Protein AF-A0A0A2VZL3-F1 (afdb_monomer_lite)

Organism: NCBI:txid1245745

pLDDT: mean 93.14, std 7.63, range [35.22, 98.94]

Radius of gyration: 26.66 Å; chains: 1; bounding box: 60×53×81 Å

InterPro domains:
  IPR000073 Alpha/beta hydrolase fold-1 [PF00561] (300-535)
  IPR001279 Metallo-beta-lactamase [PF00753] (64-234)
  IPR001279 Metallo-beta-lactamase [SM00849] (63-274)
  IPR029058 Alpha/Beta hydrolase fold [G3DSA:3.40.50.1820] (270-552)
  IPR029058 Alpha/Beta hydrolase fold [SSF53474] (272-551)
  IPR036866 Ribonuclease Z/Hydroxyacylglutathione hydrolase-like [G3DSA:3.60.15.10] (1-269)
  IPR036866 Ribonuclease Z/Hydroxyacylglutathione hydrolase-like [SSF56281] (63-236)
  IPR051013 N-acyl homoserine lactonase-like [PTHR42978] (3-255)

Structure (mmCIF, N/CA/C/O backbone):
data_AF-A0A0A2VZL3-F1
#
_entry.id   AF-A0A0A2VZL3-F1
#
loop_
_atom_site.group_PDB
_atom_site.id
_atom_site.type_symbol
_atom_site.label_atom_id
_atom_site.label_alt_id
_atom_site.label_comp_id
_atom_site.label_asym_id
_atom_site.label_entity_id
_atom_site.label_seq_id
_atom_site.pdbx_PDB_ins_code
_atom_site.Cartn_x
_atom_site.Cartn_y
_atom_site.Cartn_z
_atom_site.occupancy
_atom_site.B_iso_or_equiv
_atom_site.auth_seq_id
_atom_site.auth_comp_id
_atom_site.auth_asym_id
_atom_site.auth_atom_id
_atom_site.pdbx_PDB_model_num
ATOM 1 N N . MET A 1 1 ? -20.388 24.742 17.403 1.00 35.22 1 MET A N 1
ATOM 2 C CA . MET A 1 1 ? -21.537 23.856 17.701 1.00 35.22 1 MET A CA 1
ATOM 3 C C . MET A 1 1 ? -21.022 22.801 18.671 1.00 35.22 1 MET A C 1
ATOM 5 O O . MET A 1 1 ? -20.146 22.054 18.267 1.00 35.22 1 MET A O 1
ATOM 9 N N . ARG A 1 2 ? -21.448 22.797 19.947 1.00 44.34 2 ARG A N 1
ATOM 10 C CA . ARG A 1 2 ? -20.947 21.815 20.933 1.00 44.34 2 ARG A CA 1
ATOM 11 C C . ARG A 1 2 ? -21.345 20.409 20.483 1.00 44.34 2 ARG A C 1
ATOM 13 O O . ARG A 1 2 ? -22.531 20.168 20.261 1.00 44.34 2 ARG A O 1
ATOM 20 N N . LEU A 1 3 ? -20.380 19.502 20.346 1.00 48.91 3 LEU A N 1
ATOM 21 C CA . LEU A 1 3 ? -20.671 18.099 20.046 1.00 48.91 3 LEU A CA 1
ATOM 22 C C . LEU A 1 3 ? -21.491 17.491 21.201 1.00 48.91 3 LEU A C 1
ATOM 24 O O . LEU A 1 3 ? -21.115 17.674 22.362 1.00 48.91 3 LEU A O 1
ATOM 28 N N . PRO A 1 4 ? -22.600 16.783 20.924 1.00 53.75 4 PRO A N 1
ATOM 29 C CA . PRO A 1 4 ? -23.393 16.147 21.969 1.00 53.75 4 PRO A CA 1
ATOM 30 C C . PRO A 1 4 ? -22.573 15.073 22.704 1.00 53.75 4 PRO A C 1
ATOM 32 O O . PRO A 1 4 ? -21.685 14.442 22.122 1.00 53.75 4 PRO A O 1
ATOM 35 N N . ALA A 1 5 ? -22.886 14.862 23.989 1.00 53.41 5 ALA A N 1
ATOM 36 C CA . ALA A 1 5 ? -22.232 13.857 24.835 1.00 53.41 5 ALA A CA 1
ATOM 37 C C . ALA A 1 5 ? -22.375 12.435 24.264 1.00 53.41 5 ALA A C 1
ATOM 39 O O . ALA A 1 5 ? -21.448 11.635 24.356 1.00 53.41 5 ALA A O 1
ATOM 40 N N . VAL A 1 6 ? -23.503 12.168 23.600 1.00 62.47 6 VAL A N 1
ATOM 41 C CA . VAL A 1 6 ? -23.763 10.952 22.829 1.00 62.47 6 VAL A CA 1
ATOM 42 C C . VAL A 1 6 ? -23.941 11.346 21.369 1.00 62.47 6 VAL A C 1
ATOM 44 O O . VAL A 1 6 ? -24.829 12.128 21.028 1.00 62.47 6 VAL A O 1
ATOM 47 N N . LEU A 1 7 ? -23.083 10.808 20.505 1.00 77.38 7 LEU A N 1
ATOM 48 C CA . LEU A 1 7 ? -23.190 10.964 19.059 1.00 77.38 7 LEU A CA 1
ATOM 49 C C . LEU A 1 7 ? -23.707 9.646 18.490 1.00 77.38 7 LEU A C 1
ATOM 51 O O . LEU A 1 7 ? -23.041 8.622 18.634 1.00 77.38 7 LEU A O 1
ATOM 55 N N . LYS A 1 8 ? -24.899 9.671 17.890 1.00 84.44 8 LYS A N 1
ATOM 56 C CA . LYS A 1 8 ? -25.539 8.490 17.313 1.00 84.44 8 LYS A CA 1
ATOM 57 C C . LYS A 1 8 ? -25.752 8.682 15.818 1.00 84.44 8 LYS A C 1
ATOM 59 O O . LYS A 1 8 ? -26.347 9.671 15.399 1.00 84.44 8 LYS A O 1
ATOM 64 N N . PHE A 1 9 ? -25.301 7.709 15.043 1.00 86.38 9 PHE A N 1
ATOM 65 C CA . PHE A 1 9 ? -25.541 7.603 13.613 1.00 86.38 9 PHE A CA 1
ATOM 66 C C . PHE A 1 9 ? -26.426 6.391 13.341 1.00 86.38 9 PHE A C 1
ATOM 68 O O . PHE A 1 9 ? -26.303 5.360 14.004 1.00 86.38 9 PHE A O 1
ATOM 75 N N . GLN A 1 10 ? -27.307 6.517 12.354 1.00 87.06 10 GLN A N 1
ATOM 76 C CA . GLN A 1 10 ? -28.062 5.397 11.810 1.00 87.06 10 GLN A CA 1
ATOM 77 C C . GLN A 1 10 ? -27.666 5.238 10.345 1.00 87.06 10 GLN A C 1
ATOM 79 O O . GLN A 1 10 ? -27.889 6.142 9.540 1.00 87.06 10 GLN A O 1
ATOM 84 N N . LEU A 1 11 ? -27.071 4.098 10.016 1.00 82.56 11 LEU A N 1
ATOM 85 C CA . LEU A 1 11 ? -26.691 3.715 8.664 1.00 82.56 11 LEU A CA 1
ATOM 86 C C . LEU A 1 11 ? -27.486 2.460 8.319 1.00 82.56 11 LEU A C 1
ATOM 88 O O . LEU A 1 11 ? -27.116 1.356 8.700 1.00 82.56 11 LEU A O 1
ATOM 92 N N . HIS A 1 12 ? -28.619 2.649 7.643 1.00 81.31 12 HIS A N 1
ATOM 93 C CA . HIS A 1 12 ? -29.564 1.572 7.337 1.00 81.31 12 HIS A CA 1
ATOM 94 C C . HIS A 1 12 ? -30.005 0.811 8.600 1.00 81.31 12 HIS A C 1
ATOM 96 O O . HIS A 1 12 ? -30.601 1.415 9.493 1.00 81.31 12 HIS A O 1
ATOM 102 N N . ASP A 1 13 ? -29.743 -0.490 8.681 1.00 85.06 13 ASP A N 1
ATOM 103 C CA . ASP A 1 13 ? -30.057 -1.363 9.813 1.00 85.06 13 ASP A CA 1
ATOM 104 C C . ASP A 1 13 ? -28.967 -1.377 10.897 1.00 85.06 13 ASP A C 1
ATOM 106 O O . ASP A 1 13 ? -29.129 -2.044 11.918 1.00 85.06 13 ASP A O 1
ATOM 110 N N . VAL A 1 14 ? -27.896 -0.598 10.722 1.00 89.94 14 VAL A N 1
ATOM 111 C CA . VAL A 1 14 ? -26.795 -0.485 11.678 1.00 89.94 14 VAL A CA 1
ATOM 112 C C . VAL A 1 14 ? -26.874 0.832 12.441 1.00 89.94 14 VAL A C 1
ATOM 114 O O . VAL A 1 14 ? -26.930 1.917 11.855 1.00 89.94 14 VAL A O 1
ATOM 117 N N . SER A 1 15 ? -26.848 0.755 13.772 1.00 92.38 15 SER A N 1
ATOM 118 C CA . SER A 1 15 ? -26.720 1.941 14.627 1.00 92.38 15 SER A CA 1
ATOM 119 C C . SER A 1 15 ? -25.307 2.040 15.188 1.00 92.38 15 SER A C 1
ATOM 121 O O . SER A 1 15 ? -24.779 1.052 15.696 1.00 92.38 15 SER A O 1
ATOM 123 N N . VAL A 1 16 ? -24.719 3.232 15.137 1.00 93.81 16 VAL A N 1
ATOM 124 C CA . VAL A 1 16 ? -23.376 3.512 15.655 1.00 93.81 16 VAL A CA 1
ATOM 125 C C . VAL A 1 16 ? -23.491 4.574 16.738 1.00 93.81 16 VAL A C 1
ATOM 127 O O . VAL A 1 16 ? -24.009 5.659 16.482 1.00 93.81 16 VAL A O 1
ATOM 130 N N . THR A 1 17 ? -23.030 4.277 17.950 1.00 95.56 17 THR A N 1
ATOM 131 C CA . THR A 1 17 ? -23.083 5.198 19.094 1.00 95.56 17 THR A CA 1
ATOM 132 C C . THR A 1 17 ? -21.693 5.413 19.666 1.00 95.56 17 THR A C 1
ATOM 134 O O . THR A 1 17 ? -21.008 4.454 20.005 1.00 95.56 17 THR A O 1
ATOM 137 N N . ARG A 1 18 ? -21.281 6.672 19.816 1.00 95.44 18 ARG A N 1
ATOM 138 C CA . ARG A 1 18 ? -20.052 7.022 20.531 1.00 95.44 18 ARG A CA 1
ATOM 139 C C . ARG A 1 18 ? -20.289 7.024 22.037 1.00 95.44 18 ARG A C 1
ATOM 141 O O . ARG A 1 18 ? -21.136 7.788 22.501 1.00 95.44 18 ARG A O 1
ATOM 148 N N . VAL A 1 19 ? -19.493 6.265 22.785 1.00 96.31 19 VAL A N 1
ATOM 149 C CA . VAL A 1 19 ? -19.496 6.254 24.256 1.00 96.31 19 VAL A CA 1
ATOM 150 C C . VAL A 1 19 ? -18.147 6.756 24.760 1.00 96.31 19 VAL A C 1
ATOM 152 O O . VAL A 1 19 ? -17.117 6.123 24.553 1.00 96.31 19 VAL A O 1
ATOM 155 N N . VAL A 1 20 ? -18.145 7.929 25.392 1.00 96.06 20 VAL A N 1
ATOM 156 C CA . VAL A 1 20 ? -16.919 8.626 25.809 1.00 96.06 20 VAL A CA 1
ATOM 157 C C . VAL A 1 20 ? -16.496 8.183 27.210 1.00 96.06 20 VAL A C 1
ATOM 159 O O . VAL A 1 20 ? -17.275 8.300 28.156 1.00 96.06 20 VAL A O 1
ATOM 162 N N . GLU A 1 21 ? -15.248 7.745 27.373 1.00 96.38 21 GLU A N 1
ATOM 163 C CA . GLU A 1 21 ? -14.625 7.538 28.688 1.00 96.38 21 GLU A CA 1
ATOM 164 C C . GLU A 1 21 ? -14.098 8.863 29.248 1.00 96.38 21 GLU A C 1
ATOM 166 O O . GLU A 1 21 ? -14.374 9.225 30.394 1.00 96.38 21 GLU A O 1
ATOM 171 N N . GLN A 1 22 ? -13.387 9.634 28.431 1.00 94.56 22 GLN A N 1
ATOM 172 C CA . GLN A 1 22 ? -12.903 10.950 28.826 1.00 94.56 22 GLN A CA 1
ATOM 173 C C . GLN A 1 22 ? -12.709 11.865 27.622 1.00 94.56 22 GLN A C 1
ATOM 175 O O . GLN A 1 22 ? -12.276 11.443 26.551 1.00 94.56 22 GLN A O 1
ATOM 180 N N . ARG A 1 23 ? -12.993 13.154 27.815 1.00 93.50 23 ARG A N 1
ATOM 181 C CA . ARG A 1 23 ? -12.692 14.205 26.843 1.00 93.50 23 ARG A CA 1
ATOM 182 C C . ARG A 1 23 ? -12.170 15.438 27.561 1.00 93.50 23 ARG A C 1
ATOM 184 O O . ARG A 1 23 ? -12.779 15.895 28.523 1.00 93.50 23 ARG A O 1
ATOM 191 N N . GLY A 1 24 ? -11.076 15.998 27.061 1.00 92.94 24 GLY A N 1
ATOM 192 C CA . GLY A 1 24 ? -10.477 17.207 27.620 1.00 92.94 24 GLY A CA 1
ATOM 193 C C . GLY A 1 24 ? -9.053 17.448 27.121 1.00 92.94 24 GLY A C 1
ATOM 194 O O . GLY A 1 24 ? -8.568 16.662 26.297 1.00 92.94 24 GLY A O 1
ATOM 195 N N . PRO A 1 25 ? -8.381 18.502 27.626 1.00 94.00 25 PRO A N 1
ATOM 196 C CA . PRO A 1 25 ? -7.014 18.856 27.245 1.00 94.00 25 PRO A CA 1
ATOM 197 C C . PRO A 1 25 ? -6.067 17.663 27.371 1.00 94.00 25 PRO A C 1
ATOM 199 O O . PRO A 1 25 ? -5.907 17.105 28.452 1.00 94.00 25 PRO A O 1
ATOM 202 N N . GLY A 1 26 ? -5.507 17.232 26.248 1.00 93.69 26 GLY A N 1
ATOM 203 C CA . GLY A 1 26 ? -4.559 16.137 26.093 1.00 93.69 26 GLY A CA 1
ATOM 204 C C . GLY A 1 26 ? -3.133 16.654 26.000 1.00 93.69 26 GLY A C 1
ATOM 205 O O . GLY A 1 26 ? -2.635 17.327 26.904 1.00 93.69 26 GLY A O 1
ATOM 206 N N . PHE A 1 27 ? -2.451 16.314 24.916 1.00 94.69 27 PHE A N 1
ATOM 207 C CA . PHE A 1 27 ? -1.048 16.653 24.727 1.00 94.69 27 PHE A CA 1
ATOM 208 C C . PHE A 1 27 ? -0.851 18.086 24.222 1.00 94.69 27 PHE A C 1
ATOM 210 O O . PHE A 1 27 ? -1.713 18.657 23.547 1.00 94.69 27 PHE A O 1
ATOM 217 N N . ALA A 1 28 ? 0.297 18.668 24.572 1.00 95.38 28 ALA A N 1
ATOM 218 C CA . ALA A 1 28 ? 0.762 19.902 23.950 1.00 95.38 28 ALA A CA 1
ATOM 219 C C . ALA A 1 28 ? 1.133 19.624 22.477 1.00 95.38 28 ALA A C 1
ATOM 221 O O . ALA A 1 28 ? 1.555 18.500 22.180 1.00 95.38 28 ALA A O 1
ATOM 222 N N . PRO A 1 29 ? 0.972 20.589 21.553 1.00 94.81 29 PRO A N 1
ATOM 223 C CA . PRO A 1 29 ? 1.204 20.339 20.134 1.00 94.81 29 PRO A CA 1
ATOM 224 C C . PRO A 1 29 ? 2.607 19.854 19.775 1.00 94.81 29 PRO A C 1
ATOM 226 O O . PRO A 1 29 ? 2.738 18.867 19.063 1.00 94.81 29 PRO A O 1
ATOM 229 N N . ASP A 1 30 ? 3.626 20.498 20.332 1.00 93.12 30 ASP A N 1
ATOM 230 C CA . ASP A 1 30 ? 5.049 20.179 20.181 1.00 93.12 30 ASP A CA 1
ATOM 231 C C . ASP A 1 30 ? 5.435 18.846 20.833 1.00 93.12 30 ASP A C 1
ATOM 233 O O . ASP A 1 30 ? 6.377 18.179 20.411 1.00 93.12 30 ASP A O 1
ATOM 237 N N . PHE A 1 31 ? 4.683 18.417 21.849 1.00 93.56 31 PHE A N 1
ATOM 238 C CA . PHE A 1 31 ? 4.832 17.074 22.389 1.00 93.56 31 PHE A CA 1
ATOM 239 C C . PHE A 1 31 ? 4.235 16.033 21.441 1.00 93.56 31 PHE A C 1
ATOM 241 O O . PHE A 1 31 ? 4.879 15.014 21.198 1.00 93.56 31 PHE A O 1
ATOM 248 N N . LEU A 1 32 ? 3.010 16.253 20.950 1.00 94.00 32 LEU A N 1
ATOM 249 C CA . LEU A 1 32 ? 2.289 15.277 20.132 1.00 94.00 32 LEU A CA 1
ATOM 250 C C . LEU A 1 32 ? 2.908 15.122 18.743 1.00 94.00 32 LEU A C 1
ATOM 252 O O . LEU A 1 32 ? 3.064 13.991 18.298 1.00 94.00 32 LEU A O 1
ATOM 256 N N . TYR A 1 33 ? 3.251 16.226 18.082 1.00 93.69 33 TYR A N 1
ATOM 257 C CA . TYR A 1 33 ? 3.767 16.250 16.717 1.00 93.69 33 TYR A CA 1
ATOM 258 C C . TYR A 1 33 ? 5.220 16.742 16.716 1.00 93.69 33 TYR A C 1
ATOM 260 O O . TYR A 1 33 ? 5.447 17.929 16.941 1.00 93.69 33 TYR A O 1
ATOM 268 N N . PRO A 1 34 ? 6.208 15.869 16.437 1.00 88.44 34 PRO A N 1
ATOM 269 C CA . PRO A 1 34 ? 7.611 16.279 16.344 1.00 88.44 34 PRO A CA 1
ATOM 270 C C . PRO A 1 34 ? 7.856 17.388 15.307 1.00 88.44 34 PRO A C 1
ATOM 272 O O . PRO A 1 34 ? 8.663 18.280 15.545 1.00 88.44 34 PRO A O 1
ATOM 275 N N . ASP A 1 35 ? 7.105 17.370 14.200 1.00 86.62 35 ASP A N 1
ATOM 276 C CA . ASP A 1 35 ? 7.196 18.351 13.107 1.00 86.62 35 ASP A CA 1
ATOM 277 C C . ASP A 1 35 ? 6.154 19.478 13.235 1.00 86.62 35 ASP A C 1
ATOM 279 O O . ASP A 1 35 ? 5.632 19.975 12.233 1.00 86.62 35 ASP A O 1
ATOM 283 N N . TRP A 1 36 ? 5.777 19.829 14.468 1.00 92.56 36 TRP A N 1
ATOM 284 C CA . TRP A 1 36 ? 4.735 20.816 14.737 1.00 92.56 36 TRP A CA 1
ATOM 285 C C . TRP A 1 36 ? 5.035 22.182 14.101 1.00 92.56 36 TRP A C 1
ATOM 287 O O . TRP A 1 36 ? 6.071 22.791 14.365 1.00 92.56 36 TRP A O 1
ATOM 297 N N . ASP A 1 37 ? 4.064 22.706 13.347 1.00 91.31 37 ASP A N 1
ATOM 298 C CA . ASP A 1 37 ? 4.069 24.072 12.821 1.00 91.31 37 ASP A CA 1
ATOM 299 C C . ASP A 1 37 ? 2.892 24.872 13.412 1.00 91.31 37 ASP A C 1
ATOM 301 O O . ASP A 1 37 ? 1.730 24.596 13.086 1.00 91.31 37 ASP A O 1
ATOM 305 N N . PRO A 1 38 ? 3.148 25.884 14.264 1.00 92.12 38 PRO A N 1
ATOM 306 C CA . PRO A 1 38 ? 2.088 26.708 14.833 1.00 92.12 38 PRO A CA 1
ATOM 307 C C . PRO A 1 38 ? 1.323 27.534 13.789 1.00 92.12 38 PRO A C 1
ATOM 309 O O . PRO A 1 38 ? 0.187 27.917 14.073 1.00 92.12 38 PRO A O 1
ATOM 312 N N . ALA A 1 39 ? 1.885 27.794 12.601 1.00 92.75 39 ALA A N 1
ATOM 313 C CA . ALA A 1 39 ? 1.191 28.537 11.547 1.00 92.75 39 ALA A CA 1
ATOM 314 C C . ALA A 1 39 ? -0.081 27.813 11.086 1.00 92.75 39 ALA A C 1
ATOM 316 O O . ALA A 1 39 ? -1.096 28.456 10.824 1.00 92.75 39 ALA A O 1
ATOM 317 N N . LEU A 1 40 ? -0.063 26.477 11.084 1.00 90.00 40 LEU A N 1
ATOM 318 C CA . LEU A 1 40 ? -1.205 25.666 10.674 1.00 90.00 40 LEU A CA 1
ATOM 319 C C . LEU A 1 40 ? -2.385 25.768 11.655 1.00 90.00 40 LEU A C 1
ATOM 321 O O . LEU A 1 40 ? -3.547 25.717 11.249 1.00 90.00 40 LEU A O 1
ATOM 325 N N . LEU A 1 41 ? -2.105 25.936 12.953 1.00 92.31 41 LEU A N 1
ATOM 326 C CA . LEU A 1 41 ? -3.153 26.186 13.944 1.00 92.31 41 LEU A CA 1
ATOM 327 C C . LEU A 1 41 ? -3.845 27.524 13.695 1.00 92.31 41 LEU A C 1
ATOM 329 O O . LEU A 1 41 ? -5.055 27.612 13.878 1.00 92.31 41 LEU A O 1
ATOM 333 N N . GLU A 1 42 ? -3.083 28.549 13.312 1.00 93.19 42 GLU A N 1
ATOM 334 C CA . GLU A 1 42 ? -3.639 29.869 13.023 1.00 93.19 42 GLU A CA 1
ATOM 335 C C . GLU A 1 42 ? -4.437 29.853 11.714 1.00 93.19 42 GLU A C 1
ATOM 337 O O . GLU A 1 42 ? -5.572 30.325 11.686 1.00 93.19 42 GLU A O 1
ATOM 342 N N . GLU A 1 43 ? -3.902 29.217 10.666 1.00 95.25 43 GLU A N 1
ATOM 343 C CA . GLU A 1 43 ? -4.582 29.032 9.376 1.00 95.25 43 GLU A CA 1
ATOM 344 C C . GLU A 1 43 ? -5.938 28.321 9.531 1.00 95.25 43 GLU A C 1
ATOM 346 O O . GLU A 1 43 ? -6.919 28.682 8.879 1.00 95.25 43 GLU A O 1
ATOM 351 N N . HIS A 1 44 ? -6.022 27.337 10.431 1.00 94.25 44 HIS A N 1
ATOM 352 C CA . HIS A 1 44 ? -7.230 26.540 10.664 1.00 94.25 44 HIS A CA 1
ATOM 353 C C . HIS A 1 44 ? -7.849 26.773 12.048 1.00 94.25 44 HIS A C 1
ATOM 355 O O . HIS A 1 44 ? -8.488 25.884 12.622 1.00 94.25 44 HIS A O 1
ATOM 361 N N . ARG A 1 45 ? -7.700 27.982 12.600 1.00 94.69 45 ARG A N 1
ATOM 362 C CA . ARG A 1 45 ? -8.139 28.304 13.965 1.00 94.69 45 ARG A CA 1
ATOM 363 C C . ARG A 1 45 ? -9.632 28.081 14.190 1.00 94.69 45 ARG A C 1
ATOM 365 O O . ARG A 1 45 ? -10.014 27.581 15.246 1.00 94.69 45 ARG A O 1
ATOM 372 N N . GLU A 1 46 ? -10.462 28.405 13.199 1.00 94.06 46 GLU A N 1
ATOM 373 C CA . GLU A 1 46 ? -11.920 28.215 13.254 1.00 94.06 46 GLU A CA 1
ATOM 374 C C . GLU A 1 46 ? -12.329 26.738 13.330 1.00 94.06 46 GLU A C 1
ATOM 376 O O . GLU A 1 46 ? -13.322 26.404 13.975 1.00 94.06 46 GLU A O 1
ATOM 381 N N . LEU A 1 47 ? -11.553 25.847 12.704 1.00 92.62 47 LEU A N 1
ATOM 382 C CA . LEU A 1 47 ? -11.761 24.401 12.779 1.00 92.62 47 LEU A CA 1
ATOM 383 C C . LEU A 1 47 ? -11.345 23.854 14.149 1.00 92.62 47 LEU A C 1
ATOM 385 O O . LEU A 1 47 ? -11.979 22.943 14.679 1.00 92.62 47 LEU A O 1
ATOM 389 N N . MET A 1 48 ? -10.267 24.401 14.714 1.00 94.56 48 MET A N 1
ATOM 390 C CA . MET A 1 48 ? -9.630 23.844 15.903 1.00 94.56 48 MET A CA 1
ATOM 391 C C . MET A 1 48 ? -10.213 24.368 17.217 1.00 94.56 48 MET A C 1
ATOM 393 O O . MET A 1 48 ? -10.354 23.601 18.168 1.00 94.56 48 MET A O 1
ATOM 397 N N . VAL A 1 49 ? -10.558 25.652 17.316 1.00 94.44 49 VAL A N 1
ATOM 398 C CA . VAL A 1 49 ? -10.948 26.286 18.585 1.00 94.44 49 VAL A CA 1
ATOM 399 C C . VAL A 1 49 ? -12.472 26.447 18.676 1.00 94.44 49 VAL A C 1
ATOM 401 O O . VAL A 1 49 ? -13.076 27.005 17.764 1.00 94.44 49 VAL A O 1
ATOM 404 N N . PRO A 1 50 ? -13.126 26.046 19.788 1.00 90.06 50 PRO A N 1
ATOM 405 C CA . PRO A 1 50 ? -12.563 25.440 21.004 1.00 90.06 50 PRO A CA 1
ATOM 406 C C . PRO A 1 50 ? -12.591 23.900 21.013 1.00 90.06 50 PRO A C 1
ATOM 408 O O . PRO A 1 50 ? -12.228 23.285 22.011 1.00 90.06 50 PRO A O 1
ATOM 411 N N . GLU A 1 51 ? -13.098 23.256 19.960 1.00 90.19 51 GLU A N 1
ATOM 412 C CA . GLU A 1 51 ? -13.500 21.842 20.029 1.00 90.19 51 GLU A CA 1
ATOM 413 C C . GLU A 1 51 ? -12.333 20.842 19.983 1.00 90.19 51 GLU A C 1
ATOM 415 O O . GLU A 1 51 ? -12.450 19.745 20.539 1.00 90.19 51 GLU A O 1
ATOM 420 N N . CYS A 1 52 ? -11.223 21.214 19.346 1.00 94.25 52 CYS A N 1
ATOM 421 C CA . CYS A 1 52 ? -10.027 20.390 19.156 1.00 94.25 52 CYS A CA 1
ATOM 422 C C . CYS A 1 52 ? -8.769 21.019 19.774 1.00 94.25 52 CYS A C 1
ATOM 424 O O . CYS A 1 52 ? -7.762 20.337 19.926 1.00 94.25 52 CYS A O 1
ATOM 426 N N . PHE A 1 53 ? -8.807 22.290 20.180 1.00 96.31 53 PHE A N 1
ATOM 427 C CA . PHE A 1 53 ? -7.693 22.970 20.835 1.00 96.31 53 PHE A CA 1
ATOM 428 C C . PHE A 1 53 ? -8.177 23.896 21.954 1.00 96.31 53 PHE A C 1
ATOM 430 O O . PHE A 1 53 ? -8.995 24.793 21.733 1.00 96.31 53 PHE A O 1
ATOM 437 N N . ASP A 1 54 ? -7.634 23.694 23.154 1.00 95.88 54 ASP A N 1
ATOM 438 C CA . ASP A 1 54 ? -7.872 24.543 24.314 1.00 95.88 54 ASP A CA 1
ATOM 439 C C . ASP A 1 54 ? -6.821 25.653 24.381 1.00 95.88 54 ASP A C 1
ATOM 441 O O . ASP A 1 54 ? -5.636 25.413 24.621 1.00 95.88 54 ASP A O 1
ATOM 445 N N . VAL A 1 55 ? -7.264 26.893 24.178 1.00 94.88 55 VAL A N 1
ATOM 446 C CA . VAL A 1 55 ? -6.373 28.061 24.109 1.00 94.88 55 VAL A CA 1
ATOM 447 C C .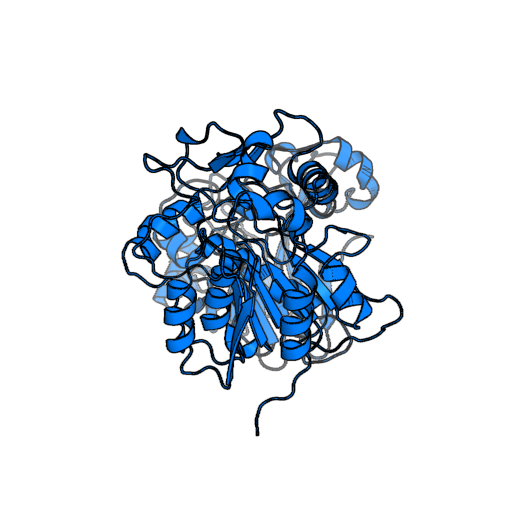 VAL A 1 55 ? -5.752 28.438 25.455 1.00 94.88 55 VAL A C 1
ATOM 449 O O . VAL A 1 55 ? -4.708 29.085 25.468 1.00 94.88 55 VAL A O 1
ATOM 452 N N . VAL A 1 56 ? -6.364 28.041 26.577 1.00 94.94 56 VAL A N 1
ATOM 453 C CA . VAL A 1 56 ? -5.899 28.400 27.927 1.00 94.94 56 VAL A CA 1
ATOM 454 C C . VAL A 1 56 ? -4.724 27.517 28.338 1.00 94.94 56 VAL A C 1
ATOM 456 O O . VAL A 1 56 ? -3.658 28.011 28.693 1.00 94.94 56 VAL A O 1
ATOM 459 N N . SER A 1 57 ? -4.901 26.203 28.250 1.00 95.44 57 SER A N 1
ATOM 460 C CA . SER A 1 57 ? -3.879 25.196 28.546 1.00 95.44 57 SER A CA 1
ATOM 461 C C . SER A 1 57 ? -2.907 24.960 27.389 1.00 95.44 57 SER A C 1
ATOM 463 O O . SER A 1 57 ? -1.890 24.296 27.586 1.00 95.44 57 SER A O 1
ATOM 465 N N . ARG A 1 58 ? -3.206 25.505 26.198 1.00 95.88 58 ARG A N 1
ATOM 466 C CA . ARG A 1 58 ? -2.450 25.334 24.947 1.00 95.88 58 ARG A CA 1
ATOM 467 C C . ARG A 1 58 ? -2.262 23.866 24.564 1.00 95.88 58 ARG A C 1
ATOM 469 O O . ARG A 1 58 ? -1.173 23.449 24.172 1.00 95.88 58 ARG A O 1
ATOM 476 N N . ARG A 1 59 ? -3.323 23.073 24.698 1.00 96.44 59 ARG A N 1
ATOM 477 C CA . ARG A 1 59 ? -3.316 21.625 24.448 1.00 96.44 59 ARG A CA 1
ATOM 478 C C . ARG A 1 59 ? -4.399 21.247 23.459 1.00 96.44 59 ARG A C 1
ATOM 480 O O . ARG A 1 59 ? -5.470 21.852 23.433 1.00 96.44 59 ARG A O 1
ATOM 487 N N . PHE A 1 60 ? -4.146 20.197 22.688 1.00 96.69 60 PHE A N 1
ATOM 488 C CA . PHE A 1 60 ? -5.202 19.588 21.893 1.00 96.69 60 PHE A CA 1
ATOM 489 C C . PHE A 1 60 ? -6.268 18.983 22.801 1.00 96.69 60 PHE A C 1
ATOM 491 O O . PHE A 1 60 ? -5.949 18.393 23.829 1.00 96.69 60 PHE A O 1
ATOM 498 N N . ILE A 1 61 ? -7.535 19.097 22.425 1.00 95.88 61 ILE A N 1
ATOM 499 C CA . ILE A 1 61 ? -8.610 18.343 23.061 1.00 95.88 61 ILE A CA 1
ATOM 500 C C . ILE A 1 61 ? -8.566 16.924 22.496 1.00 95.88 61 ILE A C 1
ATOM 502 O O . ILE A 1 61 ? -8.732 16.717 21.295 1.00 95.88 61 ILE A O 1
ATOM 506 N N . ALA A 1 62 ? -8.368 15.944 23.374 1.00 93.31 62 ALA A N 1
ATOM 507 C CA . ALA A 1 62 ? -8.433 14.528 23.029 1.00 93.31 62 ALA A CA 1
ATOM 508 C C . ALA A 1 62 ? -9.715 13.910 23.598 1.00 93.31 62 ALA A C 1
ATOM 510 O O . ALA A 1 62 ? -10.164 14.284 24.688 1.00 93.31 62 ALA A O 1
ATOM 511 N N . SER A 1 63 ? -10.298 12.968 22.858 1.00 93.88 63 SER A N 1
ATOM 512 C CA . SER A 1 63 ? -11.512 12.240 23.232 1.00 93.88 63 SER A CA 1
ATOM 513 C C . SER A 1 63 ? -11.233 10.746 23.176 1.00 93.88 63 SER A C 1
ATOM 515 O O . SER A 1 63 ? -11.178 10.191 22.085 1.00 93.88 63 SER A O 1
ATOM 517 N N . ILE A 1 64 ? -11.129 10.098 24.333 1.00 96.25 64 ILE A N 1
ATOM 518 C CA . ILE A 1 64 ? -11.009 8.641 24.429 1.00 96.25 64 ILE A CA 1
ATOM 519 C C . ILE A 1 64 ? -12.417 8.065 24.524 1.00 96.25 64 ILE A C 1
ATOM 521 O O . ILE A 1 64 ? -13.207 8.454 25.396 1.00 96.25 64 ILE A O 1
ATOM 525 N N . HIS A 1 65 ? -12.772 7.223 23.562 1.00 96.81 65 HIS A N 1
ATOM 526 C CA . HIS A 1 65 ? -14.129 6.728 23.400 1.00 96.81 65 HIS A CA 1
ATOM 527 C C . HIS A 1 65 ? -14.157 5.380 22.691 1.00 96.81 65 HIS A C 1
ATOM 529 O O . HIS A 1 65 ? -13.297 5.085 21.871 1.00 96.81 65 HIS A O 1
ATOM 535 N N . SER A 1 66 ? -15.206 4.617 22.974 1.00 97.56 66 SER A N 1
ATOM 536 C CA . SER A 1 66 ? -15.551 3.398 22.256 1.00 97.56 66 SER A CA 1
ATOM 537 C C . SER A 1 66 ? -16.683 3.688 21.274 1.00 97.56 66 SER A C 1
ATOM 539 O O . SER A 1 66 ? -17.544 4.547 21.525 1.00 97.56 66 SER A O 1
ATOM 541 N N . TRP A 1 67 ? -16.701 2.963 20.160 1.00 97.56 67 TRP A N 1
ATOM 542 C CA . TRP A 1 67 ? -17.854 2.927 19.268 1.00 97.56 67 TRP A CA 1
ATOM 543 C C . TRP A 1 67 ? -18.674 1.669 19.522 1.00 97.56 67 TRP A C 1
ATOM 545 O O . TRP A 1 67 ? -18.205 0.557 19.308 1.00 97.56 67 TRP A O 1
ATOM 555 N N . VAL A 1 68 ? -19.932 1.855 19.913 1.00 97.38 68 VAL A N 1
ATOM 556 C CA . VAL A 1 68 ? -20.932 0.789 19.964 1.00 97.38 68 VAL A CA 1
ATOM 557 C C . VAL A 1 68 ? -21.565 0.670 18.584 1.00 97.38 68 VAL A C 1
ATOM 559 O O . VAL A 1 68 ? -22.300 1.566 18.160 1.00 97.38 68 VAL A O 1
ATOM 562 N N . VAL A 1 69 ? -21.319 -0.439 17.898 1.00 95.75 69 VAL A N 1
ATOM 563 C CA . VAL A 1 69 ? -21.933 -0.771 16.610 1.00 95.75 69 VAL A CA 1
ATOM 564 C C . VAL A 1 69 ? -22.951 -1.879 16.834 1.00 95.75 69 VAL A C 1
ATOM 566 O O . VAL A 1 69 ? -22.613 -2.965 17.293 1.00 95.75 69 VAL A O 1
ATOM 569 N N . ARG A 1 70 ? -24.215 -1.606 16.519 1.00 94.81 70 ARG A N 1
ATOM 570 C CA . ARG A 1 70 ? -25.287 -2.603 16.577 1.00 94.81 70 ARG A CA 1
ATOM 571 C C . ARG A 1 70 ? -25.754 -2.939 15.187 1.00 94.81 70 ARG A C 1
ATOM 573 O O . ARG A 1 70 ? -26.285 -2.063 14.506 1.00 94.81 70 ARG A O 1
ATOM 580 N N . THR A 1 71 ? -25.566 -4.191 14.809 1.00 91.69 71 THR A N 1
ATOM 581 C CA . THR A 1 71 ? -26.138 -4.774 13.598 1.00 91.69 71 THR A CA 1
ATOM 582 C C . THR A 1 71 ? -27.449 -5.478 13.945 1.00 91.69 71 THR A C 1
ATOM 584 O O . THR A 1 71 ? -27.916 -5.444 15.087 1.00 91.69 71 THR A O 1
ATOM 587 N N . ARG A 1 72 ? -28.046 -6.162 12.967 1.00 88.69 72 ARG A N 1
ATOM 588 C CA . ARG A 1 72 ? -29.201 -7.033 13.202 1.00 88.69 72 ARG A CA 1
ATOM 589 C C . ARG A 1 72 ? -28.918 -8.165 14.202 1.00 88.69 72 ARG A C 1
ATOM 591 O O . ARG A 1 72 ? -29.857 -8.635 14.843 1.00 88.69 72 ARG A O 1
ATOM 598 N N . HIS A 1 73 ? -27.666 -8.613 14.299 1.00 92.75 73 HIS A N 1
ATOM 599 C CA . HIS A 1 73 ? -27.290 -9.826 15.032 1.00 92.75 73 HIS A CA 1
ATOM 600 C C . HIS A 1 73 ? -26.315 -9.583 16.179 1.00 92.75 73 HIS A C 1
ATOM 602 O O . HIS A 1 73 ? -26.300 -10.383 17.106 1.00 92.75 73 HIS A O 1
ATOM 608 N N . HIS A 1 74 ? -25.532 -8.502 16.129 1.00 96.31 74 HIS A N 1
ATOM 609 C CA . HIS A 1 74 ? -24.406 -8.311 17.034 1.00 96.31 74 HIS A CA 1
ATOM 610 C C . HIS A 1 74 ? -24.396 -6.920 17.672 1.00 96.31 74 HIS A C 1
ATOM 612 O O . HIS A 1 74 ? -24.652 -5.913 17.004 1.00 96.31 74 HIS A O 1
ATOM 618 N N . THR A 1 75 ? -24.019 -6.864 18.947 1.00 97.88 75 THR A N 1
ATOM 619 C CA . THR A 1 75 ? -23.510 -5.669 19.622 1.00 97.88 75 THR A CA 1
ATOM 620 C C . THR A 1 75 ? -21.988 -5.750 19.667 1.00 97.88 75 THR A C 1
ATOM 622 O O . THR A 1 75 ? -21.408 -6.649 20.273 1.00 97.88 75 THR A O 1
ATOM 625 N N . ILE A 1 76 ? -21.341 -4.795 19.015 1.00 98.25 76 ILE A N 1
ATOM 626 C CA . ILE A 1 76 ? -19.896 -4.753 18.813 1.00 98.25 76 ILE A CA 1
ATOM 627 C C . ILE A 1 76 ? -19.355 -3.499 19.494 1.00 98.25 76 ILE A C 1
ATOM 629 O O . ILE A 1 76 ? -19.916 -2.415 19.326 1.00 98.25 76 ILE A O 1
ATOM 633 N N . LEU A 1 77 ? -18.254 -3.634 20.226 1.00 98.50 77 LEU A N 1
ATOM 634 C CA . LEU A 1 77 ? -17.433 -2.509 20.661 1.00 98.50 77 LEU A CA 1
ATOM 635 C C . LEU A 1 77 ? -16.204 -2.416 19.769 1.00 98.50 77 LEU A C 1
ATOM 637 O O . LEU A 1 77 ? -15.495 -3.405 19.611 1.00 98.50 77 LEU A O 1
ATOM 641 N N . ILE A 1 78 ? -15.950 -1.241 19.202 1.00 98.31 78 ILE A N 1
ATOM 642 C CA . ILE A 1 78 ? -14.672 -0.931 18.557 1.00 98.31 78 ILE A CA 1
ATOM 643 C C . ILE A 1 78 ? -13.871 -0.084 19.534 1.00 98.31 78 ILE A C 1
ATOM 645 O O . ILE A 1 78 ? -14.292 1.028 19.874 1.00 98.31 78 ILE A O 1
ATOM 649 N N . ASP A 1 79 ? -12.755 -0.660 19.977 1.00 98.56 79 ASP A N 1
ATOM 650 C CA . ASP A 1 79 ? -11.914 -0.224 21.092 1.00 98.56 79 ASP A CA 1
ATOM 651 C C . ASP A 1 79 ? -12.662 -0.093 22.431 1.00 98.56 79 ASP A C 1
ATOM 653 O O . ASP A 1 79 ? -13.889 -0.002 22.509 1.00 98.56 79 ASP A O 1
ATOM 657 N N . THR A 1 80 ? -11.914 -0.110 23.530 1.00 98.25 80 THR A N 1
ATOM 658 C CA . THR A 1 80 ? -12.447 -0.126 24.898 1.00 98.25 80 THR A CA 1
ATOM 659 C C . THR A 1 80 ? -11.781 0.907 25.805 1.00 98.25 80 THR A C 1
ATOM 661 O O . THR A 1 80 ? -11.757 0.725 27.015 1.00 98.25 80 THR A O 1
ATOM 664 N N . CYS A 1 81 ? -11.254 2.004 25.267 1.00 98.00 81 CYS A N 1
ATOM 665 C CA . CYS A 1 81 ? -10.704 3.110 26.065 1.00 98.00 81 CYS A CA 1
ATOM 666 C C . CYS A 1 81 ? -9.546 2.697 27.015 1.00 98.00 81 CYS A C 1
ATOM 668 O O . CYS A 1 81 ? -8.930 1.648 26.821 1.00 98.00 81 CYS A O 1
ATOM 670 N N . ALA A 1 82 ? -9.238 3.517 28.034 1.00 97.44 82 ALA A N 1
ATOM 671 C CA . ALA A 1 82 ? -8.066 3.359 28.903 1.00 97.44 82 ALA A CA 1
ATOM 672 C C . ALA A 1 82 ? -8.246 2.419 30.107 1.00 97.44 82 ALA A C 1
ATOM 674 O O . ALA A 1 82 ? -7.261 1.851 30.580 1.00 97.44 82 ALA A O 1
ATOM 675 N N . GLY A 1 83 ? -9.475 2.200 30.583 1.00 97.62 83 GLY A N 1
ATOM 676 C CA . GLY A 1 83 ? -9.728 1.270 31.688 1.00 97.62 83 GLY A CA 1
ATOM 677 C C . GLY A 1 83 ? -9.423 1.851 33.070 1.00 97.62 83 GLY A C 1
ATOM 678 O O . GLY A 1 83 ? -8.510 2.656 33.250 1.00 97.62 83 GLY A O 1
ATOM 679 N N . ASN A 1 84 ? -10.174 1.408 34.079 1.00 98.00 84 ASN A N 1
ATOM 680 C CA . ASN A 1 84 ? -9.915 1.787 35.469 1.00 98.00 84 ASN A CA 1
ATOM 681 C C . ASN A 1 84 ? -8.786 0.948 36.095 1.00 98.00 84 ASN A C 1
ATOM 683 O O . ASN A 1 84 ? -8.548 -0.198 35.706 1.00 98.00 84 ASN A O 1
ATOM 687 N N . HIS A 1 85 ? -8.125 1.515 37.109 1.00 97.44 85 HIS A N 1
ATOM 688 C CA . HIS A 1 85 ? -7.122 0.852 37.964 1.00 97.44 85 HIS A CA 1
ATOM 689 C C . HIS A 1 85 ? -5.850 0.351 37.253 1.00 97.44 85 HIS A C 1
ATOM 691 O O . HIS A 1 85 ? -5.125 -0.492 37.785 1.00 97.44 85 HIS A O 1
ATOM 697 N N . LYS A 1 86 ? -5.571 0.838 36.038 1.00 96.50 86 LYS A N 1
ATOM 698 C CA . LYS A 1 86 ? -4.401 0.432 35.250 1.00 96.50 86 LYS A CA 1
ATOM 699 C C . LYS A 1 86 ? -3.122 1.139 35.714 1.00 96.50 86 LYS A C 1
ATOM 701 O O . LYS A 1 86 ? -3.084 2.356 35.925 1.00 96.50 86 LYS A O 1
ATOM 706 N N . GLU A 1 87 ? -2.039 0.377 35.828 1.00 93.88 87 GLU A N 1
ATOM 707 C CA . GLU A 1 87 ? -0.706 0.887 36.168 1.00 93.88 87 GLU A CA 1
ATOM 708 C C . GLU A 1 87 ? -0.025 1.475 34.924 1.00 93.88 87 GLU A C 1
ATOM 710 O O . GLU A 1 87 ? 0.435 0.740 34.053 1.00 93.88 87 GLU A O 1
ATOM 715 N N . ARG A 1 88 ? 0.004 2.810 34.814 1.00 93.88 88 ARG A N 1
ATOM 716 C CA . ARG A 1 88 ? 0.542 3.576 33.672 1.00 93.88 88 ARG A CA 1
ATOM 717 C C . ARG A 1 88 ? 1.332 4.801 34.167 1.00 93.88 88 ARG A C 1
ATOM 719 O O . ARG A 1 88 ? 1.008 5.928 33.794 1.00 93.88 88 ARG A O 1
ATOM 726 N N . PRO A 1 89 ? 2.351 4.635 35.029 1.00 90.38 89 PRO A N 1
ATOM 727 C CA . PRO A 1 89 ? 2.998 5.750 35.735 1.00 90.38 89 PRO A CA 1
ATOM 728 C C . PRO A 1 89 ? 3.575 6.826 34.799 1.00 90.38 89 PRO A C 1
ATOM 730 O O . PRO A 1 89 ? 3.561 8.012 35.126 1.00 90.38 89 PRO A O 1
ATOM 733 N N . SER A 1 90 ? 4.028 6.438 33.603 1.00 89.69 90 SER A N 1
ATOM 734 C CA . SER A 1 90 ? 4.553 7.357 32.585 1.00 89.69 90 SER A CA 1
ATOM 735 C C . SER A 1 90 ? 3.477 8.205 31.892 1.00 89.69 90 SER A C 1
ATOM 737 O O . SER A 1 90 ? 3.818 9.131 31.153 1.00 89.69 90 SER A O 1
ATOM 739 N N . LEU A 1 91 ? 2.188 7.912 32.102 1.00 88.31 91 LEU A N 1
ATOM 740 C CA . LEU A 1 91 ? 1.075 8.606 31.461 1.00 88.31 91 LEU A CA 1
ATOM 741 C C . LEU A 1 91 ? -0.082 8.862 32.445 1.00 88.31 91 LEU A C 1
ATOM 743 O O . LEU A 1 91 ? -1.096 8.164 32.404 1.00 88.31 91 LEU A O 1
ATOM 747 N N . PRO A 1 92 ? 0.006 9.913 33.289 1.00 90.62 92 PRO A N 1
ATOM 748 C CA . PRO A 1 92 ? -0.987 10.203 34.332 1.00 90.62 92 PRO A CA 1
ATOM 749 C C . PRO A 1 92 ? -2.440 10.302 33.849 1.00 90.62 92 PRO A C 1
ATOM 751 O O . PRO A 1 92 ? -3.362 10.055 34.614 1.00 90.62 92 PRO A O 1
ATOM 754 N N . ARG A 1 93 ? -2.660 10.636 32.570 1.00 91.00 93 ARG A N 1
ATOM 755 C CA . ARG A 1 93 ? -3.995 10.684 31.950 1.00 91.00 93 ARG A CA 1
ATOM 756 C C . ARG A 1 93 ? -4.702 9.319 31.921 1.00 91.00 93 ARG A C 1
ATOM 758 O O . ARG A 1 93 ? -5.926 9.296 31.849 1.00 91.00 93 ARG A O 1
ATOM 765 N N . PHE A 1 94 ? -3.952 8.217 31.929 1.00 94.75 94 PHE A N 1
ATOM 766 C CA . PHE A 1 94 ? -4.464 6.840 31.843 1.00 94.75 94 PHE A CA 1
ATOM 767 C C . PHE A 1 94 ? -4.111 5.997 33.076 1.00 94.75 94 PHE A C 1
ATOM 769 O O . PHE A 1 94 ? -4.410 4.809 33.129 1.00 94.75 94 PHE A O 1
ATOM 776 N N . HIS A 1 95 ? -3.462 6.599 34.070 1.00 95.94 95 HIS A N 1
ATOM 777 C CA . HIS A 1 95 ? -2.988 5.904 35.257 1.00 95.94 95 HIS A CA 1
ATOM 778 C C . HIS A 1 95 ? -4.044 5.896 36.359 1.00 95.94 95 HIS A C 1
ATOM 780 O O . HIS A 1 95 ? -4.555 6.957 36.711 1.00 95.94 95 HIS A O 1
ATOM 786 N N . GLN A 1 96 ? -4.321 4.714 36.925 1.00 96.38 96 GLN A N 1
ATOM 787 C CA . GLN A 1 96 ? -5.185 4.530 38.099 1.00 96.38 96 GLN A CA 1
ATOM 788 C C . GLN A 1 96 ? -6.514 5.293 37.979 1.00 96.38 96 GLN A C 1
ATOM 790 O O . GLN A 1 96 ? -6.972 5.951 38.912 1.00 96.38 96 GLN A O 1
ATOM 795 N N . LEU A 1 97 ? -7.118 5.228 36.788 1.00 97.06 97 LEU A N 1
ATOM 796 C CA . LEU A 1 97 ? -8.395 5.876 36.525 1.00 97.06 97 LEU A CA 1
ATOM 797 C C . LEU A 1 97 ? -9.519 5.242 37.347 1.00 97.06 97 LEU A C 1
ATOM 799 O O . LEU A 1 97 ? -9.501 4.043 37.627 1.00 97.06 97 LEU A O 1
ATOM 803 N N . ASP A 1 98 ? -10.516 6.064 37.658 1.00 97.00 98 ASP A N 1
ATOM 804 C CA . ASP A 1 98 ? -11.800 5.652 38.218 1.00 97.00 98 ASP A CA 1
ATOM 805 C C . ASP A 1 98 ? -12.921 6.468 37.555 1.00 97.00 98 ASP A C 1
ATOM 807 O O . ASP A 1 98 ? -13.387 7.495 38.055 1.00 97.00 98 ASP A O 1
ATOM 811 N N . LEU A 1 99 ? -13.264 6.083 36.323 1.00 96.50 99 LEU A N 1
ATOM 812 C CA . LEU A 1 99 ? -14.242 6.769 35.482 1.00 96.50 99 LEU A CA 1
ATOM 813 C C . LEU A 1 99 ? -15.506 5.916 35.286 1.00 96.50 99 LEU A C 1
ATOM 815 O O . LEU A 1 99 ? -15.425 4.689 35.205 1.00 96.50 99 LEU A O 1
ATOM 819 N N . PRO A 1 100 ? -16.693 6.536 35.122 1.00 96.56 100 PRO A N 1
ATOM 820 C CA . PRO A 1 100 ? -17.968 5.822 35.033 1.00 96.56 100 PRO A CA 1
ATOM 821 C C . PRO A 1 100 ? -18.253 5.295 33.612 1.00 96.56 100 PRO A C 1
ATOM 823 O O . PRO A 1 100 ? -19.366 5.439 33.105 1.00 96.56 100 PRO A O 1
ATOM 826 N N . PHE A 1 101 ? -17.255 4.720 32.929 1.00 96.69 101 PHE A N 1
ATOM 827 C CA . PHE A 1 101 ? -17.396 4.254 31.541 1.00 96.69 101 PHE A CA 1
ATOM 828 C C . PHE A 1 101 ? -18.492 3.190 31.393 1.00 96.69 101 PHE A C 1
ATOM 830 O O . PHE A 1 101 ? -19.351 3.332 30.526 1.00 96.69 101 PHE A O 1
ATOM 837 N N . LEU A 1 102 ? -18.535 2.189 32.280 1.00 97.50 102 LEU A N 1
ATOM 838 C CA . LEU A 1 102 ? -19.572 1.148 32.248 1.00 97.50 102 LEU A CA 1
ATOM 839 C C . LEU A 1 102 ? -20.983 1.707 32.489 1.00 97.50 102 LEU A C 1
ATOM 841 O O . LEU A 1 102 ? -21.936 1.249 31.862 1.00 97.50 102 LEU A O 1
ATOM 845 N N . ASN A 1 103 ? -21.123 2.749 33.317 1.00 96.81 103 ASN A N 1
ATOM 846 C CA . ASN A 1 103 ? -22.408 3.434 33.490 1.00 96.81 103 ASN A CA 1
ATOM 847 C C . ASN A 1 103 ? -22.838 4.120 32.187 1.00 96.81 103 ASN A C 1
ATOM 849 O O . ASN A 1 103 ? -23.978 3.965 31.764 1.00 96.81 103 ASN A O 1
ATOM 853 N N . ARG A 1 104 ? -21.919 4.811 31.499 1.00 95.94 104 ARG A N 1
ATOM 854 C CA . ARG A 1 104 ? -22.206 5.449 30.200 1.00 95.94 104 ARG A CA 1
ATOM 855 C C . ARG A 1 104 ? -22.497 4.432 29.097 1.00 95.94 104 ARG A C 1
ATOM 857 O O . ARG A 1 104 ? -23.294 4.700 28.202 1.00 95.94 104 ARG A O 1
ATOM 864 N N . LEU A 1 105 ? -21.871 3.259 29.159 1.00 96.12 105 LEU A N 1
ATOM 865 C CA . LEU A 1 105 ? -22.155 2.150 28.255 1.00 96.12 105 LEU A CA 1
ATOM 866 C C . LEU A 1 105 ? -23.577 1.600 28.491 1.00 96.12 105 LEU A C 1
ATOM 868 O O . LEU A 1 105 ? -24.336 1.419 27.536 1.00 96.12 105 LEU A O 1
ATOM 872 N N . SER A 1 106 ? -23.975 1.465 29.759 1.00 96.56 106 SER A N 1
ATOM 873 C CA . SER A 1 106 ? -25.340 1.110 30.168 1.00 96.56 106 SER A CA 1
ATOM 874 C C . SER A 1 106 ? -26.375 2.166 29.752 1.00 96.56 106 SER A C 1
ATOM 876 O O . SER A 1 106 ? -27.435 1.817 29.235 1.00 96.56 106 SER A O 1
ATOM 878 N N . GLU A 1 107 ? -26.055 3.462 29.851 1.00 94.38 107 GLU A N 1
ATOM 879 C CA . GLU A 1 107 ? -26.889 4.562 29.329 1.00 94.38 107 GLU A CA 1
ATOM 880 C C . GLU A 1 107 ? -27.062 4.499 27.800 1.00 94.38 107 GLU A C 1
ATOM 882 O O . GLU A 1 107 ? -28.114 4.865 27.273 1.00 94.38 107 GLU A O 1
ATOM 887 N N . ALA A 1 108 ? -26.067 3.974 27.075 1.00 93.31 108 ALA A N 1
ATOM 888 C CA . ALA A 1 108 ? -26.170 3.642 25.650 1.00 93.31 108 ALA A CA 1
ATOM 889 C C . ALA A 1 108 ? -26.907 2.307 25.388 1.00 93.31 108 ALA A C 1
ATOM 891 O O . ALA A 1 108 ? -26.974 1.826 24.249 1.00 93.31 108 ALA A O 1
ATOM 892 N N . GLY A 1 109 ? -27.476 1.704 26.433 1.00 95.00 109 GLY A N 1
ATOM 893 C CA . GLY A 1 109 ? -28.255 0.472 26.409 1.00 95.00 109 GLY A CA 1
ATOM 894 C C . GLY A 1 109 ? -27.418 -0.796 26.272 1.00 95.00 109 GLY A C 1
ATOM 895 O O . GLY A 1 109 ? -27.956 -1.797 25.814 1.00 95.00 109 GLY A O 1
ATOM 896 N N . VAL A 1 110 ? -26.110 -0.762 26.538 1.00 97.38 110 VAL A N 1
ATOM 897 C CA . VAL A 1 110 ? -25.201 -1.918 26.430 1.00 97.38 110 VAL A CA 1
ATOM 898 C C . VAL A 1 110 ? -24.800 -2.369 27.834 1.00 97.38 110 VAL A C 1
ATOM 900 O O . VAL A 1 110 ? -24.207 -1.597 28.583 1.00 97.38 110 VAL A O 1
ATOM 903 N N . THR A 1 111 ? -25.078 -3.625 28.186 1.00 97.81 111 THR A N 1
ATOM 904 C CA . THR A 1 111 ? -24.479 -4.265 29.370 1.00 97.81 111 THR A CA 1
ATOM 905 C C . THR A 1 111 ? -23.245 -5.068 28.960 1.00 97.81 111 THR A C 1
ATOM 907 O O . THR A 1 111 ? -23.166 -5.483 27.796 1.00 97.81 111 THR A O 1
ATOM 910 N N . PRO A 1 112 ? -22.289 -5.329 29.866 1.00 98.44 112 PRO A N 1
ATOM 911 C CA . PRO A 1 112 ? -21.092 -6.078 29.502 1.00 98.44 112 PRO A CA 1
ATOM 912 C C . PRO A 1 112 ? -21.373 -7.479 28.926 1.00 98.44 112 PRO A C 1
ATOM 914 O O . PRO A 1 112 ? -20.684 -7.930 28.015 1.00 98.44 112 PRO A O 1
ATOM 917 N N . GLU A 1 113 ? -22.433 -8.144 29.384 1.00 98.56 113 GLU A N 1
ATOM 918 C CA . GLU A 1 113 ? -22.861 -9.471 28.918 1.00 98.56 113 GLU A CA 1
ATOM 919 C C . GLU A 1 113 ? -23.531 -9.437 27.539 1.00 98.56 113 GLU A C 1
ATOM 921 O O . GLU A 1 113 ? -23.634 -10.474 26.887 1.00 98.56 113 GLU A O 1
ATOM 926 N N . SER A 1 114 ? -24.010 -8.266 27.107 1.00 98.19 114 SER A N 1
ATOM 927 C CA . SER A 1 114 ? -24.693 -8.088 25.820 1.00 98.19 114 SER A CA 1
ATOM 928 C C . SER A 1 114 ? -23.743 -7.873 24.640 1.00 98.19 114 SER A C 1
ATOM 930 O O . SER A 1 114 ? -24.207 -7.782 23.509 1.00 98.19 114 SER A O 1
ATOM 932 N N . VAL A 1 115 ? -22.438 -7.737 24.895 1.00 98.75 115 VAL A N 1
ATOM 933 C CA . VAL A 1 115 ? -21.424 -7.508 23.860 1.00 98.75 115 VAL A CA 1
ATOM 934 C C . VAL A 1 115 ? -20.994 -8.843 23.257 1.00 98.75 115 VAL A C 1
ATOM 936 O O . VAL A 1 115 ? -20.484 -9.711 23.962 1.00 98.75 115 VAL A O 1
ATOM 939 N N . ASP A 1 116 ? -21.157 -8.978 21.943 1.00 98.56 116 ASP A N 1
ATOM 940 C CA . ASP A 1 116 ? -20.784 -10.174 21.181 1.00 98.56 116 ASP A CA 1
ATOM 941 C C . ASP A 1 116 ? -19.334 -10.105 20.693 1.00 98.56 116 ASP A C 1
ATOM 943 O O . ASP A 1 116 ? -18.629 -11.114 20.646 1.00 98.56 116 ASP A O 1
ATOM 947 N N . TYR A 1 117 ? -18.872 -8.900 20.343 1.00 98.56 117 TYR A N 1
ATOM 948 C CA . TYR A 1 117 ? -17.511 -8.667 19.874 1.00 98.56 117 TYR A CA 1
ATOM 949 C C . TYR A 1 117 ? -16.898 -7.426 20.505 1.00 98.56 117 TYR A C 1
ATOM 951 O O . TYR A 1 117 ? -17.521 -6.368 20.567 1.00 98.56 117 TYR A O 1
ATOM 959 N N . VAL A 1 118 ? -15.629 -7.548 20.870 1.00 98.69 118 VAL A N 1
ATOM 960 C CA . VAL A 1 118 ? -14.743 -6.419 21.144 1.00 98.69 118 VAL A CA 1
ATOM 961 C C . VAL A 1 118 ? -13.672 -6.426 20.065 1.00 98.69 118 VAL A C 1
ATOM 963 O O . VAL A 1 118 ? -12.972 -7.417 19.893 1.00 98.69 118 VAL A O 1
ATOM 966 N N . MET A 1 119 ? -13.563 -5.356 19.295 1.00 98.25 119 MET A N 1
ATOM 967 C CA . MET A 1 119 ? -12.663 -5.262 18.154 1.00 98.25 119 MET A CA 1
ATOM 968 C C . MET A 1 119 ? -11.648 -4.156 18.402 1.00 98.25 119 MET A C 1
ATOM 970 O O . MET A 1 119 ? -12.010 -2.982 18.409 1.00 98.25 119 MET A O 1
ATOM 974 N N . CYS A 1 120 ? -10.387 -4.529 18.614 1.00 98.31 120 CYS A N 1
ATOM 975 C CA . CYS A 1 120 ? -9.326 -3.558 18.849 1.00 98.31 120 CYS A CA 1
ATOM 976 C C . CYS A 1 120 ? -8.699 -3.140 17.518 1.00 98.31 120 CYS A C 1
ATOM 978 O O . CYS A 1 120 ? -8.230 -3.988 16.756 1.00 98.31 120 CYS A O 1
ATOM 980 N N . THR A 1 121 ? -8.664 -1.836 17.251 1.00 98.12 121 THR A N 1
ATOM 981 C CA . THR A 1 121 ? -7.913 -1.257 16.127 1.00 98.12 121 THR A CA 1
ATOM 982 C C . THR A 1 121 ? -6.417 -1.500 16.302 1.00 98.12 121 THR A C 1
ATOM 984 O O . THR A 1 121 ? -5.718 -1.813 15.341 1.00 98.12 121 THR A O 1
ATOM 987 N N . HIS A 1 122 ? -5.940 -1.411 17.542 1.00 97.94 122 HIS A N 1
ATOM 988 C CA . HIS A 1 122 ? -4.600 -1.767 17.994 1.00 97.94 122 HIS A CA 1
ATOM 989 C C . HIS A 1 122 ? -4.593 -1.906 19.529 1.00 97.94 122 HIS A C 1
ATOM 991 O O . HIS A 1 122 ? -5.632 -1.744 20.171 1.00 97.94 122 HIS A O 1
ATOM 997 N N . LEU A 1 123 ? -3.451 -2.245 20.133 1.00 97.19 123 LEU A N 1
ATOM 998 C CA . LEU A 1 123 ? -3.359 -2.585 21.560 1.00 97.19 123 LEU A CA 1
ATOM 999 C C . LEU A 1 123 ? -2.592 -1.532 22.380 1.00 97.19 123 LEU A C 1
ATOM 1001 O O . LEU A 1 123 ? -1.844 -1.877 23.289 1.00 97.19 123 LEU A O 1
ATOM 1005 N N . HIS A 1 124 ? -2.788 -0.239 22.096 1.00 97.00 124 HIS A N 1
ATOM 1006 C CA . HIS A 1 124 ? -2.352 0.826 23.008 1.00 97.00 124 HIS A CA 1
ATOM 1007 C C . HIS A 1 124 ? -3.261 0.942 24.235 1.00 97.00 124 HIS A C 1
ATOM 1009 O O . HIS A 1 124 ? -4.408 0.479 24.246 1.00 97.00 124 HIS A O 1
ATOM 1015 N N . ALA A 1 125 ? -2.724 1.556 25.292 1.00 95.88 125 ALA A N 1
ATOM 1016 C CA . ALA A 1 125 ? -3.358 1.644 26.602 1.00 95.88 125 ALA A CA 1
ATOM 1017 C C . ALA A 1 125 ? -4.775 2.226 26.540 1.00 95.88 125 ALA A C 1
ATOM 1019 O O . ALA A 1 125 ? -5.655 1.725 27.228 1.00 95.88 125 ALA A O 1
ATOM 1020 N N . ASP A 1 126 ? -5.003 3.228 25.695 1.00 96.25 126 ASP A N 1
ATOM 1021 C CA . ASP A 1 126 ? -6.273 3.924 25.505 1.00 96.25 126 ASP A CA 1
ATOM 1022 C C . ASP A 1 126 ? -7.240 3.262 24.517 1.00 96.25 126 ASP A C 1
ATOM 1024 O O . ASP A 1 126 ? -8.318 3.803 24.276 1.00 96.25 126 ASP A O 1
ATOM 1028 N N . HIS A 1 127 ? -6.915 2.072 24.008 1.00 98.19 127 HIS A N 1
ATOM 1029 C CA . HIS A 1 127 ? -7.773 1.317 23.087 1.00 98.19 127 HIS A CA 1
ATOM 1030 C C . HIS A 1 127 ? -8.204 -0.044 23.627 1.00 98.19 127 HIS A C 1
ATOM 1032 O O . HIS A 1 127 ? -9.199 -0.595 23.160 1.00 98.19 127 HIS A O 1
ATOM 1038 N N . CYS A 1 128 ? -7.503 -0.592 24.618 1.00 98.12 128 CYS A N 1
ATOM 1039 C CA . CYS A 1 128 ? -7.757 -1.946 25.115 1.00 98.12 128 CYS A CA 1
ATOM 1040 C C . CYS A 1 128 ? -7.928 -2.035 26.636 1.00 98.12 128 CYS A C 1
ATOM 1042 O O . CYS A 1 128 ? -8.129 -3.123 27.164 1.00 98.12 128 CYS A O 1
ATOM 1044 N N . GLY A 1 129 ? -7.893 -0.918 27.362 1.00 97.88 129 GLY A N 1
ATOM 1045 C CA . GLY A 1 129 ? -7.891 -0.914 28.821 1.00 97.88 129 GLY A CA 1
ATOM 1046 C C . GLY A 1 129 ? -9.124 -1.553 29.460 1.00 97.88 129 GLY A C 1
ATOM 1047 O O . GLY A 1 129 ? -8.971 -2.399 30.341 1.00 97.88 129 GLY A O 1
ATOM 1048 N N . TRP A 1 130 ? -10.342 -1.232 28.991 1.00 98.50 130 TRP A N 1
ATOM 1049 C CA . TRP A 1 130 ? -11.562 -1.934 29.431 1.00 98.50 130 TRP A CA 1
ATOM 1050 C C . TRP A 1 130 ? -11.769 -3.307 28.792 1.00 98.50 130 TRP A C 1
ATOM 1052 O O . TRP A 1 130 ? -12.830 -3.894 29.007 1.00 98.50 130 TRP A O 1
ATOM 1062 N N . ASN A 1 131 ? -10.793 -3.892 28.087 1.00 98.75 131 ASN A N 1
ATOM 1063 C CA . ASN A 1 131 ? -10.895 -5.312 27.751 1.00 98.75 131 ASN A CA 1
ATOM 1064 C C . ASN A 1 131 ? -11.072 -6.144 29.023 1.00 98.75 131 ASN A C 1
ATOM 1066 O O . ASN A 1 131 ? -11.776 -7.153 29.010 1.00 98.75 131 ASN A O 1
ATOM 1070 N N . THR A 1 132 ? -10.480 -5.679 30.122 1.00 98.75 132 THR A N 1
ATOM 1071 C CA . THR A 1 132 ? -10.534 -6.304 31.438 1.00 98.75 132 THR A CA 1
ATOM 1072 C C . THR A 1 132 ? -10.865 -5.289 32.528 1.00 98.75 132 THR A C 1
ATOM 1074 O O . THR A 1 132 ? -10.677 -4.082 32.371 1.00 98.75 132 THR A O 1
ATOM 1077 N N . GLN A 1 133 ? -11.329 -5.799 33.659 1.00 98.00 133 GLN A N 1
ATOM 1078 C CA . GLN A 1 133 ? -11.569 -5.054 34.885 1.00 98.00 133 GLN A CA 1
ATOM 1079 C C . GLN A 1 133 ? -10.953 -5.805 36.063 1.00 98.00 133 GLN A C 1
ATOM 1081 O O . GLN A 1 133 ? -10.763 -7.022 36.012 1.00 98.00 133 GLN A O 1
ATOM 1086 N N . LEU A 1 134 ? -10.614 -5.069 37.117 1.00 97.69 134 LEU A N 1
ATOM 1087 C CA . LEU A 1 134 ? -10.040 -5.650 38.322 1.00 97.69 134 LEU A CA 1
ATOM 1088 C C . LEU A 1 134 ? -11.171 -6.152 39.227 1.00 97.69 134 LEU A C 1
ATOM 1090 O O . LEU A 1 134 ? -11.922 -5.348 39.774 1.00 97.69 134 LEU A O 1
ATOM 1094 N N . ILE A 1 135 ? -11.281 -7.469 39.389 1.00 96.19 135 ILE A N 1
ATOM 1095 C CA . ILE A 1 135 ? -12.250 -8.133 40.269 1.00 96.19 135 ILE A CA 1
ATOM 1096 C C . ILE A 1 135 ? -11.460 -8.945 41.289 1.00 96.19 135 ILE A C 1
ATOM 1098 O O . ILE A 1 135 ? -10.660 -9.799 40.914 1.00 96.19 135 ILE A O 1
ATOM 1102 N N . ASP A 1 136 ? -11.641 -8.651 42.578 1.00 94.94 136 ASP A N 1
ATOM 1103 C CA . ASP A 1 136 ? -10.969 -9.353 43.682 1.00 94.94 136 ASP A CA 1
ATOM 1104 C C . ASP A 1 136 ? -9.439 -9.477 43.500 1.00 94.94 136 ASP A C 1
ATOM 1106 O O . ASP A 1 136 ? -8.826 -10.509 43.773 1.00 94.94 136 ASP A O 1
ATOM 1110 N N . GLY A 1 137 ? -8.811 -8.407 42.996 1.00 94.62 137 GLY A N 1
ATOM 1111 C CA . GLY A 1 137 ? -7.365 -8.337 42.759 1.00 94.62 137 GLY A CA 1
ATOM 1112 C C . GLY A 1 137 ? -6.876 -9.064 41.502 1.00 94.62 137 GLY A C 1
ATOM 1113 O O . GLY A 1 137 ? -5.667 -9.167 41.298 1.00 94.62 137 GLY A O 1
ATOM 1114 N N . ARG A 1 138 ? -7.780 -9.556 40.647 1.00 96.44 138 ARG A N 1
ATOM 1115 C CA . ARG A 1 138 ? -7.455 -10.234 39.386 1.00 96.44 138 ARG A CA 1
ATOM 1116 C C . ARG A 1 138 ? -8.055 -9.505 38.191 1.00 96.44 138 ARG A C 1
ATOM 1118 O O . ARG A 1 138 ? -9.185 -9.031 38.250 1.00 96.44 138 ARG A O 1
ATOM 1125 N N . TRP A 1 139 ? -7.299 -9.430 37.100 1.00 98.31 139 TRP A N 1
ATOM 1126 C CA . TRP A 1 139 ? -7.812 -8.927 35.830 1.00 98.31 139 TRP A CA 1
ATOM 1127 C C . TRP A 1 139 ? -8.696 -9.988 35.184 1.00 98.31 139 TRP A C 1
ATOM 1129 O O . TRP A 1 139 ? -8.226 -11.073 34.851 1.00 98.31 139 TRP A O 1
ATOM 1139 N N . GLU A 1 140 ? -9.972 -9.667 35.016 1.00 98.44 140 GLU A N 1
ATOM 1140 C CA . GLU A 1 140 ? -10.965 -10.531 34.380 1.00 98.44 140 GLU A CA 1
ATOM 1141 C C . GLU A 1 140 ? -11.557 -9.817 33.158 1.00 98.44 140 GLU A C 1
ATOM 1143 O O . GLU A 1 140 ? -11.662 -8.587 33.180 1.00 98.44 140 GLU A O 1
ATOM 1148 N N . PRO A 1 141 ? -11.951 -10.536 32.090 1.00 98.75 141 PRO A N 1
ATOM 1149 C CA . PRO A 1 141 ? -12.613 -9.933 30.936 1.00 98.75 141 PRO A CA 1
ATOM 1150 C C . PRO A 1 141 ? -13.825 -9.099 31.359 1.00 98.75 141 PRO A C 1
ATOM 1152 O O . PRO A 1 141 ? -14.723 -9.592 32.043 1.00 98.75 141 PRO A O 1
ATOM 1155 N N . THR A 1 142 ? -13.875 -7.836 30.935 1.00 98.75 142 THR A N 1
ATOM 1156 C CA . THR A 1 142 ? -15.024 -6.963 31.218 1.00 98.75 142 THR A CA 1
ATOM 1157 C C . THR A 1 142 ? -16.264 -7.455 30.481 1.00 98.75 142 THR A C 1
ATOM 1159 O O . THR A 1 142 ? -17.356 -7.376 31.029 1.00 98.75 142 THR A O 1
ATOM 1162 N N . PHE A 1 143 ? -16.097 -7.996 29.268 1.00 98.69 143 PHE A N 1
ATOM 1163 C CA . PHE A 1 143 ? -17.172 -8.463 28.393 1.00 98.69 143 PHE A CA 1
ATOM 1164 C C . PHE A 1 143 ? -17.138 -10.000 28.297 1.00 98.69 143 PHE A C 1
ATOM 1166 O O . PHE A 1 143 ? -16.513 -10.559 27.391 1.00 98.69 143 PHE A O 1
ATOM 1173 N N . PRO A 1 144 ? -17.766 -10.728 29.239 1.00 98.00 144 PRO A N 1
ATOM 1174 C CA . PRO A 1 144 ? -17.536 -12.166 29.424 1.00 98.00 144 PRO A CA 1
ATOM 1175 C C . PRO A 1 144 ? -18.065 -13.050 28.284 1.00 98.00 144 PRO A C 1
ATOM 1177 O O . PRO A 1 144 ? -17.584 -14.166 28.113 1.00 98.00 144 PRO A O 1
ATOM 1180 N N . ASN A 1 145 ? -19.026 -12.561 27.495 1.00 98.31 145 ASN A N 1
ATOM 1181 C CA . ASN A 1 145 ? -19.578 -13.286 26.344 1.00 98.31 145 ASN A CA 1
ATOM 1182 C C . ASN A 1 145 ? -18.912 -12.897 25.015 1.00 98.31 145 ASN A C 1
ATOM 1184 O O . ASN A 1 145 ? -19.156 -13.543 23.996 1.00 98.31 145 ASN A O 1
ATOM 1188 N N . ALA A 1 146 ? -18.074 -11.857 25.015 1.00 98.62 146 ALA A N 1
ATOM 1189 C CA . ALA A 1 146 ? -17.532 -11.305 23.788 1.00 98.62 146 ALA A CA 1
ATOM 1190 C C . ALA A 1 146 ? -16.397 -12.161 23.218 1.00 98.62 146 ALA A C 1
ATOM 1192 O O . ALA A 1 146 ? -15.591 -12.752 23.944 1.00 98.62 146 ALA A O 1
ATOM 1193 N N . ARG A 1 147 ? -16.277 -12.152 21.892 1.00 98.38 147 ARG A N 1
ATOM 1194 C CA . ARG A 1 147 ? -15.058 -12.539 21.179 1.00 98.38 147 ARG A CA 1
ATOM 1195 C C . ARG A 1 147 ? -14.203 -11.295 20.941 1.00 98.38 147 ARG A C 1
ATOM 1197 O O . ARG A 1 147 ? -14.686 -10.305 20.396 1.00 98.38 147 ARG A O 1
ATOM 1204 N N . TYR A 1 148 ? -12.934 -11.350 21.321 1.00 98.62 148 TYR A N 1
ATOM 1205 C CA . TYR A 1 148 ? -12.008 -10.222 21.226 1.00 98.62 148 TYR A CA 1
ATOM 1206 C C . TYR A 1 148 ? -11.136 -10.353 19.984 1.00 98.62 148 TYR A C 1
ATOM 1208 O O . TYR A 1 148 ? -10.408 -11.329 19.843 1.00 98.62 148 TYR A O 1
ATOM 1216 N N . VAL A 1 149 ? -11.211 -9.396 19.071 1.00 98.19 149 VAL A N 1
ATOM 1217 C CA . VAL A 1 149 ? -10.538 -9.451 17.773 1.00 98.19 149 VAL A 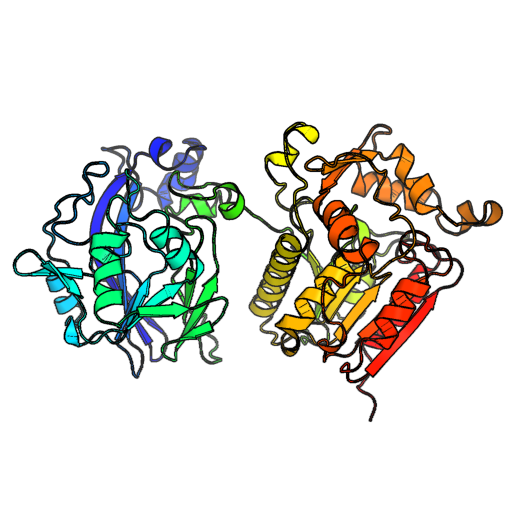CA 1
ATOM 1218 C C . VAL A 1 149 ? -9.247 -8.647 17.831 1.00 98.19 149 VAL A C 1
ATOM 1220 O O . VAL A 1 149 ? -9.289 -7.438 18.061 1.00 98.19 149 VAL A O 1
ATOM 1223 N N . PHE A 1 150 ? -8.120 -9.313 17.572 1.00 98.00 150 PHE A N 1
ATOM 1224 C CA . PHE A 1 150 ? -6.793 -8.701 17.474 1.00 98.00 150 PHE A CA 1
ATOM 1225 C C . PHE A 1 150 ? -6.155 -9.035 16.126 1.00 98.00 150 PHE A C 1
ATOM 1227 O O . PHE A 1 150 ? -6.309 -10.150 15.620 1.00 98.00 150 PHE A O 1
ATOM 1234 N N . SER A 1 151 ? -5.401 -8.103 15.544 1.00 97.00 151 SER A N 1
ATOM 1235 C CA . SER A 1 151 ? -4.593 -8.434 14.370 1.00 97.00 151 SER A CA 1
ATOM 1236 C C . SER A 1 151 ? -3.404 -9.316 14.774 1.00 97.00 151 SER A C 1
ATOM 1238 O O . SER A 1 151 ? -2.843 -9.170 15.861 1.00 97.00 151 SER A O 1
ATOM 1240 N N . ARG A 1 152 ? -3.004 -10.234 13.889 1.00 95.81 152 ARG A N 1
ATOM 1241 C CA . ARG A 1 152 ? -1.846 -11.121 14.075 1.00 95.81 152 ARG A CA 1
ATOM 1242 C C . ARG A 1 152 ? -0.585 -10.333 14.397 1.00 95.81 152 ARG A C 1
ATOM 1244 O O . ARG A 1 152 ? 0.061 -10.606 15.398 1.00 95.81 152 ARG A O 1
ATOM 1251 N N . LYS A 1 153 ? -0.293 -9.316 13.582 1.00 93.94 153 LYS A N 1
ATOM 1252 C CA . LYS A 1 153 ? 0.893 -8.467 13.740 1.00 93.94 153 LYS A CA 1
ATOM 1253 C C . LYS A 1 153 ? 0.905 -7.718 15.068 1.00 93.94 153 LYS A C 1
ATOM 1255 O O . LYS A 1 153 ? 1.964 -7.590 15.669 1.00 93.94 153 LYS A O 1
ATOM 1260 N N . GLU A 1 154 ? -0.253 -7.240 15.520 1.00 95.94 154 GLU A N 1
ATOM 1261 C CA . GLU A 1 154 ? -0.358 -6.524 16.790 1.00 95.94 154 GLU A CA 1
ATOM 1262 C C . GLU A 1 154 ? -0.128 -7.491 17.954 1.00 95.94 154 GLU A C 1
ATOM 1264 O O . GLU A 1 154 ? 0.682 -7.229 18.835 1.00 95.94 154 GLU A O 1
ATOM 1269 N N . TYR A 1 155 ? -0.782 -8.653 17.916 1.00 96.25 155 TYR A N 1
ATOM 1270 C CA . TYR A 1 155 ? -0.606 -9.697 18.919 1.00 96.25 155 TYR A CA 1
ATOM 1271 C C . TYR A 1 155 ? 0.852 -10.167 19.030 1.00 96.25 155 TYR A C 1
ATOM 1273 O O . TYR A 1 155 ? 1.399 -10.201 20.131 1.00 96.25 155 TYR A O 1
ATOM 1281 N N . ASP A 1 156 ? 1.489 -10.490 17.902 1.00 96.00 156 ASP A N 1
ATOM 1282 C CA . ASP A 1 156 ? 2.868 -10.986 17.872 1.00 96.00 156 ASP A CA 1
ATOM 1283 C C . ASP A 1 156 ? 3.861 -9.918 18.373 1.00 96.00 156 ASP A C 1
ATOM 1285 O O . ASP A 1 156 ? 4.816 -10.235 19.090 1.00 96.00 156 ASP A O 1
ATOM 1289 N N . TYR A 1 157 ? 3.612 -8.641 18.053 1.00 94.06 157 TYR A N 1
ATOM 1290 C CA . TYR A 1 157 ? 4.395 -7.521 18.574 1.00 94.06 157 TYR A CA 1
ATOM 1291 C C . TYR A 1 157 ? 4.297 -7.441 20.101 1.00 94.06 157 TYR A C 1
ATOM 1293 O O . TYR A 1 157 ? 5.313 -7.513 20.788 1.00 94.06 157 TYR A O 1
ATOM 1301 N N . TRP A 1 158 ? 3.086 -7.383 20.658 1.00 93.94 158 TRP A N 1
ATOM 1302 C CA . TRP A 1 158 ? 2.921 -7.231 22.106 1.00 93.94 158 TRP A CA 1
ATOM 1303 C C . TRP A 1 158 ? 3.337 -8.461 22.909 1.00 93.94 158 TRP A C 1
ATOM 1305 O O . TRP A 1 158 ? 3.785 -8.313 24.042 1.00 93.94 158 TRP A O 1
ATOM 1315 N N . LEU A 1 159 ? 3.269 -9.661 22.329 1.00 92.69 159 LEU A N 1
ATOM 1316 C CA . LEU A 1 159 ? 3.784 -10.872 22.968 1.00 92.69 159 LEU A CA 1
ATOM 1317 C C . LEU A 1 159 ? 5.300 -10.791 23.227 1.00 92.69 159 LEU A C 1
ATOM 1319 O O . LEU A 1 159 ? 5.791 -11.364 24.197 1.00 92.69 159 LEU A O 1
ATOM 1323 N N . THR A 1 160 ? 6.035 -10.076 22.370 1.00 91.06 160 THR A N 1
ATOM 1324 C CA . THR A 1 160 ? 7.492 -9.891 22.487 1.00 91.06 160 THR A CA 1
ATOM 1325 C C . THR A 1 160 ? 7.894 -8.614 23.235 1.00 91.06 160 THR A C 1
ATOM 1327 O O . THR A 1 160 ? 9.043 -8.517 23.651 1.00 91.06 160 THR A O 1
ATOM 1330 N N . HIS A 1 161 ? 6.950 -7.695 23.473 1.00 88.81 161 HIS A N 1
ATOM 1331 C CA . HIS A 1 161 ? 7.147 -6.387 24.127 1.00 88.81 161 HIS A CA 1
ATOM 1332 C C . HIS A 1 161 ? 6.276 -6.234 25.395 1.00 88.81 161 HIS A C 1
ATOM 1334 O O . HIS A 1 161 ? 5.912 -5.137 25.812 1.00 88.81 161 HIS A O 1
ATOM 1340 N N . GLN A 1 162 ? 5.876 -7.351 26.009 1.00 86.94 162 GLN A N 1
ATOM 1341 C CA . GLN A 1 162 ? 4.941 -7.379 27.145 1.00 86.94 162 GLN A CA 1
ATOM 1342 C C . GLN A 1 162 ? 5.494 -6.745 28.434 1.00 86.94 162 GLN A C 1
ATOM 1344 O O . GLN A 1 162 ? 4.711 -6.358 29.303 1.00 86.94 162 GLN A O 1
ATOM 1349 N N . ASP A 1 163 ? 6.822 -6.660 28.544 1.00 87.38 163 ASP A N 1
ATOM 1350 C CA . ASP A 1 163 ? 7.555 -6.141 29.703 1.00 87.38 163 ASP A CA 1
ATOM 1351 C C . ASP A 1 163 ? 8.149 -4.745 29.439 1.00 87.38 163 ASP A C 1
ATOM 1353 O O . ASP A 1 163 ? 8.887 -4.217 30.271 1.00 87.38 163 ASP A O 1
ATOM 1357 N N . ASP A 1 164 ? 7.827 -4.137 28.293 1.00 86.19 164 ASP A N 1
ATOM 1358 C CA . ASP A 1 164 ? 8.293 -2.801 27.943 1.00 86.19 164 ASP A CA 1
ATOM 1359 C C . ASP A 1 164 ? 7.723 -1.744 28.898 1.00 86.19 164 ASP A C 1
ATOM 1361 O O . ASP A 1 164 ? 6.539 -1.737 29.257 1.00 86.19 164 ASP A O 1
ATOM 1365 N N . GLU A 1 165 ? 8.578 -0.799 29.280 1.00 86.06 165 GLU A N 1
ATOM 1366 C CA . GLU A 1 165 ? 8.183 0.380 30.043 1.00 86.06 165 GLU A CA 1
ATOM 1367 C C . GLU A 1 165 ? 7.666 1.507 29.124 1.00 86.06 165 GLU A C 1
ATOM 1369 O O . GLU A 1 165 ? 7.801 1.480 27.901 1.00 86.06 165 GLU A O 1
ATOM 1374 N N . GLY A 1 166 ? 7.079 2.551 29.716 1.00 87.94 166 GLY A N 1
ATOM 1375 C CA . GLY A 1 166 ? 6.631 3.747 28.999 1.00 87.94 166 GLY A CA 1
ATOM 1376 C C . GLY A 1 166 ? 5.112 3.887 28.920 1.00 87.94 166 GLY A C 1
ATOM 1377 O O . GLY A 1 166 ? 4.381 3.485 29.824 1.00 87.94 166 GLY A O 1
ATOM 1378 N N . PHE A 1 167 ? 4.619 4.527 27.856 1.00 86.94 167 PHE A N 1
ATOM 1379 C CA . PHE A 1 167 ? 3.208 4.936 27.751 1.00 86.94 167 PHE A CA 1
ATOM 1380 C C . PHE A 1 167 ? 2.220 3.762 27.745 1.00 86.94 167 PHE A C 1
ATOM 1382 O O . PHE A 1 167 ? 1.102 3.906 28.235 1.00 86.94 167 PHE A O 1
ATOM 1389 N N . ASN A 1 168 ? 2.657 2.606 27.244 1.00 90.88 168 ASN A N 1
ATOM 1390 C CA . ASN A 1 168 ? 1.869 1.379 27.135 1.00 90.88 168 ASN A CA 1
ATOM 1391 C C . ASN A 1 168 ? 2.351 0.282 28.100 1.00 90.88 168 ASN A C 1
ATOM 1393 O O . ASN A 1 168 ? 2.118 -0.903 27.859 1.00 90.88 168 ASN A O 1
ATOM 1397 N N . ALA A 1 169 ? 3.019 0.666 29.193 1.00 89.25 169 ALA A N 1
ATOM 1398 C CA . ALA A 1 169 ? 3.528 -0.287 30.172 1.00 89.25 169 ALA A CA 1
ATOM 1399 C C . ALA A 1 169 ? 2.423 -1.233 30.666 1.00 89.25 169 ALA A C 1
ATOM 1401 O O . ALA A 1 169 ? 1.313 -0.796 30.982 1.00 89.25 169 ALA A O 1
ATOM 1402 N N . ASN A 1 170 ? 2.743 -2.527 30.747 1.00 92.31 170 ASN A N 1
ATOM 1403 C CA . ASN A 1 170 ? 1.883 -3.593 31.275 1.00 92.31 170 ASN A CA 1
ATOM 1404 C C . ASN A 1 170 ? 0.560 -3.846 30.515 1.00 92.31 170 ASN A C 1
ATOM 1406 O O . ASN A 1 170 ? -0.242 -4.678 30.947 1.00 92.31 170 ASN A O 1
ATOM 1410 N N . VAL A 1 171 ? 0.327 -3.190 29.371 1.00 94.94 171 VAL A N 1
ATOM 1411 C CA . VAL A 1 171 ? -0.922 -3.321 28.600 1.00 94.94 171 VAL A CA 1
ATOM 1412 C C . VAL A 1 171 ? -1.208 -4.769 28.206 1.00 94.94 171 VAL A C 1
ATOM 1414 O O . VAL A 1 171 ? -2.326 -5.253 28.392 1.00 94.94 171 VAL A O 1
ATOM 1417 N N . PHE A 1 172 ? -0.203 -5.501 27.721 1.00 95.94 172 PHE A N 1
ATOM 1418 C CA . PHE A 1 172 ? -0.403 -6.895 27.330 1.00 95.94 172 PHE A CA 1
ATOM 1419 C C . PHE A 1 172 ? -0.820 -7.764 28.523 1.00 95.94 172 PHE A C 1
ATOM 1421 O O . PHE A 1 172 ? -1.783 -8.526 28.443 1.00 95.94 172 PHE A O 1
ATOM 1428 N N . ASN A 1 173 ? -0.130 -7.623 29.654 1.00 96.06 173 ASN A N 1
ATOM 1429 C CA . ASN A 1 173 ? -0.348 -8.454 30.833 1.00 96.06 173 ASN A CA 1
ATOM 1430 C C . ASN A 1 173 ? -1.701 -8.211 31.494 1.00 96.06 173 ASN A C 1
ATOM 1432 O O . ASN A 1 173 ? -2.341 -9.171 31.915 1.00 96.06 173 ASN A O 1
ATOM 1436 N N . ASP A 1 174 ? -2.137 -6.954 31.588 1.00 96.81 174 ASP A N 1
ATOM 1437 C CA . ASP A 1 174 ? -3.393 -6.640 32.261 1.00 96.81 174 ASP A CA 1
ATOM 1438 C C . ASP A 1 174 ? -4.608 -6.646 31.333 1.00 96.81 174 ASP A C 1
ATOM 1440 O O . ASP A 1 174 ? -5.695 -6.941 31.810 1.00 96.81 174 ASP A O 1
ATOM 1444 N N . SER A 1 175 ? -4.460 -6.347 30.040 1.00 97.81 175 SER A N 1
ATOM 1445 C CA . SER A 1 175 ? -5.598 -6.100 29.139 1.00 97.81 175 SER A CA 1
ATOM 1446 C C . SER A 1 175 ? -5.740 -7.111 28.001 1.00 97.81 175 SER A C 1
ATOM 1448 O O . SER A 1 175 ? -6.800 -7.177 27.379 1.00 97.81 175 SER A O 1
ATOM 1450 N N . VAL A 1 176 ? -4.719 -7.932 27.738 1.00 97.81 176 VAL A N 1
ATOM 1451 C CA . VAL A 1 176 ? -4.714 -8.889 26.614 1.00 97.81 176 VAL A CA 1
ATOM 1452 C C . VAL A 1 176 ? -4.570 -10.328 27.102 1.00 97.81 176 VAL A C 1
ATOM 1454 O O . VAL A 1 176 ? -5.361 -11.190 26.723 1.00 97.81 176 VAL A O 1
ATOM 1457 N N . ARG A 1 177 ? -3.608 -10.603 27.988 1.00 97.50 177 ARG A N 1
ATOM 1458 C CA . ARG A 1 177 ? -3.339 -11.947 28.519 1.00 97.50 177 ARG A CA 1
ATOM 1459 C C . ARG A 1 177 ? -4.575 -12.610 29.149 1.00 97.50 177 ARG A C 1
ATOM 1461 O O . ARG A 1 177 ? -4.849 -13.749 28.768 1.00 97.50 177 ARG A O 1
ATOM 1468 N N . PRO A 1 178 ? -5.389 -11.936 29.989 1.00 98.25 178 PRO A N 1
ATOM 1469 C CA . PRO A 1 178 ? -6.574 -12.568 30.575 1.00 98.25 178 PRO A CA 1
ATOM 1470 C C . PRO A 1 178 ? -7.611 -12.996 29.526 1.00 98.25 178 PRO A C 1
ATOM 1472 O O . PRO A 1 178 ? -8.292 -14.004 29.689 1.00 98.25 178 PRO A O 1
ATOM 1475 N N . ILE A 1 179 ? -7.699 -12.274 28.405 1.00 98.62 179 ILE A N 1
ATOM 1476 C CA . ILE A 1 179 ? -8.595 -12.611 27.289 1.00 98.62 179 ILE A CA 1
ATOM 1477 C C . ILE A 1 179 ? -8.159 -13.914 26.604 1.00 98.62 179 ILE A C 1
ATOM 1479 O O . ILE A 1 179 ? -8.995 -14.744 26.231 1.00 98.62 179 ILE A O 1
ATOM 1483 N N . LEU A 1 180 ? -6.845 -14.110 26.454 1.00 97.44 180 LEU A N 1
ATOM 1484 C CA . LEU A 1 180 ? -6.260 -15.333 25.897 1.00 97.44 180 LEU A CA 1
ATOM 1485 C C . LEU A 1 180 ? -6.474 -16.520 26.835 1.00 97.44 180 LEU A C 1
ATOM 1487 O O . LEU A 1 180 ? -6.919 -17.574 26.391 1.00 97.44 180 LEU A O 1
ATOM 1491 N N . GLU A 1 181 ? -6.217 -16.338 28.132 1.00 97.44 181 GLU A N 1
ATOM 1492 C CA . GLU A 1 181 ? -6.396 -17.372 29.162 1.00 97.44 181 GLU A CA 1
ATOM 1493 C C . GLU A 1 181 ? -7.850 -17.862 29.251 1.00 97.44 181 GLU A C 1
ATOM 1495 O O . GLU A 1 181 ? -8.110 -19.022 29.576 1.00 97.44 181 GLU A O 1
ATOM 1500 N N . ARG A 1 182 ? -8.806 -16.995 28.901 1.00 97.62 182 ARG A N 1
ATOM 1501 C CA . ARG A 1 182 ? -10.239 -17.307 28.818 1.00 97.62 182 ARG A CA 1
ATOM 1502 C C . ARG A 1 182 ? -10.684 -17.822 27.442 1.00 97.62 182 ARG A C 1
ATOM 1504 O O . ARG A 1 182 ? -11.863 -18.108 27.263 1.00 97.62 182 ARG A O 1
ATOM 1511 N N . ASN A 1 183 ? -9.768 -17.993 26.484 1.00 97.75 183 ASN A N 1
ATOM 1512 C CA . ASN A 1 183 ? -10.035 -18.429 25.104 1.00 97.75 183 ASN A CA 1
ATOM 1513 C C . ASN A 1 183 ? -11.048 -17.546 24.344 1.00 97.75 183 ASN A C 1
ATOM 1515 O O . ASN A 1 183 ? -11.768 -18.018 23.457 1.00 97.75 183 ASN A O 1
ATOM 1519 N N . GLN A 1 184 ? -11.101 -16.252 24.670 1.00 98.56 184 GLN A N 1
ATOM 1520 C CA . GLN A 1 184 ? -12.021 -15.305 24.035 1.00 98.56 184 GLN A CA 1
ATOM 1521 C C . GLN A 1 184 ? -11.414 -14.590 22.820 1.00 98.56 184 GLN A C 1
ATOM 1523 O O . GLN A 1 184 ? -12.152 -13.977 22.050 1.00 98.56 184 GLN A O 1
ATOM 1528 N N . ALA A 1 185 ? -10.100 -14.688 22.600 1.00 98.00 185 ALA A N 1
ATOM 1529 C CA . ALA A 1 185 ? -9.438 -14.026 21.478 1.00 98.00 185 ALA A CA 1
ATOM 1530 C C . ALA A 1 185 ? -9.699 -14.712 20.120 1.00 98.00 185 ALA A C 1
ATOM 1532 O O . ALA A 1 185 ? -9.660 -15.937 19.986 1.00 98.00 185 ALA A O 1
ATOM 1533 N N . ILE A 1 186 ? -9.892 -13.895 19.087 1.00 96.94 186 ILE A N 1
ATOM 1534 C CA . ILE A 1 186 ? -9.814 -14.230 17.667 1.00 96.94 186 ILE A CA 1
ATOM 1535 C C . ILE A 1 186 ? -8.647 -13.436 17.104 1.00 96.94 186 ILE A C 1
ATOM 1537 O O . ILE A 1 186 ? -8.660 -12.206 17.138 1.00 96.94 186 ILE A O 1
ATOM 1541 N N . ILE A 1 187 ? -7.666 -14.132 16.542 1.00 96.94 187 ILE A N 1
ATOM 1542 C CA . ILE A 1 187 ? -6.553 -13.463 15.881 1.00 96.94 187 ILE A CA 1
ATOM 1543 C C . ILE A 1 187 ? -6.753 -13.516 14.368 1.00 96.94 187 ILE A C 1
ATOM 1545 O O . ILE A 1 187 ? -6.858 -14.601 13.792 1.00 96.94 187 ILE A O 1
ATOM 1549 N N . VAL A 1 188 ? -6.809 -12.344 13.743 1.00 94.12 188 VAL A N 1
ATOM 1550 C CA . VAL A 1 188 ? -7.101 -12.161 12.314 1.00 94.12 188 VAL A CA 1
ATOM 1551 C C . VAL A 1 188 ? -5.883 -11.656 11.552 1.00 94.12 188 VAL A C 1
ATOM 1553 O O . VAL A 1 188 ? -4.978 -11.054 12.125 1.00 94.12 188 VAL A O 1
ATOM 1556 N N . GLU A 1 189 ? -5.861 -11.869 10.241 1.00 87.50 189 GLU A N 1
ATOM 1557 C CA . GLU A 1 189 ? -4.779 -11.415 9.373 1.00 87.50 189 GLU A CA 1
ATOM 1558 C C . GLU A 1 189 ? -5.326 -10.916 8.035 1.00 87.50 189 GLU A C 1
ATOM 1560 O O . GLU A 1 189 ? -6.309 -11.448 7.516 1.00 87.50 189 GLU A O 1
ATOM 1565 N N . GLY A 1 190 ? -4.672 -9.892 7.481 1.00 77.25 190 GLY A N 1
ATOM 1566 C CA . GLY A 1 190 ? -5.018 -9.321 6.185 1.00 77.25 190 GLY A CA 1
ATOM 1567 C C . GLY A 1 190 ? -6.398 -8.663 6.156 1.00 77.25 190 GLY A C 1
ATOM 1568 O O . GLY A 1 190 ? -6.934 -8.230 7.176 1.00 77.25 190 GLY A O 1
ATOM 1569 N N . THR A 1 191 ? -6.953 -8.569 4.950 1.00 77.12 191 THR A N 1
ATOM 1570 C CA . THR A 1 191 ? -8.304 -8.057 4.726 1.00 77.12 191 THR A CA 1
ATOM 1571 C C . THR A 1 191 ? -9.314 -9.183 4.899 1.00 77.12 191 THR A C 1
ATOM 1573 O O . THR A 1 191 ? -9.319 -10.132 4.115 1.00 77.12 191 THR A O 1
ATOM 1576 N N . THR A 1 192 ? -10.175 -9.090 5.915 1.00 81.31 192 THR A N 1
ATOM 1577 C CA . THR A 1 192 ? -11.151 -10.144 6.230 1.00 81.31 192 THR A CA 1
ATOM 1578 C C . THR A 1 192 ? -12.478 -9.573 6.719 1.00 81.31 192 THR A C 1
ATOM 1580 O O . THR A 1 192 ? -12.502 -8.553 7.411 1.00 81.31 192 THR A O 1
ATOM 1583 N N . ALA A 1 193 ? -13.587 -10.210 6.344 1.00 86.06 193 ALA A N 1
ATOM 1584 C CA . ALA A 1 193 ? -14.919 -9.824 6.802 1.00 86.06 193 ALA A CA 1
ATOM 1585 C C . ALA A 1 193 ? -15.212 -10.424 8.187 1.00 86.06 193 ALA A C 1
ATOM 1587 O O . ALA A 1 193 ? -14.819 -11.556 8.472 1.00 86.06 193 ALA A O 1
ATOM 1588 N N . ILE A 1 194 ? -15.914 -9.683 9.043 1.00 88.25 194 ILE A N 1
ATOM 1589 C CA . ILE A 1 194 ? -16.241 -10.098 10.410 1.00 88.25 194 ILE A CA 1
ATOM 1590 C C . ILE A 1 194 ? -17.572 -9.500 10.885 1.00 88.25 194 ILE A C 1
ATOM 1592 O O . ILE A 1 194 ? -17.978 -8.423 10.446 1.00 88.25 194 ILE A O 1
ATOM 1596 N N . ALA A 1 195 ? -18.250 -10.210 11.795 1.00 81.81 195 ALA A N 1
ATOM 1597 C CA . ALA A 1 195 ? -19.501 -9.789 12.437 1.00 81.81 195 ALA A CA 1
ATOM 1598 C C . ALA A 1 195 ? -20.578 -9.273 11.453 1.00 81.81 195 ALA A C 1
ATOM 1600 O O . ALA A 1 195 ? -21.290 -8.307 11.734 1.00 81.81 195 ALA A O 1
ATOM 1601 N N . ASP A 1 196 ? -20.676 -9.935 10.298 1.00 81.94 196 ASP A N 1
ATOM 1602 C CA . ASP A 1 196 ? -21.656 -9.772 9.210 1.00 81.94 196 ASP A CA 1
ATOM 1603 C C . ASP A 1 196 ? -21.653 -8.436 8.450 1.00 81.94 196 ASP A C 1
ATOM 1605 O O . ASP A 1 196 ? -22.202 -8.367 7.351 1.00 81.94 196 ASP A O 1
ATOM 1609 N N . ALA A 1 197 ? -21.045 -7.382 8.996 1.00 83.25 197 ALA A N 1
ATOM 1610 C CA . ALA A 1 197 ? -21.119 -6.035 8.428 1.00 83.25 197 ALA A CA 1
ATOM 1611 C C . ALA A 1 197 ? -19.783 -5.283 8.403 1.00 83.25 197 ALA A C 1
ATOM 1613 O O . ALA A 1 197 ? -19.746 -4.161 7.905 1.00 83.25 197 ALA A O 1
ATOM 1614 N N . LEU A 1 198 ? -18.695 -5.854 8.929 1.00 90.00 198 LEU A N 1
ATOM 1615 C CA . LEU A 1 198 ? -17.401 -5.177 8.995 1.00 90.00 198 LEU A CA 1
ATOM 1616 C C . LEU A 1 198 ? -16.362 -5.859 8.104 1.00 90.00 198 LEU A C 1
ATOM 1618 O O . LEU A 1 198 ? -16.308 -7.084 8.014 1.00 90.00 198 LEU A O 1
ATOM 1622 N N . LEU A 1 199 ? -15.514 -5.053 7.472 1.00 89.00 199 LEU A N 1
ATOM 1623 C CA . LEU A 1 199 ? -14.330 -5.486 6.739 1.00 89.00 199 LEU A CA 1
ATOM 1624 C C . LEU A 1 199 ? -13.089 -4.876 7.388 1.00 89.00 199 LEU A C 1
ATOM 1626 O O . LEU A 1 199 ? -13.015 -3.667 7.593 1.00 89.00 199 LEU A O 1
ATOM 1630 N N . ILE A 1 200 ? -12.122 -5.721 7.722 1.00 90.94 200 ILE A N 1
ATOM 1631 C CA . ILE A 1 200 ? -10.860 -5.305 8.330 1.00 90.94 200 ILE A CA 1
ATOM 1632 C C . ILE A 1 200 ? -9.888 -4.882 7.230 1.00 90.94 200 ILE A C 1
ATOM 1634 O O . ILE A 1 200 ? -9.760 -5.593 6.236 1.00 90.94 200 ILE A O 1
ATOM 1638 N N . HIS A 1 201 ? -9.163 -3.777 7.424 1.00 86.75 201 HIS A N 1
ATOM 1639 C CA . HIS A 1 201 ? -8.039 -3.390 6.562 1.00 86.75 201 HIS A CA 1
ATOM 1640 C C . HIS A 1 201 ? -6.770 -3.157 7.385 1.00 86.75 201 HIS A C 1
ATOM 1642 O O . HIS A 1 201 ? -6.813 -2.347 8.316 1.00 86.75 201 HIS A O 1
ATOM 1648 N N . PRO A 1 202 ? -5.637 -3.799 7.038 1.00 87.25 202 PRO A N 1
ATOM 1649 C CA . PRO A 1 202 ? -4.336 -3.461 7.605 1.00 87.25 202 PRO A CA 1
ATOM 1650 C C . PRO A 1 202 ? -3.943 -2.016 7.294 1.00 87.25 202 PRO A C 1
ATOM 1652 O O . PRO A 1 202 ? -3.904 -1.617 6.131 1.00 87.25 202 PRO A O 1
ATOM 1655 N N . THR A 1 203 ? -3.608 -1.248 8.327 1.00 90.12 203 THR A N 1
ATOM 1656 C CA . THR A 1 203 ? -3.140 0.143 8.223 1.00 90.12 203 THR A CA 1
ATOM 1657 C C . THR A 1 203 ? -1.962 0.382 9.177 1.00 90.12 203 THR A C 1
ATOM 1659 O O . THR A 1 203 ? -2.045 1.231 10.066 1.00 90.12 203 THR A O 1
ATOM 1662 N N . PRO A 1 204 ? -0.861 -0.388 9.031 1.00 88.50 204 PRO A N 1
ATOM 1663 C CA . PRO A 1 204 ? 0.275 -0.324 9.944 1.00 88.50 204 PRO A CA 1
ATOM 1664 C C . PRO A 1 204 ? 0.995 1.025 9.856 1.00 88.50 204 PRO A C 1
ATOM 1666 O O . PRO A 1 204 ? 1.035 1.652 8.797 1.00 88.50 204 PRO A O 1
ATOM 1669 N N . GLY A 1 205 ? 1.615 1.429 10.962 1.00 87.62 205 GLY A N 1
ATOM 1670 C CA . GLY A 1 205 ? 2.407 2.656 11.068 1.00 87.62 205 GLY A CA 1
ATOM 1671 C C . GLY A 1 205 ? 2.295 3.253 12.465 1.00 87.62 205 GLY A C 1
ATOM 1672 O O . GLY A 1 205 ? 3.298 3.387 13.163 1.00 87.62 205 GLY A O 1
ATOM 1673 N N . HIS A 1 206 ? 1.062 3.528 12.912 1.00 94.06 206 HIS A N 1
ATOM 1674 C CA . HIS A 1 206 ? 0.825 3.946 14.295 1.00 94.06 206 HIS A CA 1
ATOM 1675 C C . HIS A 1 206 ? 1.248 2.853 15.287 1.00 94.06 206 HIS A C 1
ATOM 1677 O O . HIS A 1 206 ? 2.048 3.097 16.184 1.00 94.06 206 HIS A O 1
ATOM 1683 N N . SER A 1 207 ? 0.808 1.623 15.036 1.00 94.06 207 SER A N 1
ATOM 1684 C CA . SER A 1 207 ? 1.384 0.406 15.605 1.00 94.06 207 SER A CA 1
ATOM 1685 C C . SER A 1 207 ? 1.679 -0.600 14.478 1.00 94.06 207 SER A C 1
ATOM 1687 O O . SER A 1 207 ? 1.158 -0.448 13.359 1.00 94.06 207 SER A O 1
ATOM 1689 N N . PRO A 1 208 ? 2.510 -1.632 14.716 1.00 91.50 208 PRO A N 1
ATOM 1690 C CA . PRO A 1 208 ? 2.878 -2.608 13.684 1.00 91.50 208 PRO A CA 1
ATOM 1691 C C . PRO A 1 208 ? 1.697 -3.403 13.116 1.00 91.50 208 PRO A C 1
ATOM 1693 O O . PRO A 1 208 ? 1.743 -3.846 11.964 1.00 91.50 208 PRO A O 1
ATOM 1696 N N . GLY A 1 209 ? 0.644 -3.595 13.912 1.00 94.19 209 GLY A N 1
ATOM 1697 C CA . GLY A 1 209 ? -0.557 -4.318 13.526 1.00 94.19 209 GLY A CA 1
ATOM 1698 C C . GLY A 1 209 ? -1.829 -3.485 13.562 1.00 94.19 209 GLY A C 1
ATOM 1699 O O . GLY A 1 209 ? -2.903 -4.081 13.652 1.00 94.19 209 GLY A O 1
ATOM 1700 N N . HIS A 1 210 ? -1.730 -2.156 13.474 1.00 96.88 210 HIS A N 1
ATOM 1701 C CA . HIS A 1 210 ? -2.899 -1.286 13.411 1.00 96.88 210 HIS A CA 1
ATOM 1702 C C . HIS A 1 210 ? -3.823 -1.688 12.246 1.00 96.88 210 HIS A C 1
ATOM 1704 O O . HIS A 1 210 ? -3.375 -1.933 11.118 1.00 96.88 210 HIS A O 1
ATOM 1710 N N . ILE A 1 211 ? -5.121 -1.773 12.534 1.00 96.00 211 ILE A N 1
ATOM 1711 C CA . ILE A 1 211 ? -6.181 -2.115 11.586 1.00 96.00 211 ILE A CA 1
ATOM 1712 C C . ILE A 1 211 ? -7.331 -1.110 11.664 1.00 96.00 211 ILE A C 1
ATOM 1714 O O . ILE A 1 211 ? -7.588 -0.494 12.695 1.00 96.00 211 ILE A O 1
ATOM 1718 N N . THR A 1 212 ? -8.068 -0.981 10.564 1.00 95.38 212 THR A N 1
ATOM 1719 C CA . THR A 1 212 ? -9.350 -0.260 10.524 1.00 95.38 212 THR A CA 1
ATOM 1720 C C . THR A 1 212 ? -10.509 -1.211 10.289 1.00 95.38 212 THR A C 1
ATOM 1722 O O . THR A 1 212 ? -10.324 -2.294 9.729 1.00 95.38 212 THR A O 1
ATOM 1725 N N . PHE A 1 213 ? -11.709 -0.776 10.671 1.00 94.44 213 PHE A N 1
ATOM 1726 C CA . PHE A 1 213 ? -12.952 -1.493 10.399 1.00 94.44 213 PHE A CA 1
ATOM 1727 C C . PHE A 1 213 ? -13.825 -0.659 9.462 1.00 94.44 213 PHE A C 1
ATOM 1729 O O . PHE A 1 213 ? -14.276 0.431 9.816 1.00 94.44 213 PHE A O 1
ATOM 1736 N N . GLU A 1 214 ? -14.060 -1.153 8.254 1.00 91.44 214 GLU A N 1
ATOM 1737 C CA . GLU A 1 214 ? -15.014 -0.582 7.310 1.00 91.44 214 GLU A CA 1
ATOM 1738 C C . GLU A 1 214 ? -16.392 -1.199 7.544 1.00 91.44 214 GLU A C 1
ATOM 1740 O O . GLU A 1 214 ? -16.558 -2.413 7.467 1.00 91.44 214 GLU A O 1
ATOM 1745 N N . LEU A 1 215 ? -17.392 -0.358 7.789 1.00 90.19 215 LEU A N 1
ATOM 1746 C CA . LEU A 1 215 ? -18.792 -0.744 7.776 1.00 90.19 215 LEU A CA 1
ATOM 1747 C C . LEU A 1 215 ? -19.269 -0.899 6.334 1.00 90.19 215 LEU A C 1
ATOM 1749 O O . LEU A 1 215 ? -19.446 0.086 5.609 1.00 90.19 215 LEU A O 1
ATOM 1753 N N . LEU A 1 216 ? -19.493 -2.153 5.951 1.00 82.75 216 LEU A N 1
ATOM 1754 C CA . LEU A 1 216 ? -19.970 -2.543 4.640 1.00 82.75 216 LEU A CA 1
ATOM 1755 C C . LEU A 1 216 ? -21.377 -2.009 4.403 1.00 82.75 216 LEU A C 1
ATOM 1757 O O . LEU A 1 216 ? -22.261 -2.043 5.255 1.00 82.75 216 LEU A O 1
ATOM 1761 N N . ASN A 1 217 ? -21.582 -1.534 3.185 1.00 74.25 217 ASN A N 1
ATOM 1762 C CA . ASN A 1 217 ? -22.798 -0.847 2.787 1.00 74.25 217 ASN A CA 1
ATOM 1763 C C . ASN A 1 217 ? -23.735 -1.727 1.934 1.00 74.25 217 ASN A C 1
ATOM 1765 O O . ASN A 1 217 ? -24.671 -1.222 1.326 1.00 74.25 217 ASN A O 1
ATOM 1769 N N . ASN A 1 218 ? -23.474 -3.038 1.843 1.00 69.88 218 ASN A N 1
ATOM 1770 C CA . ASN A 1 218 ? -24.337 -4.048 1.204 1.00 69.88 218 ASN A CA 1
ATOM 1771 C C . ASN A 1 218 ? -24.941 -3.640 -0.163 1.00 69.88 218 ASN A C 1
ATOM 1773 O O . ASN A 1 218 ? -26.070 -3.995 -0.492 1.00 69.88 218 ASN A O 1
ATOM 1777 N N . GLY A 1 219 ? -24.191 -2.886 -0.977 1.00 58.09 219 GLY A N 1
ATOM 1778 C CA . GLY A 1 219 ? -24.625 -2.426 -2.304 1.00 58.09 219 GLY A CA 1
ATOM 1779 C C . GLY A 1 219 ? -25.556 -1.201 -2.326 1.00 58.09 219 GLY A C 1
ATOM 1780 O O . GLY A 1 219 ? -26.092 -0.871 -3.385 1.00 58.09 219 GLY A O 1
ATOM 1781 N N . HIS A 1 220 ? -25.764 -0.505 -1.204 1.00 55.91 220 HIS A N 1
ATOM 1782 C CA . HIS A 1 220 ? -26.567 0.719 -1.151 1.00 55.91 220 HIS A CA 1
ATOM 1783 C C . HIS A 1 220 ? -25.848 1.947 -1.754 1.00 55.91 220 HIS A C 1
ATOM 1785 O O . HIS A 1 220 ? -24.644 1.959 -1.996 1.00 55.91 220 HIS A O 1
ATOM 1791 N N . ARG A 1 221 ? -26.608 3.016 -2.042 1.00 48.31 221 ARG A N 1
ATOM 1792 C CA . ARG A 1 221 ? -26.086 4.262 -2.652 1.00 48.31 221 ARG A CA 1
ATOM 1793 C C . ARG A 1 221 ? -25.411 5.229 -1.665 1.00 48.31 221 ARG A C 1
ATOM 1795 O O . ARG A 1 221 ? -24.633 6.070 -2.103 1.00 48.31 221 ARG A O 1
ATOM 1802 N N . GLN A 1 222 ? -25.745 5.165 -0.373 1.00 55.94 222 GLN A N 1
ATOM 1803 C CA . GLN A 1 222 ? -25.061 5.932 0.685 1.00 55.94 222 GLN A CA 1
ATOM 1804 C C . GLN A 1 222 ? -23.622 5.413 0.835 1.00 55.94 222 GLN A C 1
ATOM 1806 O O . GLN A 1 222 ? -23.356 4.297 0.421 1.00 55.94 222 GLN A O 1
ATOM 1811 N N . ARG A 1 223 ? -22.669 6.180 1.373 1.00 62.69 223 ARG A N 1
ATOM 1812 C CA . ARG A 1 223 ? -21.334 5.623 1.681 1.00 62.69 223 ARG A CA 1
ATOM 1813 C C . ARG A 1 223 ? -21.405 4.835 2.998 1.00 62.69 223 ARG A C 1
ATOM 1815 O O . ARG A 1 223 ? -22.194 5.194 3.868 1.00 62.69 223 ARG A O 1
ATOM 1822 N N . GLY A 1 224 ? -20.595 3.782 3.130 1.00 75.94 224 GLY A N 1
ATOM 1823 C CA . GLY A 1 224 ? -20.368 3.104 4.412 1.00 75.94 224 GLY A CA 1
ATOM 1824 C C . GLY A 1 224 ? -19.672 4.010 5.440 1.00 75.94 224 GLY A C 1
ATOM 1825 O O . GLY A 1 224 ? -19.543 5.219 5.240 1.00 75.94 224 GLY A O 1
ATOM 1826 N N . GLY A 1 225 ? -19.202 3.424 6.539 1.00 86.38 225 GLY A N 1
ATOM 1827 C CA . GLY A 1 225 ? -18.419 4.115 7.574 1.00 86.38 225 GLY A CA 1
ATOM 1828 C C . GLY A 1 225 ? -17.031 3.499 7.727 1.00 86.38 225 GLY A C 1
ATOM 1829 O O . GLY A 1 225 ? -16.863 2.320 7.448 1.00 86.38 225 GLY A O 1
ATOM 1830 N N . LEU A 1 226 ? -16.042 4.268 8.182 1.00 90.31 226 LEU A N 1
ATOM 1831 C CA . LEU A 1 226 ? -14.719 3.740 8.524 1.00 90.31 226 LEU A CA 1
ATOM 1832 C C . LEU A 1 226 ? -14.386 4.114 9.965 1.00 90.31 226 LEU A C 1
ATOM 1834 O O . LEU A 1 226 ? -14.338 5.295 10.308 1.00 90.31 226 LEU A O 1
ATOM 1838 N N . PHE A 1 227 ? -14.128 3.107 10.789 1.00 94.81 227 PHE A N 1
ATOM 1839 C CA . PHE A 1 227 ? -13.540 3.278 12.109 1.00 94.81 227 PHE A CA 1
ATOM 1840 C C . PHE A 1 227 ? -12.026 3.253 11.929 1.00 94.81 227 PHE A C 1
ATOM 1842 O O . PHE A 1 227 ? -11.422 2.191 11.772 1.00 94.81 227 PHE A O 1
ATOM 1849 N N . CYS A 1 228 ? -11.438 4.445 11.842 1.00 93.81 228 CYS A N 1
ATOM 1850 C CA . CYS A 1 228 ? -10.063 4.621 11.391 1.00 93.81 228 CYS A CA 1
ATOM 1851 C C . CYS A 1 228 ? -8.998 4.360 12.461 1.00 93.81 228 CYS A C 1
ATOM 1853 O O . CYS A 1 228 ? -7.823 4.395 12.112 1.00 93.81 228 CYS A O 1
ATOM 1855 N N . GLY A 1 229 ? -9.380 4.142 13.724 1.00 94.88 229 GLY A N 1
ATOM 1856 C CA . GLY A 1 229 ? -8.427 4.101 14.835 1.00 94.88 229 GLY A CA 1
ATOM 1857 C C . GLY A 1 229 ? -7.543 5.351 14.850 1.00 94.88 229 GLY A C 1
ATOM 1858 O O . GLY A 1 229 ? -8.012 6.451 14.536 1.00 94.88 229 GLY A O 1
ATOM 1859 N N . ASP A 1 230 ? -6.255 5.146 15.095 1.00 95.25 230 ASP A N 1
ATOM 1860 C CA . ASP A 1 230 ? -5.267 6.202 15.326 1.00 95.25 230 ASP A CA 1
ATOM 1861 C C . ASP A 1 230 ? -4.447 6.554 14.073 1.00 95.25 230 ASP A C 1
ATOM 1863 O O . ASP A 1 230 ? -3.301 7.003 14.143 1.00 95.25 230 ASP A O 1
ATOM 1867 N N . ILE A 1 231 ? -5.070 6.442 12.890 1.00 91.50 231 ILE A N 1
ATOM 1868 C CA . ILE A 1 231 ? -4.521 7.010 11.643 1.00 91.50 231 ILE A CA 1
ATOM 1869 C C . ILE A 1 231 ? -4.319 8.530 11.787 1.00 91.50 231 ILE A C 1
ATOM 1871 O O . ILE A 1 231 ? -3.315 9.073 11.331 1.00 91.50 231 ILE A O 1
ATOM 1875 N N . MET A 1 232 ? -5.258 9.231 12.434 1.00 92.25 232 MET A N 1
ATOM 1876 C CA . MET A 1 232 ? -5.166 10.667 12.717 1.00 92.25 232 MET A CA 1
ATOM 1877 C C . MET A 1 232 ? -5.623 10.965 14.143 1.00 92.25 232 MET A C 1
ATOM 1879 O O . MET A 1 232 ? -6.666 10.500 14.584 1.00 92.25 232 MET A O 1
ATOM 1883 N N . HIS A 1 233 ? -4.877 11.823 14.828 1.00 94.06 233 HIS A N 1
ATOM 1884 C CA . HIS A 1 233 ? -5.123 12.250 16.198 1.00 94.06 233 HIS A CA 1
ATOM 1885 C C . HIS A 1 233 ? -5.771 13.641 16.252 1.00 94.06 233 HIS A C 1
ATOM 1887 O O . HIS A 1 233 ? -6.411 13.965 17.250 1.00 94.06 233 HIS A O 1
ATOM 1893 N N . GLN A 1 234 ? -5.611 14.484 15.216 1.00 93.44 234 GLN A N 1
ATOM 1894 C CA . GLN A 1 234 ? -6.232 15.818 15.121 1.00 93.44 234 GLN A CA 1
ATOM 1895 C C . GLN A 1 234 ? -6.660 16.171 13.682 1.00 93.44 234 GLN A C 1
ATOM 1897 O O . GLN A 1 234 ? -5.991 15.753 12.737 1.00 93.44 234 GLN A O 1
ATOM 1902 N N . PRO A 1 235 ? -7.688 17.030 13.492 1.00 92.62 235 PRO A N 1
ATOM 1903 C CA . PRO A 1 235 ? -8.140 17.461 12.162 1.00 92.62 235 PRO A CA 1
ATOM 1904 C C . PRO A 1 235 ? -7.052 18.096 11.286 1.00 92.62 235 PRO A C 1
ATOM 1906 O O . PRO A 1 235 ? -7.118 18.006 10.064 1.00 92.62 235 PRO A O 1
ATOM 1909 N N . LEU A 1 236 ? -6.032 18.708 11.896 1.00 92.44 236 LEU A N 1
ATOM 1910 C CA . LEU A 1 236 ? -4.906 19.318 11.182 1.00 92.44 236 LEU A CA 1
ATOM 1911 C C . LEU A 1 236 ? -4.140 18.328 10.289 1.00 92.44 236 LEU A C 1
ATOM 1913 O O . LEU A 1 236 ? -3.618 18.736 9.254 1.00 92.44 236 LEU A O 1
ATOM 1917 N N . GLN A 1 237 ? -4.123 17.034 10.628 1.00 91.56 237 GLN A N 1
ATOM 1918 C CA . GLN A 1 237 ? -3.484 16.010 9.796 1.00 91.56 237 GLN A CA 1
ATOM 1919 C C . GLN A 1 237 ? -4.187 15.814 8.443 1.00 91.56 237 GLN A C 1
ATOM 1921 O O . GLN A 1 237 ? -3.566 15.320 7.516 1.00 91.56 237 GLN A O 1
ATOM 1926 N N . VAL A 1 238 ? -5.428 16.279 8.253 1.00 89.56 238 VAL A N 1
ATOM 1927 C CA . VAL A 1 238 ? -6.059 16.298 6.916 1.00 89.56 238 VAL A CA 1
ATOM 1928 C C . VAL A 1 238 ? -5.335 17.267 5.971 1.00 89.56 238 VAL A C 1
ATOM 1930 O O . VAL A 1 238 ? -5.219 17.001 4.778 1.00 89.56 238 VAL A O 1
ATOM 1933 N N . TYR A 1 239 ? -4.820 18.380 6.502 1.00 88.50 239 TYR A N 1
ATOM 1934 C CA . TYR A 1 239 ? -4.078 19.396 5.745 1.00 88.50 239 TYR A CA 1
ATOM 1935 C C . TYR A 1 239 ? -2.564 19.144 5.737 1.00 88.50 239 TYR A C 1
ATOM 1937 O O . TYR A 1 239 ? -1.834 19.728 4.930 1.00 88.50 239 TYR A O 1
ATOM 1945 N N . ARG A 1 240 ? -2.084 18.286 6.643 1.00 86.81 240 ARG A N 1
ATOM 1946 C CA . ARG A 1 240 ? -0.704 17.796 6.729 1.00 86.81 240 ARG A CA 1
ATOM 1947 C C . ARG A 1 240 ? -0.707 16.277 6.969 1.00 86.81 240 ARG A C 1
ATOM 1949 O O . ARG A 1 240 ? -0.353 15.852 8.067 1.00 86.81 240 ARG A O 1
ATOM 1956 N N . PRO A 1 241 ? -1.090 15.458 5.969 1.00 83.31 241 PRO A N 1
ATOM 1957 C CA . PRO A 1 241 ? -1.162 13.996 6.114 1.00 83.31 241 PRO A CA 1
ATOM 1958 C C . PRO A 1 241 ? 0.192 13.372 6.445 1.00 83.31 241 PRO A C 1
ATOM 1960 O O . PRO A 1 241 ? 0.260 12.358 7.130 1.00 83.31 241 PRO A O 1
ATOM 1963 N N . ALA A 1 242 ? 1.275 14.045 6.056 1.00 79.94 242 ALA A N 1
ATOM 1964 C CA . ALA A 1 242 ? 2.616 13.664 6.438 1.00 79.94 242 ALA A CA 1
ATOM 1965 C C . ALA A 1 242 ? 2.904 13.822 7.939 1.00 79.94 242 ALA A C 1
ATOM 1967 O O . ALA A 1 242 ? 3.934 13.330 8.352 1.00 79.94 242 ALA A O 1
ATOM 1968 N N . TRP A 1 243 ? 2.111 14.504 8.773 1.00 87.25 243 TRP A N 1
ATOM 1969 C CA . TRP A 1 243 ? 2.406 14.611 10.211 1.00 87.25 243 TRP A CA 1
ATOM 1970 C C . TRP A 1 243 ? 2.096 13.318 10.961 1.00 87.25 243 TRP A C 1
ATOM 1972 O O . TRP A 1 243 ? 0.952 12.868 10.973 1.00 87.25 243 TRP A O 1
ATOM 1982 N N . ASN A 1 244 ? 3.082 12.800 11.694 1.00 86.25 244 ASN A N 1
ATOM 1983 C CA . ASN A 1 244 ? 2.868 11.713 12.646 1.00 86.25 244 ASN A CA 1
ATOM 1984 C C . ASN A 1 244 ? 2.791 12.207 14.070 1.00 86.25 244 ASN A C 1
ATOM 1986 O O . ASN A 1 244 ? 3.533 13.110 14.466 1.00 86.25 244 ASN A O 1
ATOM 1990 N N . SER A 1 245 ? 1.997 11.501 14.871 1.00 89.88 245 SER A N 1
ATOM 1991 C CA . SER A 1 245 ? 2.156 11.588 16.309 1.00 89.88 245 SER A CA 1
ATOM 1992 C C . SER A 1 245 ? 3.477 10.941 16.738 1.00 89.88 245 SER A C 1
ATOM 1994 O O . SER A 1 245 ? 3.970 9.991 16.126 1.00 89.88 245 SER A O 1
ATOM 1996 N N . ARG A 1 246 ? 4.031 11.417 17.854 1.00 90.69 246 ARG A N 1
ATOM 1997 C CA . ARG A 1 246 ? 5.174 10.796 18.540 1.00 90.69 246 ARG A CA 1
ATOM 1998 C C . ARG A 1 246 ? 4.926 9.332 18.933 1.00 90.69 246 ARG A C 1
ATOM 2000 O O . ARG A 1 246 ? 5.860 8.659 19.352 1.00 90.69 246 ARG A O 1
ATOM 2007 N N . PHE A 1 247 ? 3.664 8.902 18.906 1.00 90.06 247 PHE A N 1
ATOM 2008 C CA . PHE A 1 247 ? 3.214 7.577 19.310 1.00 90.06 247 PHE A CA 1
ATOM 2009 C C . PHE A 1 247 ? 3.190 6.590 18.142 1.00 90.06 247 PHE A C 1
ATOM 2011 O O . PHE A 1 247 ? 2.975 5.409 18.378 1.00 90.06 247 PHE A O 1
ATOM 2018 N N . CYS A 1 248 ? 3.427 7.041 16.903 1.00 88.62 248 CYS A N 1
ATOM 2019 C CA . CYS A 1 248 ? 3.595 6.122 15.785 1.00 88.62 248 CYS A CA 1
ATOM 2020 C C . CYS A 1 248 ? 4.888 5.309 15.948 1.00 88.62 248 CYS A C 1
ATOM 2022 O O . CYS A 1 248 ? 5.979 5.881 15.912 1.00 88.62 248 CYS A O 1
ATOM 2024 N N . ALA A 1 249 ? 4.749 3.988 16.090 1.00 84.62 249 ALA A N 1
ATOM 2025 C CA . ALA A 1 249 ? 5.852 3.040 16.235 1.00 84.62 249 ALA A CA 1
ATOM 2026 C C . ALA A 1 249 ? 6.772 3.022 15.005 1.00 84.62 249 ALA A C 1
ATOM 2028 O O . ALA A 1 249 ? 7.991 2.978 15.144 1.00 84.62 249 ALA A O 1
ATOM 2029 N N . ASP A 1 250 ? 6.192 3.116 13.805 1.00 81.69 250 ASP A N 1
ATOM 2030 C CA . ASP A 1 250 ? 6.925 3.292 12.554 1.00 81.69 250 ASP A CA 1
ATOM 2031 C C . ASP A 1 250 ? 6.440 4.564 11.862 1.00 81.69 250 ASP A C 1
ATOM 2033 O O . ASP A 1 250 ? 5.457 4.595 11.111 1.00 81.69 250 ASP A O 1
ATOM 2037 N N . GLN A 1 251 ? 7.154 5.653 12.140 1.00 77.69 251 GLN A N 1
ATOM 2038 C CA . GLN A 1 251 ? 6.833 6.944 11.563 1.00 77.69 251 GLN A CA 1
ATOM 2039 C C . GLN A 1 251 ? 6.947 6.947 10.032 1.00 77.69 251 GLN A C 1
ATOM 2041 O O . GLN A 1 251 ? 6.172 7.613 9.346 1.00 77.69 251 GLN A O 1
ATOM 2046 N N . GLN A 1 252 ? 7.897 6.215 9.469 1.00 74.25 252 GLN A N 1
ATOM 2047 C CA . GLN A 1 252 ? 8.104 6.216 8.031 1.00 74.25 252 GLN A CA 1
ATOM 2048 C C . GLN A 1 252 ? 6.966 5.483 7.324 1.00 74.25 252 GLN A C 1
ATOM 2050 O O . GLN A 1 252 ? 6.401 6.010 6.366 1.00 74.25 252 GLN A O 1
ATOM 2055 N N . GLN A 1 253 ? 6.577 4.317 7.839 1.00 73.94 253 GLN A N 1
ATOM 2056 C CA . GLN A 1 253 ? 5.447 3.546 7.333 1.00 73.94 253 GLN A CA 1
ATOM 2057 C C . GLN A 1 253 ? 4.116 4.299 7.490 1.00 73.94 253 GLN A C 1
ATOM 2059 O O . GLN A 1 253 ? 3.276 4.219 6.594 1.00 73.94 253 GLN A O 1
ATOM 2064 N N . ALA A 1 254 ? 3.942 5.084 8.559 1.00 72.50 254 ALA A N 1
ATOM 2065 C CA . ALA A 1 254 ? 2.749 5.911 8.765 1.00 72.50 254 ALA A CA 1
ATOM 2066 C C . ALA A 1 254 ? 2.595 7.067 7.748 1.00 72.50 254 ALA A C 1
ATOM 2068 O O . ALA A 1 254 ? 1.476 7.516 7.518 1.00 72.50 254 ALA A O 1
ATOM 2069 N N . ARG A 1 255 ? 3.687 7.525 7.110 1.00 78.38 255 ARG A N 1
ATOM 2070 C CA . ARG A 1 255 ? 3.701 8.662 6.157 1.00 78.38 255 ARG A CA 1
ATOM 2071 C C . ARG A 1 255 ? 3.783 8.249 4.686 1.00 78.38 255 ARG A C 1
ATOM 2073 O O . ARG A 1 255 ? 4.083 9.081 3.826 1.00 78.38 255 ARG A O 1
ATOM 2080 N N . ILE A 1 256 ? 3.628 6.964 4.366 1.00 83.62 256 ILE A N 1
ATOM 2081 C CA . ILE A 1 256 ? 3.763 6.523 2.975 1.00 83.62 256 ILE A CA 1
ATOM 2082 C C . ILE A 1 256 ? 2.596 7.058 2.149 1.00 83.62 256 ILE A C 1
ATOM 2084 O O . ILE A 1 256 ? 1.450 6.652 2.317 1.00 83.62 256 ILE A O 1
ATOM 2088 N N . GLU A 1 257 ? 2.928 7.921 1.197 1.00 88.75 257 GLU A N 1
ATOM 2089 C CA . GLU A 1 257 ? 2.032 8.428 0.176 1.00 88.75 257 GLU A CA 1
ATOM 2090 C C . GLU A 1 257 ? 2.451 7.838 -1.169 1.00 88.75 257 GLU A C 1
ATOM 2092 O O . GLU A 1 257 ? 3.628 7.847 -1.550 1.00 88.75 257 GLU A O 1
ATOM 2097 N N . LEU A 1 258 ? 1.472 7.303 -1.894 1.00 93.44 258 LEU A N 1
ATOM 2098 C CA . LEU A 1 258 ? 1.675 6.777 -3.236 1.00 93.44 258 LEU A CA 1
ATOM 2099 C C . LEU A 1 258 ? 1.080 7.743 -4.250 1.00 93.44 258 LEU A C 1
ATOM 2101 O O . LEU A 1 258 ? -0.104 8.080 -4.198 1.00 93.44 258 LEU A O 1
ATOM 2105 N N . TYR A 1 259 ? 1.903 8.154 -5.206 1.00 95.75 259 TYR A N 1
ATOM 2106 C CA . TYR A 1 259 ? 1.467 8.908 -6.358 1.00 95.75 259 TYR A CA 1
ATOM 2107 C C . TYR A 1 259 ? 0.736 7.994 -7.334 1.00 95.75 259 TYR A C 1
ATOM 2109 O O . TYR A 1 259 ? 1.321 7.096 -7.943 1.00 95.75 259 TYR A O 1
ATOM 2117 N N . VAL A 1 260 ? -0.552 8.270 -7.506 1.00 96.88 260 VAL A N 1
ATOM 2118 C CA . VAL A 1 260 ? -1.421 7.596 -8.463 1.00 96.88 260 VAL A CA 1
ATOM 2119 C C . VAL A 1 260 ? -1.947 8.640 -9.445 1.00 96.88 260 VAL A C 1
ATOM 2121 O O . VAL A 1 260 ? -2.501 9.660 -9.033 1.00 96.88 260 VAL A O 1
ATOM 2124 N N . ARG A 1 261 ? -1.803 8.396 -10.752 1.00 96.00 261 ARG A N 1
ATOM 2125 C CA . ARG A 1 261 ? -2.347 9.275 -11.803 1.00 96.00 261 ARG A CA 1
ATOM 2126 C C . ARG A 1 261 ? -3.397 8.539 -12.618 1.00 96.00 261 ARG A C 1
ATOM 2128 O O . ARG A 1 261 ? -3.185 7.395 -13.003 1.00 96.00 261 ARG A O 1
ATOM 2135 N N . ASN A 1 262 ? -4.494 9.233 -12.917 1.00 97.38 262 ASN A N 1
ATOM 2136 C CA . ASN A 1 262 ? -5.567 8.765 -13.786 1.00 97.38 262 ASN A CA 1
ATOM 2137 C C . ASN A 1 262 ? -5.640 9.593 -15.071 1.00 97.38 262 ASN A C 1
ATOM 2139 O O . ASN A 1 262 ? -5.642 10.823 -15.014 1.00 97.38 262 ASN A O 1
ATOM 2143 N N . LYS A 1 263 ? -5.764 8.915 -16.212 1.00 96.88 263 LYS A N 1
ATOM 2144 C CA . LYS A 1 263 ? -6.165 9.496 -17.490 1.00 96.88 263 LYS A CA 1
ATOM 2145 C C . LYS A 1 263 ? -7.360 8.737 -18.042 1.00 96.88 263 LYS A C 1
ATOM 2147 O O . LYS A 1 263 ? -7.330 7.520 -18.207 1.00 96.88 263 LYS A O 1
ATOM 2152 N N . ARG A 1 264 ? -8.406 9.487 -18.367 1.00 95.56 264 ARG A N 1
ATOM 2153 C CA . ARG A 1 264 ? -9.626 8.978 -18.984 1.00 95.56 264 ARG A CA 1
ATOM 2154 C C . ARG A 1 264 ? -10.285 10.068 -19.809 1.00 95.56 264 ARG A C 1
ATOM 2156 O O . ARG A 1 264 ? -10.066 11.259 -19.590 1.00 95.56 264 ARG A O 1
ATOM 2163 N N . ARG A 1 265 ? -11.155 9.649 -20.715 1.00 94.94 265 ARG A N 1
ATOM 2164 C CA . ARG A 1 265 ? -12.049 10.544 -21.442 1.00 94.94 265 ARG A CA 1
ATOM 2165 C C . ARG A 1 265 ? -13.098 11.150 -20.508 1.00 94.94 265 ARG A C 1
ATOM 2167 O O . ARG A 1 265 ? -13.811 10.425 -19.823 1.00 94.94 265 ARG A O 1
ATOM 2174 N N . GLY A 1 266 ? -13.190 12.480 -20.490 1.00 89.31 266 GLY A N 1
ATOM 2175 C CA . GLY A 1 266 ? -14.117 13.211 -19.617 1.00 89.31 266 GLY A CA 1
ATOM 2176 C C . GLY A 1 266 ? -15.593 13.065 -19.995 1.00 89.31 266 GLY A C 1
ATOM 2177 O O . GLY A 1 266 ? -16.459 13.311 -19.162 1.00 89.31 266 GLY A O 1
ATOM 2178 N N . ASP A 1 267 ? -15.887 12.645 -21.228 1.00 93.19 267 ASP A N 1
ATOM 2179 C CA . ASP A 1 267 ? -17.248 12.405 -21.713 1.00 93.19 267 ASP A CA 1
ATOM 2180 C C . ASP A 1 267 ? -17.820 11.038 -21.292 1.00 93.19 267 ASP A C 1
ATOM 2182 O O . ASP A 1 267 ? -19.027 10.817 -21.388 1.00 93.19 267 ASP A O 1
ATOM 2186 N N . LEU A 1 268 ? -16.981 10.127 -20.785 1.00 88.88 268 LEU A N 1
ATOM 2187 C CA . LEU A 1 268 ? -17.416 8.820 -20.297 1.00 88.88 268 LEU A CA 1
ATOM 2188 C C . LEU A 1 268 ? -17.834 8.913 -18.827 1.00 88.88 268 LEU A C 1
ATOM 2190 O O . LEU A 1 268 ? -17.012 9.105 -17.933 1.00 88.88 268 LEU A O 1
ATOM 2194 N N . THR A 1 269 ? -19.129 8.744 -18.568 1.00 83.56 269 THR A N 1
ATOM 2195 C CA . THR A 1 269 ? -19.705 8.810 -17.213 1.00 83.56 269 THR A CA 1
ATOM 2196 C C . THR A 1 269 ? -19.559 7.508 -16.427 1.00 83.56 269 THR A C 1
ATOM 2198 O O . THR A 1 269 ? -19.578 7.530 -15.198 1.00 83.56 269 THR A O 1
ATOM 2201 N N . ALA A 1 270 ? -19.387 6.382 -17.122 1.00 88.12 270 ALA A N 1
ATOM 2202 C CA . ALA A 1 270 ? -19.090 5.078 -16.546 1.00 88.12 270 ALA A CA 1
ATOM 2203 C C . ALA A 1 270 ? -18.155 4.307 -17.483 1.00 88.12 270 ALA A C 1
ATOM 2205 O O . ALA A 1 270 ? -18.389 4.241 -18.690 1.00 88.12 270 ALA A O 1
ATOM 2206 N N . ILE A 1 271 ? -17.108 3.710 -16.922 1.00 93.75 271 ILE A N 1
ATOM 2207 C CA . ILE A 1 271 ? -16.158 2.857 -17.640 1.00 93.75 271 ILE A CA 1
ATOM 2208 C C . ILE A 1 271 ? -16.153 1.524 -16.895 1.00 93.75 271 ILE A C 1
ATOM 2210 O O . ILE A 1 271 ? -15.955 1.556 -15.690 1.00 93.75 271 ILE A O 1
ATOM 2214 N N . PRO A 1 272 ? -16.410 0.373 -17.538 1.00 93.94 272 PRO A N 1
ATOM 2215 C CA . PRO A 1 272 ? -16.447 -0.909 -16.838 1.00 93.94 272 PRO A CA 1
ATOM 2216 C C . PRO A 1 272 ? -15.050 -1.321 -16.362 1.00 93.94 272 PRO A C 1
ATOM 2218 O O . PRO A 1 272 ? -14.063 -1.014 -17.024 1.00 93.94 272 PRO A O 1
ATOM 2221 N N . GLY A 1 273 ? -14.959 -2.126 -15.298 1.00 92.75 273 GLY A N 1
ATOM 2222 C CA . GLY A 1 273 ? -13.673 -2.625 -14.780 1.00 92.75 273 GLY A CA 1
ATOM 2223 C C . GLY A 1 273 ? -12.824 -3.387 -15.802 1.00 92.75 273 GLY A C 1
ATOM 2224 O O . GLY A 1 273 ? -11.598 -3.300 -15.774 1.00 92.75 273 GLY A O 1
ATOM 2225 N N . ALA A 1 274 ? -13.455 -4.039 -16.785 1.00 96.19 274 ALA A N 1
ATOM 2226 C CA . ALA A 1 274 ? -12.767 -4.660 -17.924 1.00 96.19 274 ALA A CA 1
ATOM 2227 C C . ALA A 1 274 ? -12.002 -3.653 -18.811 1.00 96.19 274 ALA A C 1
ATOM 2229 O O . ALA A 1 274 ? -11.147 -4.059 -19.592 1.00 96.19 274 ALA A O 1
ATOM 2230 N N . ARG A 1 275 ? -12.282 -2.352 -18.675 1.00 97.81 275 ARG A N 1
ATOM 2231 C CA . ARG A 1 275 ? -11.601 -1.225 -19.331 1.00 97.81 275 ARG A CA 1
ATOM 2232 C C . ARG A 1 275 ? -10.870 -0.309 -18.345 1.00 97.81 275 ARG A C 1
ATOM 2234 O O . ARG A 1 275 ? -10.417 0.760 -18.735 1.00 97.81 275 ARG A O 1
ATOM 2241 N N . THR A 1 276 ? -10.707 -0.721 -17.092 1.00 98.56 276 THR A N 1
ATOM 2242 C CA . THR A 1 276 ? -9.810 -0.054 -16.142 1.00 98.56 276 THR A CA 1
ATOM 2243 C C . THR A 1 276 ? -8.470 -0.779 -16.141 1.00 98.56 276 THR A C 1
ATOM 2245 O O . THR A 1 276 ? -8.438 -2.008 -16.058 1.00 98.56 276 THR A O 1
ATOM 2248 N N . VAL A 1 277 ? -7.368 -0.042 -16.271 1.00 98.75 277 VAL A N 1
ATOM 2249 C CA . VAL A 1 277 ? -6.003 -0.598 -16.311 1.00 98.75 277 VAL A CA 1
ATOM 2250 C C . VAL A 1 277 ? -5.117 0.105 -15.284 1.00 98.75 277 VAL A C 1
ATOM 2252 O O . VAL A 1 277 ? -5.225 1.319 -15.128 1.00 98.75 277 VAL A O 1
ATOM 2255 N N . LEU A 1 278 ? -4.233 -0.637 -14.615 1.00 98.88 278 LEU A N 1
ATOM 2256 C CA . LEU A 1 278 ? -3.164 -0.090 -13.775 1.00 98.88 278 LEU A CA 1
ATOM 2257 C C . LEU A 1 278 ? -1.789 -0.441 -14.354 1.00 98.88 278 LEU A C 1
ATOM 2259 O O . LEU A 1 278 ? -1.488 -1.616 -14.558 1.00 98.88 278 LEU A O 1
ATOM 2263 N N . PHE A 1 279 ? -0.953 0.577 -14.552 1.00 98.88 279 PHE A N 1
ATOM 2264 C CA . PHE A 1 279 ? 0.442 0.478 -14.969 1.00 98.88 279 PHE A CA 1
ATOM 2265 C C . PHE A 1 279 ? 1.410 0.533 -13.776 1.00 98.88 279 PHE A C 1
ATOM 2267 O O . PHE A 1 279 ? 1.285 1.410 -12.918 1.00 98.88 279 PHE A O 1
ATOM 2274 N N . VAL A 1 280 ? 2.417 -0.351 -13.764 1.00 98.69 280 VAL A N 1
ATOM 2275 C CA . VAL A 1 280 ? 3.543 -0.336 -12.804 1.00 98.69 280 VAL A CA 1
ATOM 2276 C C . VAL A 1 280 ? 4.878 -0.497 -13.534 1.00 98.69 280 VAL A C 1
ATOM 2278 O O . VAL A 1 280 ? 5.048 -1.389 -14.370 1.00 98.69 280 VAL A O 1
ATOM 2281 N N . ALA A 1 281 ? 5.828 0.385 -13.218 1.00 97.56 281 ALA A N 1
ATOM 2282 C CA . ALA A 1 281 ? 7.127 0.462 -13.883 1.00 97.56 281 ALA A CA 1
ATOM 2283 C C . ALA A 1 281 ? 8.173 -0.510 -13.322 1.00 97.56 281 ALA A C 1
ATOM 2285 O O . ALA A 1 281 ? 7.959 -1.203 -12.328 1.00 97.56 281 ALA A O 1
ATOM 2286 N N . GLY A 1 282 ? 9.319 -0.555 -14.004 1.00 95.50 282 GLY A N 1
ATOM 2287 C CA . GLY A 1 282 ? 10.462 -1.380 -13.643 1.00 95.50 282 GLY A CA 1
ATOM 2288 C C . GLY A 1 282 ? 11.294 -0.841 -12.476 1.00 95.50 282 GLY A C 1
ATOM 2289 O O . GLY A 1 282 ? 10.945 0.101 -11.778 1.00 95.50 282 GLY A O 1
ATOM 2290 N N . SER A 1 283 ? 12.468 -1.438 -12.293 1.00 94.38 283 SER A N 1
ATOM 2291 C CA . SER A 1 283 ? 13.346 -1.250 -11.127 1.00 94.38 283 SER A CA 1
ATOM 2292 C C . SER A 1 283 ? 14.108 0.080 -11.072 1.00 94.38 283 SER A C 1
ATOM 2294 O O . SER A 1 283 ? 14.903 0.285 -10.148 1.00 94.38 283 SER A O 1
ATOM 2296 N N . THR A 1 284 ? 13.957 0.963 -12.065 1.00 95.12 284 THR A N 1
ATOM 2297 C CA . THR A 1 284 ? 14.819 2.151 -12.221 1.00 95.12 284 THR A CA 1
ATOM 2298 C C . THR A 1 284 ? 14.042 3.451 -12.400 1.00 95.12 284 THR A C 1
ATOM 2300 O O . THR A 1 284 ? 14.346 4.423 -11.714 1.00 95.12 284 THR A O 1
ATOM 2303 N N . TYR A 1 285 ? 13.075 3.482 -13.316 1.00 96.19 285 TYR A N 1
ATOM 2304 C CA . TYR A 1 285 ? 12.388 4.709 -13.719 1.00 96.19 285 TYR A CA 1
ATOM 2305 C C . TYR A 1 285 ? 10.947 4.718 -13.203 1.00 96.19 285 TYR A C 1
ATOM 2307 O O . TYR A 1 285 ? 10.327 3.655 -13.149 1.00 96.19 285 TYR A O 1
ATOM 2315 N N . PRO A 1 286 ? 10.403 5.888 -12.827 1.00 96.12 286 PRO A N 1
ATOM 2316 C CA . PRO A 1 286 ? 9.025 5.984 -12.367 1.00 96.12 286 PRO A CA 1
ATOM 2317 C C . PRO A 1 286 ? 8.021 5.693 -13.490 1.00 96.12 286 PRO A C 1
ATOM 2319 O O . PRO A 1 286 ? 8.295 5.886 -14.678 1.00 96.12 286 PRO A O 1
ATOM 2322 N N . ALA A 1 287 ? 6.824 5.254 -13.110 1.00 97.19 287 ALA A N 1
ATOM 2323 C CA . ALA A 1 287 ? 5.724 4.987 -14.029 1.00 97.19 287 ALA A CA 1
ATOM 2324 C C . ALA A 1 287 ? 5.235 6.268 -14.707 1.00 97.19 287 ALA A C 1
ATOM 2326 O O . ALA A 1 287 ? 4.909 6.248 -15.896 1.00 97.19 287 ALA A O 1
ATOM 2327 N N . SER A 1 288 ? 5.268 7.389 -13.985 1.00 92.19 288 SER A N 1
ATOM 2328 C CA . SER A 1 288 ? 4.860 8.700 -14.490 1.00 92.19 288 SER A CA 1
ATOM 2329 C C . SER A 1 288 ? 5.652 9.181 -15.712 1.00 92.19 288 SER A C 1
ATOM 2331 O O . SER A 1 288 ? 5.053 9.767 -16.613 1.00 92.19 288 SER A O 1
ATOM 2333 N N . THR A 1 289 ? 6.954 8.892 -15.803 1.00 94.94 289 THR A N 1
ATOM 2334 C CA . THR A 1 289 ? 7.778 9.257 -16.975 1.00 94.94 289 THR A CA 1
ATOM 2335 C C . THR A 1 289 ? 7.961 8.117 -17.973 1.00 94.94 289 THR A C 1
ATOM 2337 O O . THR A 1 289 ? 8.456 8.351 -19.072 1.00 94.94 289 THR A O 1
ATOM 2340 N N . SER A 1 290 ? 7.528 6.903 -17.623 1.00 96.44 290 SER A N 1
ATOM 2341 C CA . SER A 1 290 ? 7.570 5.742 -18.518 1.00 96.44 290 SER A CA 1
ATOM 2342 C C . SER A 1 290 ? 6.299 5.638 -19.369 1.00 96.44 290 SER A C 1
ATOM 2344 O O . SER A 1 290 ? 6.370 5.559 -20.591 1.00 96.44 290 SER A O 1
ATOM 2346 N N . PHE A 1 291 ? 5.115 5.651 -18.748 1.00 98.00 291 PHE A N 1
ATOM 2347 C CA . PHE A 1 291 ? 3.856 5.340 -19.445 1.00 98.00 291 PHE A CA 1
ATOM 2348 C C . PHE A 1 291 ? 3.049 6.569 -19.853 1.00 98.00 291 PHE A C 1
ATOM 2350 O O . PHE A 1 291 ? 2.256 6.491 -20.797 1.00 98.00 291 PHE A O 1
ATOM 2357 N N . ASP A 1 292 ? 3.239 7.688 -19.147 1.00 96.56 292 ASP A N 1
ATOM 2358 C CA . ASP A 1 292 ? 2.444 8.901 -19.338 1.00 96.56 292 ASP A CA 1
ATOM 2359 C C . ASP A 1 292 ? 3.193 10.068 -19.994 1.00 96.56 292 ASP A C 1
ATOM 2361 O O . ASP A 1 292 ? 2.685 11.187 -20.088 1.00 96.56 292 ASP A O 1
ATOM 2365 N N . LEU A 1 293 ? 4.400 9.809 -20.489 1.00 94.88 293 LEU A N 1
ATOM 2366 C CA . LEU A 1 293 ? 5.145 10.794 -21.251 1.00 94.88 293 LEU A CA 1
ATOM 2367 C C . LEU A 1 293 ? 4.722 10.768 -22.722 1.00 94.88 293 LEU A C 1
ATOM 2369 O O . LEU A 1 293 ? 4.771 9.726 -23.379 1.00 94.88 293 LEU A O 1
ATOM 2373 N N . ALA A 1 294 ? 4.328 11.927 -23.247 1.00 94.19 294 ALA A N 1
ATOM 2374 C CA . ALA A 1 294 ? 4.005 12.075 -24.656 1.00 94.19 294 ALA A CA 1
ATOM 2375 C C . ALA A 1 294 ? 5.286 12.134 -25.496 1.00 94.19 294 ALA A C 1
ATOM 2377 O O . ALA A 1 294 ? 5.957 13.162 -25.561 1.00 94.19 294 ALA A O 1
ATOM 2378 N N . LEU A 1 295 ? 5.603 11.027 -26.162 1.00 92.94 295 LEU A N 1
ATOM 2379 C CA . LEU A 1 295 ? 6.616 10.992 -27.214 1.00 92.94 295 LEU A CA 1
ATOM 2380 C C . LEU A 1 295 ? 5.885 11.134 -28.548 1.00 92.94 295 LEU A C 1
ATOM 2382 O O . LEU A 1 295 ? 4.895 10.440 -28.773 1.00 92.94 295 LEU A O 1
ATOM 2386 N N . ASP A 1 296 ? 6.308 12.068 -29.399 1.00 89.75 296 ASP A N 1
ATOM 2387 C CA . ASP A 1 296 ? 5.623 12.365 -30.670 1.00 89.75 296 ASP A CA 1
ATOM 2388 C C . ASP A 1 296 ? 4.102 12.571 -30.494 1.00 89.75 296 ASP A C 1
ATOM 2390 O O . ASP A 1 296 ? 3.262 11.914 -31.104 1.00 89.75 296 ASP A O 1
ATOM 2394 N N . GLY A 1 297 ? 3.749 13.443 -29.544 1.00 92.62 297 GLY A N 1
ATOM 2395 C CA . GLY A 1 297 ? 2.380 13.917 -29.329 1.00 92.62 297 GLY A CA 1
ATOM 2396 C C . GLY A 1 297 ? 1.444 12.998 -28.535 1.00 92.62 297 GLY A C 1
ATOM 2397 O O . GLY A 1 297 ? 0.338 13.429 -28.224 1.00 92.62 297 GLY A O 1
ATOM 2398 N N . THR A 1 298 ? 1.851 11.778 -28.165 1.00 95.62 298 THR A N 1
ATOM 2399 C CA . THR A 1 298 ? 0.988 10.856 -27.400 1.00 95.62 298 THR A CA 1
ATOM 2400 C C . THR A 1 298 ? 1.769 9.965 -26.441 1.00 95.62 298 THR A C 1
ATOM 2402 O O . THR A 1 298 ? 2.838 9.447 -26.781 1.00 95.62 298 THR A O 1
ATOM 2405 N N . SER A 1 299 ? 1.225 9.759 -25.239 1.00 97.62 299 SER A N 1
ATOM 2406 C CA . SER A 1 299 ? 1.681 8.716 -24.315 1.00 97.62 299 SER A CA 1
ATOM 2407 C C . SER A 1 299 ? 0.935 7.396 -24.547 1.00 97.62 299 SER A C 1
ATOM 2409 O O . SER A 1 299 ? -0.042 7.335 -25.304 1.00 97.62 299 SER A O 1
ATOM 2411 N N . TRP A 1 300 ? 1.373 6.318 -23.887 1.00 98.19 300 TRP A N 1
ATOM 2412 C CA . TRP A 1 300 ? 0.631 5.053 -23.910 1.00 98.19 300 TRP A CA 1
ATOM 2413 C C . TRP A 1 300 ? -0.707 5.191 -23.171 1.00 98.19 300 TRP A C 1
ATOM 2415 O O . TRP A 1 300 ? -1.745 4.712 -23.638 1.00 98.19 300 TRP A O 1
ATOM 2425 N N . MET A 1 301 ? -0.707 5.904 -22.043 1.00 98.50 301 MET A N 1
ATOM 2426 C CA . MET A 1 301 ? -1.933 6.184 -21.299 1.00 98.50 301 MET A CA 1
ATOM 2427 C C . MET A 1 301 ? -2.903 7.063 -22.087 1.00 98.50 301 MET A C 1
ATOM 2429 O O . MET A 1 301 ? -4.103 6.793 -22.049 1.00 98.50 301 MET A O 1
ATOM 2433 N N . ASP A 1 302 ? -2.410 8.043 -22.851 1.00 98.12 302 ASP A N 1
ATOM 2434 C CA . ASP A 1 302 ? -3.242 8.817 -23.774 1.00 98.12 302 ASP A CA 1
ATOM 2435 C C . ASP A 1 302 ? -3.896 7.894 -24.804 1.00 98.12 302 ASP A C 1
ATOM 2437 O O . ASP A 1 302 ? -5.109 7.965 -24.998 1.00 98.12 302 ASP A O 1
ATOM 2441 N N . ASN A 1 303 ? -3.135 6.986 -25.422 1.00 97.81 303 ASN A N 1
ATOM 2442 C CA . ASN A 1 303 ? -3.668 6.054 -26.415 1.00 97.81 303 ASN A CA 1
ATOM 2443 C C . ASN A 1 303 ? -4.811 5.187 -25.850 1.00 97.81 303 ASN A C 1
ATOM 2445 O O . ASN A 1 303 ? -5.876 5.082 -26.461 1.00 97.81 303 ASN A O 1
ATOM 2449 N N . LEU A 1 304 ? -4.637 4.612 -24.654 1.00 98.38 304 LEU A N 1
ATOM 2450 C CA . LEU A 1 304 ? -5.694 3.825 -24.008 1.00 98.38 304 LEU A CA 1
ATOM 2451 C C . LEU A 1 304 ? -6.894 4.688 -23.588 1.00 98.38 304 LEU A C 1
ATOM 2453 O O . LEU A 1 304 ? -8.040 4.288 -23.802 1.00 98.38 304 LEU A O 1
ATOM 2457 N N . ALA A 1 305 ? -6.663 5.885 -23.043 1.00 98.00 305 ALA A N 1
ATOM 2458 C CA . ALA A 1 305 ? -7.740 6.800 -22.671 1.00 98.00 305 ALA A CA 1
ATOM 2459 C C . ALA A 1 305 ? -8.591 7.202 -23.889 1.00 98.00 305 ALA A C 1
ATOM 2461 O O . ALA A 1 305 ? -9.823 7.166 -23.818 1.00 98.00 305 ALA A O 1
ATOM 2462 N N . HIS A 1 306 ? -7.965 7.502 -25.035 1.00 97.00 306 HIS A N 1
ATOM 2463 C CA . HIS A 1 306 ? -8.669 7.768 -26.296 1.00 97.00 306 HIS A CA 1
ATOM 2464 C C . HIS A 1 306 ? -9.493 6.559 -26.762 1.00 97.00 306 HIS A C 1
ATOM 2466 O O . HIS A 1 306 ? -10.629 6.730 -27.216 1.00 97.00 306 HIS A O 1
ATOM 2472 N N . ALA A 1 307 ? -8.975 5.343 -26.559 1.00 97.12 307 ALA A N 1
ATOM 2473 C CA . ALA A 1 307 ? -9.681 4.085 -26.804 1.00 97.12 307 ALA A CA 1
ATOM 2474 C C . ALA A 1 307 ? -10.796 3.769 -25.780 1.00 97.12 307 ALA A C 1
ATOM 2476 O O . ALA A 1 307 ? -11.435 2.717 -25.866 1.00 97.12 307 ALA A O 1
ATOM 2477 N N . GLY A 1 308 ? -11.064 4.669 -24.828 1.00 97.69 308 GLY A N 1
ATOM 2478 C CA . GLY A 1 308 ? -12.144 4.554 -23.849 1.00 97.69 308 GLY A CA 1
ATOM 2479 C C . GLY A 1 308 ? -11.793 3.720 -22.618 1.00 97.69 308 GLY A C 1
ATOM 2480 O O . GLY A 1 308 ? -12.697 3.170 -21.987 1.00 97.69 308 GLY A O 1
ATOM 2481 N N . TYR A 1 309 ? -10.505 3.588 -22.300 1.00 98.50 309 TYR A N 1
ATOM 2482 C CA . TYR A 1 309 ? -10.047 3.002 -21.045 1.00 98.50 309 TYR A CA 1
ATOM 2483 C C . TYR A 1 309 ? -9.952 4.053 -19.934 1.00 98.50 309 TYR A C 1
ATOM 2485 O O . TYR A 1 309 ? -9.737 5.242 -20.173 1.00 98.50 309 TYR A O 1
ATOM 2493 N N . ASP A 1 310 ? -10.083 3.575 -18.704 1.00 98.12 310 ASP A N 1
ATOM 2494 C CA . ASP A 1 310 ? -9.738 4.290 -17.485 1.00 98.12 310 ASP A CA 1
ATOM 2495 C C . ASP A 1 310 ? -8.303 3.899 -17.105 1.00 98.12 310 ASP A C 1
ATOM 2497 O O . ASP A 1 310 ? -8.073 2.833 -16.525 1.00 98.12 310 ASP A O 1
ATOM 2501 N N . ALA A 1 311 ? -7.326 4.699 -17.537 1.00 98.56 311 ALA A N 1
ATOM 2502 C CA . ALA A 1 311 ? -5.911 4.369 -17.430 1.00 98.56 311 ALA A CA 1
ATOM 2503 C C . ALA A 1 311 ? -5.299 4.957 -16.159 1.00 98.56 311 ALA A C 1
ATOM 2505 O O . ALA A 1 311 ? -5.304 6.170 -15.953 1.00 98.56 311 ALA A O 1
ATOM 2506 N N . TRP A 1 312 ? -4.738 4.097 -15.318 1.00 98.81 312 TRP A N 1
ATOM 2507 C CA . TRP A 1 312 ? -4.100 4.468 -14.063 1.00 98.81 312 TRP A CA 1
ATOM 2508 C C . TRP A 1 312 ? -2.632 4.066 -14.060 1.00 98.81 312 TRP A C 1
ATOM 2510 O O . TRP A 1 312 ? -2.280 3.022 -14.595 1.00 98.81 312 TRP A O 1
ATOM 2520 N N . LEU A 1 313 ? -1.781 4.841 -13.403 1.00 98.62 313 LEU A N 1
ATOM 2521 C CA . LEU A 1 313 ? -0.426 4.426 -13.035 1.00 98.62 313 LEU A CA 1
ATOM 2522 C C . LEU A 1 313 ? -0.225 4.614 -11.536 1.00 98.62 313 LEU A C 1
ATOM 2524 O O . LEU A 1 313 ? -0.869 5.481 -10.939 1.00 98.62 313 LEU A O 1
ATOM 2528 N N . VAL A 1 314 ? 0.716 3.867 -10.964 1.00 98.62 314 VAL A N 1
ATOM 2529 C CA . VAL A 1 314 ? 1.273 4.152 -9.638 1.00 98.62 314 VAL A CA 1
ATOM 2530 C C . VAL A 1 314 ? 2.796 4.207 -9.709 1.00 98.62 314 VAL A C 1
ATOM 2532 O O . VAL A 1 314 ? 3.433 3.318 -10.278 1.00 98.62 314 VAL A O 1
ATOM 2535 N N . ASP A 1 315 ? 3.384 5.244 -9.115 1.00 98.00 315 ASP A N 1
ATOM 2536 C CA . ASP A 1 315 ? 4.796 5.207 -8.743 1.00 98.00 315 ASP A CA 1
ATOM 2537 C C . ASP A 1 315 ? 4.886 4.439 -7.411 1.00 98.00 315 ASP A C 1
ATOM 2539 O O . ASP A 1 315 ? 4.274 4.833 -6.420 1.00 98.00 315 ASP A O 1
ATOM 2543 N N . VAL A 1 316 ? 5.598 3.312 -7.348 1.00 97.12 316 VAL A N 1
ATOM 2544 C CA . VAL A 1 316 ? 5.818 2.629 -6.054 1.00 97.12 316 VAL A CA 1
ATOM 2545 C C . VAL A 1 316 ? 6.758 3.463 -5.176 1.00 97.12 316 VAL A C 1
ATOM 2547 O O . VAL A 1 316 ? 7.508 4.300 -5.693 1.00 97.12 316 VAL A O 1
ATOM 2550 N N . ARG A 1 317 ? 6.727 3.276 -3.850 1.00 95.56 317 ARG A N 1
ATOM 2551 C CA . ARG A 1 317 ? 7.548 4.089 -2.938 1.00 95.56 317 ARG A CA 1
ATOM 2552 C C . ARG A 1 317 ? 9.031 4.026 -3.319 1.00 95.56 317 ARG A C 1
ATOM 2554 O O . ARG A 1 317 ? 9.533 3.003 -3.780 1.00 95.56 317 ARG A O 1
ATOM 2561 N N . GLY A 1 318 ? 9.741 5.133 -3.130 1.00 95.44 318 GLY A N 1
ATOM 2562 C CA . GLY A 1 318 ? 11.132 5.300 -3.562 1.00 95.44 318 GLY A CA 1
ATOM 2563 C C . GLY A 1 318 ? 11.302 5.758 -5.013 1.00 95.44 318 GLY A C 1
ATOM 2564 O O . GLY A 1 318 ? 12.413 6.128 -5.387 1.00 95.44 318 GLY A O 1
ATOM 2565 N N . TYR A 1 319 ? 10.230 5.806 -5.810 1.00 96.44 319 TYR A N 1
ATOM 2566 C CA . TYR A 1 319 ? 10.264 6.261 -7.200 1.00 96.44 319 TYR A CA 1
ATOM 2567 C C . TYR A 1 319 ? 9.363 7.478 -7.420 1.00 96.44 319 TYR A C 1
ATOM 2569 O O . TYR A 1 319 ? 8.337 7.650 -6.764 1.00 96.44 319 TYR A O 1
ATOM 2577 N N . GLY A 1 320 ? 9.752 8.317 -8.383 1.00 94.19 320 GLY A N 1
ATOM 2578 C CA . GLY A 1 320 ? 8.925 9.410 -8.893 1.00 94.19 320 GLY A CA 1
ATOM 2579 C C . GLY A 1 320 ? 8.420 10.353 -7.803 1.00 94.19 320 GLY A C 1
ATOM 2580 O O . GLY A 1 320 ? 9.209 10.896 -7.014 1.00 94.19 320 GLY A O 1
ATOM 2581 N N . GLN A 1 321 ? 7.102 10.553 -7.804 1.00 93.12 321 GLN A N 1
ATOM 2582 C CA . GLN A 1 321 ? 6.400 11.457 -6.888 1.00 93.12 321 GLN A CA 1
ATOM 2583 C C . GLN A 1 321 ? 5.914 10.780 -5.600 1.00 93.12 321 GLN A C 1
ATOM 2585 O O . GLN A 1 321 ? 5.427 11.473 -4.713 1.00 93.12 321 GLN A O 1
ATOM 2590 N N . SER A 1 322 ? 6.057 9.460 -5.472 1.00 95.44 322 SER A N 1
ATOM 2591 C CA . SER A 1 322 ? 5.725 8.755 -4.232 1.00 95.44 322 SER A CA 1
ATOM 2592 C C . SER A 1 322 ? 6.747 9.029 -3.134 1.00 95.44 322 SER A C 1
ATOM 2594 O O . SER A 1 322 ? 7.889 9.430 -3.405 1.00 95.44 322 SER A O 1
ATOM 2596 N N . SER A 1 323 ? 6.348 8.770 -1.885 1.00 92.81 323 SER A N 1
ATOM 2597 C CA . SER A 1 323 ? 7.223 8.897 -0.721 1.00 92.81 323 SER A CA 1
ATOM 2598 C C . SER A 1 323 ? 8.535 8.151 -0.945 1.00 92.81 323 SER A C 1
ATOM 2600 O O . SER A 1 323 ? 8.556 6.997 -1.383 1.00 92.81 323 SER A O 1
ATOM 2602 N N . LYS A 1 324 ? 9.648 8.816 -0.635 1.00 92.38 324 LYS A N 1
ATOM 2603 C CA . LYS A 1 324 ? 10.983 8.217 -0.660 1.00 92.38 324 LYS A CA 1
ATOM 2604 C C . LYS A 1 324 ? 11.310 7.721 0.750 1.00 92.38 324 LYS A C 1
ATOM 2606 O O . LYS A 1 324 ? 11.144 8.505 1.683 1.00 92.38 324 LYS A O 1
ATOM 2611 N N . PRO A 1 325 ? 11.745 6.459 0.920 1.00 91.19 325 PRO A N 1
ATOM 2612 C CA . PRO A 1 325 ? 12.272 5.984 2.192 1.00 91.19 325 PRO A CA 1
ATOM 2613 C C . PRO A 1 325 ? 13.319 6.942 2.777 1.00 91.19 325 PRO A C 1
ATOM 2615 O O . PRO A 1 325 ? 14.111 7.508 2.018 1.00 91.19 325 PRO A O 1
ATOM 2618 N N . ALA A 1 326 ? 13.322 7.136 4.097 1.00 88.50 32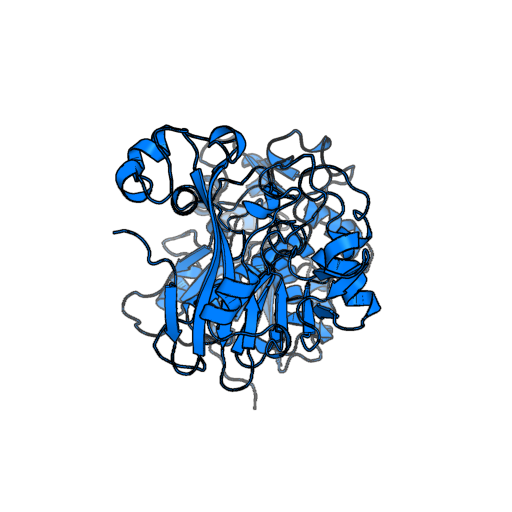6 ALA A N 1
ATOM 2619 C CA . ALA A 1 326 ? 14.205 8.093 4.767 1.00 88.50 326 ALA A CA 1
ATOM 2620 C C . ALA A 1 326 ? 15.688 7.752 4.550 1.00 88.50 326 ALA A C 1
ATOM 2622 O O . ALA A 1 326 ? 16.511 8.640 4.351 1.00 88.50 326 ALA A O 1
ATOM 2623 N N . GLU A 1 327 ? 16.012 6.465 4.447 1.00 92.75 327 GLU A N 1
ATOM 2624 C CA . GLU A 1 327 ? 17.342 5.938 4.131 1.00 92.75 327 GLU A CA 1
ATOM 2625 C C . GLU A 1 327 ? 17.865 6.431 2.774 1.00 92.75 327 GLU A C 1
ATOM 2627 O O . GLU A 1 327 ? 19.067 6.426 2.524 1.00 92.75 327 GLU A O 1
ATOM 2632 N N . MET A 1 328 ? 16.977 6.875 1.877 1.00 94.75 328 MET A N 1
ATOM 2633 C CA . MET A 1 328 ? 17.369 7.486 0.608 1.00 94.75 328 MET A CA 1
ATOM 2634 C C . MET A 1 328 ? 17.789 8.954 0.742 1.00 94.75 328 MET A C 1
ATOM 2636 O O . MET A 1 328 ? 18.242 9.529 -0.251 1.00 94.75 328 MET A O 1
ATOM 2640 N N . ALA A 1 329 ? 17.644 9.580 1.911 1.00 93.62 329 ALA A N 1
ATOM 2641 C CA . ALA A 1 329 ? 18.218 10.892 2.212 1.00 93.62 329 ALA A CA 1
ATOM 2642 C C . ALA A 1 329 ? 19.679 10.789 2.689 1.00 93.62 329 ALA A C 1
ATOM 2644 O O . ALA A 1 329 ? 20.454 11.712 2.445 1.00 93.62 329 ALA A O 1
ATOM 2645 N N . GLU A 1 330 ? 20.061 9.645 3.255 1.00 95.19 330 GLU A N 1
ATOM 2646 C CA . GLU A 1 330 ? 21.400 9.362 3.779 1.00 95.19 330 GLU A CA 1
ATOM 2647 C C . GLU A 1 330 ? 22.344 8.768 2.715 1.00 95.19 330 GLU A C 1
ATOM 2649 O O . GLU A 1 330 ? 21.894 8.358 1.636 1.00 95.19 330 GLU A O 1
ATOM 2654 N N . PRO A 1 331 ? 23.666 8.706 2.975 1.00 97.19 331 PRO A N 1
ATOM 2655 C CA . PRO A 1 331 ? 24.590 7.952 2.133 1.00 97.19 331 PRO A CA 1
ATOM 2656 C C . PRO A 1 331 ? 24.160 6.478 2.020 1.00 97.19 331 PRO A C 1
ATOM 2658 O O . PRO A 1 331 ? 23.832 5.852 3.034 1.00 97.19 331 PRO A O 1
ATOM 2661 N N . PRO A 1 332 ? 24.128 5.900 0.803 1.00 96.75 332 PRO A N 1
ATOM 2662 C CA . PRO A 1 332 ? 23.488 4.610 0.568 1.00 96.75 332 PRO A CA 1
ATOM 2663 C C . PRO A 1 332 ? 24.140 3.472 1.359 1.00 96.75 332 PRO A C 1
ATOM 2665 O O . PRO A 1 332 ? 23.432 2.581 1.811 1.00 96.75 332 PRO A O 1
ATOM 2668 N N . GLU A 1 333 ? 25.456 3.505 1.555 1.00 96.38 333 GLU A N 1
ATOM 2669 C CA . GLU A 1 333 ? 26.243 2.505 2.284 1.00 96.38 333 GLU A CA 1
ATOM 2670 C C . GLU A 1 333 ? 25.918 2.403 3.782 1.00 96.38 333 GLU A C 1
ATOM 2672 O O . GLU A 1 333 ? 26.301 1.430 4.423 1.00 96.38 333 GLU A O 1
ATOM 2677 N N . GLN A 1 334 ? 25.204 3.377 4.351 1.00 96.06 334 GLN A N 1
ATOM 2678 C CA . GLN A 1 334 ? 24.826 3.355 5.768 1.00 96.06 334 GLN A CA 1
ATOM 2679 C C . GLN A 1 334 ? 23.581 2.509 6.043 1.00 96.06 334 GLN A C 1
ATOM 2681 O O . GLN A 1 334 ? 23.249 2.259 7.199 1.00 96.06 334 GLN A O 1
ATOM 2686 N N . ASN A 1 335 ? 22.874 2.087 4.995 1.00 95.88 335 ASN A N 1
ATOM 2687 C CA . ASN A 1 335 ? 21.580 1.438 5.110 1.00 95.88 335 ASN A CA 1
ATOM 2688 C C . ASN A 1 335 ? 21.487 0.235 4.169 1.00 95.88 335 ASN A C 1
ATOM 2690 O O . ASN A 1 335 ? 22.038 0.232 3.068 1.00 95.88 335 ASN A O 1
ATOM 2694 N N . ALA A 1 336 ? 20.744 -0.786 4.590 1.00 96.25 336 ALA A N 1
ATOM 2695 C CA . ALA A 1 336 ? 20.482 -1.960 3.766 1.00 96.25 336 ALA A CA 1
ATOM 2696 C C . ALA A 1 336 ? 19.600 -1.612 2.544 1.00 96.25 336 ALA A C 1
ATOM 2698 O O . ALA A 1 336 ? 18.868 -0.620 2.578 1.00 96.25 336 ALA A O 1
ATOM 2699 N N . PRO A 1 337 ? 19.606 -2.433 1.474 1.00 97.25 337 PRO A N 1
ATOM 2700 C CA . PRO A 1 337 ? 18.779 -2.218 0.286 1.00 97.25 337 PRO A CA 1
ATOM 2701 C C . PRO A 1 337 ? 17.287 -2.034 0.605 1.00 97.25 337 PRO A C 1
ATOM 2703 O O . PRO A 1 337 ? 16.612 -2.972 1.038 1.00 97.25 337 PRO A O 1
ATOM 2706 N N . VAL A 1 338 ? 16.755 -0.837 0.335 1.00 96.31 338 VAL A N 1
ATOM 2707 C CA . VAL A 1 338 ? 15.353 -0.493 0.629 1.00 96.31 338 VAL A CA 1
ATOM 2708 C C . VAL A 1 338 ? 14.413 -0.842 -0.523 1.00 96.31 338 VAL A C 1
ATOM 2710 O O . VAL A 1 338 ? 14.838 -1.009 -1.666 1.00 96.31 338 VAL A O 1
ATOM 2713 N N . VAL A 1 339 ? 13.111 -0.910 -0.219 1.00 95.81 339 VAL A N 1
ATOM 2714 C CA . VAL A 1 339 ? 12.029 -1.226 -1.174 1.00 95.81 339 VAL A CA 1
ATOM 2715 C C . VAL A 1 339 ? 12.235 -2.597 -1.830 1.00 95.81 339 VAL A C 1
ATOM 2717 O O . VAL A 1 339 ? 12.347 -2.743 -3.048 1.00 95.81 339 VAL A O 1
ATOM 2720 N N . ARG A 1 340 ? 12.309 -3.631 -0.986 1.00 94.81 340 ARG A N 1
ATOM 2721 C CA . ARG A 1 340 ? 12.245 -5.035 -1.417 1.00 94.81 340 ARG A CA 1
ATOM 2722 C C . ARG A 1 340 ? 10.880 -5.329 -2.049 1.00 94.81 340 ARG A C 1
ATOM 2724 O O . ARG A 1 340 ? 9.885 -4.661 -1.769 1.00 94.81 340 ARG A O 1
ATOM 2731 N N . THR A 1 341 ? 10.812 -6.373 -2.860 1.00 94.31 341 THR A N 1
ATOM 2732 C CA . THR A 1 341 ? 9.630 -6.758 -3.636 1.00 94.31 341 THR A CA 1
ATOM 2733 C C . THR A 1 341 ? 8.361 -6.907 -2.788 1.00 94.31 341 THR A C 1
ATOM 2735 O O . THR A 1 341 ? 7.348 -6.350 -3.201 1.00 94.31 341 THR A O 1
ATOM 2738 N N . PRO A 1 342 ? 8.362 -7.529 -1.590 1.00 90.31 342 PRO A N 1
ATOM 2739 C CA . PRO A 1 342 ? 7.158 -7.580 -0.753 1.00 90.31 342 PRO A CA 1
ATOM 2740 C C . PRO A 1 342 ? 6.598 -6.197 -0.383 1.00 90.31 342 PRO A C 1
ATOM 2742 O O . PRO A 1 342 ? 5.384 -6.003 -0.378 1.00 90.31 342 PRO A O 1
ATOM 2745 N N . VAL A 1 343 ? 7.474 -5.217 -0.135 1.00 91.81 343 VAL A N 1
ATOM 2746 C CA . VAL A 1 343 ? 7.074 -3.829 0.148 1.00 91.81 343 VAL A CA 1
ATOM 2747 C C . VAL A 1 343 ? 6.431 -3.205 -1.090 1.00 91.81 343 VAL A C 1
ATOM 2749 O O . VAL A 1 343 ? 5.345 -2.641 -1.003 1.00 91.81 343 VAL A O 1
ATOM 2752 N N . ALA A 1 344 ? 7.048 -3.368 -2.261 1.00 96.25 344 ALA A N 1
ATOM 2753 C CA . ALA A 1 344 ? 6.509 -2.834 -3.510 1.00 96.25 344 ALA A CA 1
ATOM 2754 C C . ALA A 1 344 ? 5.197 -3.519 -3.944 1.00 96.25 344 ALA A C 1
ATOM 2756 O O . ALA A 1 344 ? 4.306 -2.854 -4.465 1.00 96.25 344 ALA A O 1
ATOM 2757 N N . VAL A 1 345 ? 5.022 -4.821 -3.684 1.00 96.50 345 VAL A N 1
ATOM 2758 C CA . VAL A 1 345 ? 3.743 -5.527 -3.898 1.00 96.50 345 VAL A CA 1
ATOM 2759 C C . VAL A 1 345 ? 2.643 -4.949 -3.004 1.00 96.50 345 VAL A C 1
ATOM 2761 O O . VAL A 1 345 ? 1.509 -4.815 -3.459 1.00 96.50 345 VAL A O 1
ATOM 2764 N N . SER A 1 346 ? 2.962 -4.543 -1.770 1.00 90.94 346 SER A N 1
ATOM 2765 C CA . SER A 1 346 ? 2.005 -3.856 -0.890 1.00 90.94 346 SER A CA 1
ATOM 2766 C C . SER A 1 346 ? 1.576 -2.490 -1.439 1.00 90.94 346 SER A C 1
ATOM 2768 O O . SER A 1 346 ? 0.419 -2.097 -1.267 1.00 90.94 346 SER A O 1
ATOM 2770 N N . ASP A 1 347 ? 2.473 -1.771 -2.117 1.00 95.88 347 ASP A N 1
ATOM 2771 C CA . ASP A 1 347 ? 2.134 -0.506 -2.780 1.00 95.88 347 ASP A CA 1
ATOM 2772 C C . ASP A 1 347 ? 1.211 -0.742 -3.982 1.00 95.88 347 ASP A C 1
ATOM 2774 O O . ASP A 1 347 ? 0.202 -0.052 -4.142 1.00 95.88 347 ASP A O 1
ATOM 2778 N N . VAL A 1 348 ? 1.499 -1.774 -4.786 1.00 97.81 348 VAL A N 1
ATOM 2779 C CA . VAL A 1 348 ? 0.619 -2.214 -5.880 1.00 97.81 348 VAL A CA 1
ATOM 2780 C C . VAL A 1 348 ? -0.761 -2.595 -5.347 1.00 97.81 348 VAL A C 1
ATOM 2782 O O . VAL A 1 348 ? -1.763 -2.126 -5.881 1.00 97.81 348 VAL A O 1
ATOM 2785 N N . ALA A 1 349 ? -0.830 -3.389 -4.275 1.00 94.56 349 ALA A N 1
ATOM 2786 C CA . ALA A 1 349 ? -2.091 -3.781 -3.651 1.00 94.56 349 ALA A CA 1
ATOM 2787 C C . ALA A 1 349 ? -2.902 -2.559 -3.197 1.00 94.56 349 ALA A C 1
ATOM 2789 O O . ALA A 1 349 ? -4.087 -2.452 -3.511 1.00 94.56 349 ALA A O 1
ATOM 2790 N N . SER A 1 350 ? -2.238 -1.593 -2.556 1.00 91.06 350 SER A N 1
ATOM 2791 C CA . SER A 1 350 ? -2.860 -0.341 -2.113 1.00 91.06 350 SER A CA 1
ATOM 2792 C C . SER A 1 350 ? -3.435 0.460 -3.285 1.00 91.06 350 SER A C 1
ATOM 2794 O O . SER A 1 350 ? -4.554 0.966 -3.191 1.00 91.06 350 SER A O 1
ATOM 2796 N N . ALA A 1 351 ? -2.713 0.538 -4.409 1.00 97.25 351 ALA A N 1
ATOM 2797 C CA . ALA A 1 351 ? -3.182 1.210 -5.619 1.00 97.25 351 ALA A CA 1
ATOM 2798 C C . ALA A 1 351 ? -4.361 0.477 -6.280 1.00 97.25 351 ALA A C 1
ATOM 2800 O O . ALA A 1 351 ? -5.346 1.118 -6.649 1.00 97.25 351 ALA A O 1
ATOM 2801 N N . VAL A 1 352 ? -4.304 -0.855 -6.392 1.00 97.38 352 VAL A N 1
ATOM 2802 C CA . VAL A 1 352 ? -5.409 -1.665 -6.933 1.00 97.38 352 VAL A CA 1
ATOM 2803 C C . VAL A 1 352 ? -6.667 -1.484 -6.087 1.00 97.38 352 VAL A C 1
ATOM 2805 O O . VAL A 1 352 ? -7.737 -1.207 -6.630 1.00 97.38 352 VAL A O 1
ATOM 2808 N N . ASP A 1 353 ? -6.549 -1.572 -4.765 1.00 89.00 353 ASP A N 1
ATOM 2809 C CA . ASP A 1 353 ? -7.685 -1.408 -3.861 1.00 89.00 353 ASP A CA 1
ATOM 2810 C C . ASP A 1 353 ? -8.228 0.022 -3.862 1.00 89.00 353 ASP A C 1
ATOM 2812 O O . ASP A 1 353 ? -9.446 0.215 -3.853 1.00 89.00 353 ASP A O 1
ATOM 2816 N N . PHE A 1 354 ? -7.355 1.031 -3.934 1.00 90.50 354 PHE A N 1
ATOM 2817 C CA . PHE A 1 354 ? -7.769 2.421 -4.113 1.00 90.50 354 PHE A CA 1
ATOM 2818 C C . PHE A 1 354 ? -8.602 2.595 -5.388 1.00 90.50 354 PHE A C 1
ATOM 2820 O O . PHE A 1 354 ? -9.709 3.129 -5.320 1.00 90.50 354 PHE A O 1
ATOM 2827 N N . ILE A 1 355 ? -8.125 2.089 -6.529 1.00 94.56 355 ILE A N 1
ATOM 2828 C CA . ILE A 1 355 ? -8.829 2.191 -7.815 1.00 94.56 355 ILE A CA 1
ATOM 2829 C C . ILE A 1 355 ? -10.162 1.447 -7.761 1.00 94.56 355 ILE A C 1
ATOM 2831 O O . ILE A 1 355 ? -11.189 2.000 -8.153 1.00 94.56 355 ILE A O 1
ATOM 2835 N N . ARG A 1 356 ? -10.183 0.214 -7.243 1.00 93.38 356 ARG A N 1
ATOM 2836 C CA . ARG A 1 356 ? -11.404 -0.597 -7.116 1.00 93.38 356 ARG A CA 1
ATOM 2837 C C . ARG A 1 356 ? -12.447 0.082 -6.234 1.00 93.38 356 ARG A C 1
ATOM 2839 O O . ARG A 1 356 ? -13.604 0.157 -6.633 1.00 93.38 356 ARG A O 1
ATOM 2846 N N . ARG A 1 357 ? -12.051 0.652 -5.089 1.00 83.44 357 ARG A N 1
ATOM 2847 C CA . ARG A 1 357 ? -12.957 1.430 -4.223 1.00 83.44 357 ARG A CA 1
ATOM 2848 C C . ARG A 1 357 ? -13.452 2.705 -4.900 1.00 83.44 357 ARG A C 1
ATOM 2850 O O . ARG A 1 357 ? -14.640 3.001 -4.840 1.00 83.44 357 ARG A O 1
ATOM 2857 N N . GLN A 1 358 ? -12.560 3.437 -5.564 1.00 84.94 358 GLN A N 1
ATOM 2858 C CA . GLN A 1 358 ? -12.891 4.697 -6.233 1.00 84.94 358 GLN A CA 1
ATOM 2859 C C . GLN A 1 358 ? -13.847 4.499 -7.418 1.00 84.94 358 GLN A C 1
ATOM 2861 O O . GLN A 1 358 ? -14.676 5.364 -7.699 1.00 84.94 358 GLN A O 1
ATOM 2866 N N . THR A 1 359 ? -13.735 3.368 -8.115 1.00 87.25 359 THR A N 1
ATOM 2867 C CA . THR A 1 359 ? -14.530 3.044 -9.311 1.00 87.25 359 THR A CA 1
ATOM 2868 C C . THR A 1 359 ? -15.724 2.128 -9.027 1.00 87.25 359 THR A C 1
ATOM 2870 O O . THR A 1 359 ? -16.637 2.041 -9.843 1.00 87.25 359 THR A O 1
ATOM 2873 N N . GLY A 1 360 ? -15.746 1.450 -7.876 1.00 85.31 360 GLY A N 1
ATOM 2874 C CA . GLY A 1 360 ? -16.729 0.414 -7.548 1.00 85.31 360 GLY A CA 1
ATOM 2875 C C . GLY A 1 360 ? -16.502 -0.914 -8.282 1.00 85.31 360 GLY A C 1
ATOM 2876 O O . GLY A 1 360 ? -17.399 -1.755 -8.321 1.00 85.31 360 GLY A O 1
ATOM 2877 N N . HIS A 1 361 ? -15.335 -1.116 -8.899 1.00 92.38 361 HIS A N 1
ATOM 2878 C CA . HIS A 1 361 ? -15.046 -2.310 -9.689 1.00 92.38 361 HIS A CA 1
ATOM 2879 C C . HIS A 1 361 ? -14.581 -3.486 -8.834 1.00 92.38 361 HIS A C 1
ATOM 2881 O O . HIS A 1 361 ? -13.666 -3.370 -8.021 1.00 92.38 361 HIS A O 1
ATOM 2887 N N . ALA A 1 362 ? -15.145 -4.667 -9.098 1.00 91.62 362 ALA A N 1
ATOM 2888 C CA . ALA A 1 362 ? -14.682 -5.904 -8.477 1.00 91.62 362 ALA A CA 1
ATOM 2889 C C . ALA A 1 362 ? -13.271 -6.294 -8.944 1.00 91.62 362 ALA A C 1
ATOM 2891 O O . ALA A 1 362 ? -12.492 -6.781 -8.129 1.00 91.62 362 ALA A O 1
ATOM 2892 N N . ALA A 1 363 ? -12.926 -6.034 -10.208 1.00 97.12 363 ALA A N 1
ATOM 2893 C CA . ALA A 1 363 ? -11.629 -6.358 -10.797 1.00 97.12 363 ALA A CA 1
ATOM 2894 C C . ALA A 1 363 ? -11.213 -5.341 -11.873 1.00 97.12 363 ALA A C 1
ATOM 2896 O O . ALA A 1 363 ? -12.073 -4.741 -12.527 1.00 97.12 363 ALA A O 1
ATOM 2897 N N . ILE A 1 364 ? -9.899 -5.183 -12.070 1.00 98.62 364 ILE A N 1
ATOM 2898 C CA . ILE A 1 364 ? -9.274 -4.311 -13.085 1.00 98.62 364 ILE A CA 1
ATOM 2899 C C . ILE A 1 364 ? -8.186 -5.070 -13.860 1.00 98.62 364 ILE A C 1
ATOM 2901 O O . ILE A 1 364 ? -7.804 -6.171 -13.480 1.00 98.62 364 ILE A O 1
ATOM 2905 N N . ASN A 1 365 ? -7.678 -4.522 -14.960 1.00 98.88 365 ASN A N 1
ATOM 2906 C CA . ASN A 1 365 ? -6.537 -5.104 -15.673 1.00 98.88 365 ASN A CA 1
ATOM 2907 C C . ASN A 1 365 ? -5.214 -4.566 -15.119 1.00 98.88 365 ASN A C 1
ATOM 2909 O O . ASN A 1 365 ? -5.133 -3.404 -14.720 1.00 98.88 365 ASN A O 1
ATOM 2913 N N . LEU A 1 366 ? -4.165 -5.385 -15.155 1.00 98.94 366 LEU A N 1
ATOM 2914 C CA . LEU A 1 366 ? -2.832 -5.009 -14.683 1.00 98.94 366 LEU A CA 1
ATOM 2915 C C . LEU A 1 366 ? -1.822 -5.070 -15.828 1.00 98.94 366 LEU A C 1
ATOM 2917 O O . LEU A 1 366 ? -1.789 -6.050 -16.572 1.00 98.94 366 LEU A O 1
ATOM 2921 N N . ILE A 1 367 ? -0.989 -4.038 -15.945 1.00 98.88 367 ILE A N 1
ATOM 2922 C CA . ILE A 1 367 ? 0.100 -3.946 -16.917 1.00 98.88 367 ILE A CA 1
ATOM 2923 C C . ILE A 1 367 ? 1.385 -3.629 -16.153 1.00 98.88 367 ILE A C 1
ATOM 2925 O O . ILE A 1 367 ? 1.522 -2.566 -15.552 1.00 98.88 367 ILE A O 1
ATOM 2929 N N . GLY A 1 368 ? 2.332 -4.561 -16.158 1.00 98.62 368 GLY A N 1
ATOM 2930 C CA . GLY A 1 368 ? 3.632 -4.373 -15.523 1.00 98.62 368 GLY A CA 1
ATOM 2931 C C . GLY A 1 368 ? 4.767 -4.418 -16.537 1.00 98.62 368 GLY A C 1
ATOM 2932 O O . GLY A 1 368 ? 4.728 -5.215 -17.473 1.00 98.62 368 GLY A O 1
ATOM 2933 N N . TRP A 1 369 ? 5.791 -3.591 -16.326 1.00 98.50 369 TRP A N 1
ATOM 2934 C CA . TRP A 1 369 ? 7.030 -3.604 -17.105 1.00 98.50 369 TRP A CA 1
ATOM 2935 C C . TRP A 1 369 ? 8.219 -4.028 -16.242 1.00 98.50 369 TRP A C 1
ATOM 2937 O O . TRP A 1 369 ? 8.420 -3.484 -15.156 1.00 98.50 369 TRP A O 1
ATOM 2947 N N . SER A 1 370 ? 9.041 -4.963 -16.726 1.00 96.62 370 SER A N 1
ATOM 2948 C CA . SER A 1 370 ? 10.279 -5.383 -16.063 1.00 96.62 370 SER A CA 1
ATOM 2949 C C . SER A 1 370 ? 10.018 -5.906 -14.645 1.00 96.62 370 SER A C 1
ATOM 2951 O O . SER A 1 370 ? 9.209 -6.817 -14.455 1.00 96.62 370 SER A O 1
ATOM 2953 N N . TRP A 1 371 ? 10.656 -5.333 -13.622 1.00 97.12 371 TRP A N 1
ATOM 2954 C CA . TRP A 1 371 ? 10.330 -5.621 -12.222 1.00 97.12 371 TRP A CA 1
ATOM 2955 C C . TRP A 1 371 ? 8.843 -5.411 -11.905 1.00 97.12 371 TRP A C 1
ATOM 2957 O O . TRP A 1 371 ? 8.257 -6.247 -11.225 1.00 97.12 371 TRP A O 1
ATOM 2967 N N . GLY A 1 372 ? 8.197 -4.387 -12.469 1.00 98.12 372 GLY A N 1
ATOM 2968 C CA . GLY A 1 372 ? 6.763 -4.145 -12.318 1.00 98.12 372 GLY A CA 1
ATOM 2969 C C . GLY A 1 372 ? 5.894 -5.294 -12.827 1.00 98.12 372 GLY A C 1
ATOM 2970 O O . GLY A 1 372 ? 4.856 -5.583 -12.237 1.00 98.12 372 GLY A O 1
ATOM 2971 N N . ALA A 1 373 ? 6.334 -6.020 -13.858 1.00 98.19 373 ALA A N 1
ATOM 2972 C CA . ALA A 1 373 ? 5.665 -7.243 -14.300 1.00 98.19 373 ALA A CA 1
ATOM 2973 C C . ALA A 1 373 ? 5.747 -8.340 -13.224 1.00 98.19 373 ALA A C 1
ATOM 2975 O O . ALA A 1 373 ? 4.747 -8.990 -12.927 1.00 98.19 373 ALA A O 1
ATOM 2976 N N . ALA A 1 374 ? 6.906 -8.498 -12.576 1.00 96.94 374 ALA A N 1
ATOM 2977 C CA . ALA A 1 374 ? 7.057 -9.428 -11.459 1.00 96.94 374 ALA A CA 1
ATOM 2978 C C . ALA A 1 374 ? 6.219 -9.013 -10.235 1.00 96.94 374 ALA A C 1
ATOM 2980 O O . ALA A 1 374 ? 5.627 -9.881 -9.592 1.00 96.94 374 ALA A O 1
ATOM 2981 N N . LEU A 1 375 ? 6.101 -7.709 -9.944 1.00 98.44 375 LEU A N 1
ATOM 2982 C CA . LEU A 1 375 ? 5.223 -7.192 -8.885 1.00 98.44 375 LEU A CA 1
ATOM 2983 C C . LEU A 1 375 ? 3.754 -7.541 -9.156 1.00 98.44 375 LEU A C 1
ATOM 2985 O O . LEU A 1 375 ? 3.088 -8.122 -8.299 1.00 98.44 375 LEU A O 1
ATOM 2989 N N . MET A 1 376 ? 3.266 -7.242 -10.364 1.00 98.56 376 MET A N 1
ATOM 2990 C CA . MET A 1 376 ? 1.882 -7.514 -10.763 1.00 98.56 376 MET A CA 1
ATOM 2991 C C . MET A 1 376 ? 1.565 -9.009 -10.784 1.00 98.56 376 MET A C 1
ATOM 2993 O O . MET A 1 376 ? 0.493 -9.421 -10.339 1.00 98.56 376 MET A O 1
ATOM 2997 N N . ALA A 1 377 ? 2.492 -9.837 -11.264 1.00 98.25 377 ALA A N 1
ATOM 2998 C CA . ALA A 1 377 ? 2.334 -11.283 -11.245 1.00 98.25 377 ALA A CA 1
ATOM 2999 C C . ALA A 1 377 ? 2.281 -11.827 -9.807 1.00 98.25 377 ALA A C 1
ATOM 3001 O O . ALA A 1 377 ? 1.365 -12.581 -9.482 1.00 98.25 377 ALA A O 1
ATOM 3002 N N . THR A 1 378 ? 3.174 -11.361 -8.924 1.00 98.00 378 THR A N 1
ATOM 3003 C CA . THR A 1 378 ? 3.172 -11.729 -7.496 1.00 98.00 378 THR A CA 1
ATOM 3004 C C . THR A 1 378 ? 1.843 -11.364 -6.837 1.00 98.00 378 THR A C 1
ATOM 3006 O O . THR A 1 378 ? 1.201 -12.227 -6.239 1.00 98.00 378 THR A O 1
ATOM 3009 N N . TYR A 1 379 ? 1.376 -10.123 -7.018 1.00 98.31 379 TYR A N 1
ATOM 3010 C CA . TYR A 1 379 ? 0.063 -9.678 -6.541 1.00 98.31 379 TYR A CA 1
ATOM 3011 C C . TYR A 1 379 ? -1.059 -10.590 -7.062 1.00 98.31 379 TYR A C 1
ATOM 3013 O O . TYR A 1 379 ? -1.900 -11.062 -6.298 1.00 98.31 379 TYR A O 1
ATOM 3021 N N . THR A 1 380 ? -1.042 -10.906 -8.357 1.00 98.62 380 THR A N 1
ATOM 3022 C CA . THR A 1 380 ? -2.097 -11.705 -8.993 1.00 98.62 380 THR A CA 1
ATOM 3023 C C . THR A 1 380 ? -2.191 -13.115 -8.414 1.00 98.62 380 THR A C 1
ATOM 3025 O O . THR A 1 380 ? -3.307 -13.610 -8.258 1.00 98.62 380 THR A O 1
ATOM 3028 N N . THR A 1 381 ? -1.078 -13.749 -8.018 1.00 97.38 381 THR A N 1
ATOM 3029 C CA . THR A 1 381 ? -1.135 -15.092 -7.403 1.00 97.38 381 THR A CA 1
ATOM 3030 C C . THR A 1 381 ? -2.014 -15.135 -6.148 1.00 97.38 381 THR A C 1
ATOM 3032 O O . THR A 1 381 ? -2.785 -16.082 -5.973 1.00 97.38 381 THR A O 1
ATOM 3035 N N . ALA A 1 382 ? -1.973 -14.080 -5.327 1.00 90.38 382 ALA A N 1
ATOM 3036 C CA . ALA A 1 382 ? -2.788 -13.939 -4.120 1.00 90.38 382 ALA A CA 1
ATOM 3037 C C . ALA A 1 382 ? -4.175 -13.321 -4.385 1.00 90.38 382 ALA A C 1
ATOM 3039 O O . ALA A 1 382 ? -5.114 -13.567 -3.630 1.00 90.38 382 ALA A O 1
ATOM 3040 N N . HIS A 1 383 ? -4.336 -12.554 -5.470 1.00 95.94 383 HIS A N 1
ATOM 3041 C CA . HIS A 1 383 ? -5.513 -11.705 -5.701 1.00 95.94 383 HIS A CA 1
ATOM 3042 C C . HIS A 1 383 ? -6.181 -11.910 -7.068 1.00 95.94 383 HIS A C 1
ATOM 3044 O O . HIS A 1 383 ? -6.719 -10.970 -7.648 1.00 95.94 383 HIS A O 1
ATOM 3050 N N . ASN A 1 384 ? -6.212 -13.146 -7.575 1.00 98.00 384 ASN A N 1
ATOM 3051 C CA . ASN A 1 384 ? -6.832 -13.488 -8.864 1.00 98.00 384 ASN A CA 1
ATOM 3052 C C . ASN A 1 384 ? -8.243 -12.888 -9.065 1.00 98.00 384 ASN A C 1
ATOM 3054 O O . ASN A 1 384 ? -8.563 -12.431 -10.154 1.00 98.00 384 ASN A O 1
ATOM 3058 N N . GLY A 1 385 ? -9.080 -12.838 -8.018 1.00 96.06 385 GLY A N 1
ATOM 3059 C CA . GLY A 1 385 ? -10.438 -12.275 -8.096 1.00 96.06 385 GLY A CA 1
ATOM 3060 C C . GLY A 1 385 ? -10.510 -10.749 -8.263 1.00 96.06 385 GLY A C 1
ATOM 3061 O O . GLY A 1 385 ? -11.582 -10.225 -8.550 1.00 96.06 385 GLY A O 1
ATOM 3062 N N . ALA A 1 386 ? -9.395 -10.035 -8.085 1.00 96.81 386 ALA A N 1
ATOM 3063 C CA . ALA A 1 386 ? -9.285 -8.590 -8.286 1.00 96.81 386 ALA A CA 1
ATOM 3064 C C . ALA A 1 386 ? -8.718 -8.219 -9.671 1.00 96.81 386 ALA A C 1
ATOM 3066 O O . ALA A 1 386 ? -8.592 -7.030 -9.981 1.00 96.81 386 ALA A O 1
ATOM 3067 N N . VAL A 1 387 ? -8.386 -9.208 -10.510 1.00 98.75 387 VAL A N 1
ATOM 3068 C CA . VAL A 1 387 ? -7.699 -9.005 -11.791 1.00 98.75 387 VAL A CA 1
ATOM 3069 C C . VAL A 1 387 ? -8.522 -9.577 -12.948 1.00 98.75 387 VAL A C 1
ATOM 3071 O O . VAL A 1 387 ? -8.899 -10.742 -12.934 1.00 98.75 387 VAL A O 1
ATOM 3074 N N . ASN A 1 388 ? -8.790 -8.760 -13.970 1.00 98.31 388 ASN A N 1
ATOM 3075 C CA . ASN A 1 388 ? -9.481 -9.191 -15.191 1.00 98.31 388 ASN A CA 1
ATOM 3076 C C . ASN A 1 388 ? -8.520 -9.880 -16.164 1.00 98.31 388 ASN A C 1
ATOM 3078 O O . ASN A 1 388 ? -8.785 -10.989 -16.619 1.00 98.31 388 ASN A O 1
ATOM 3082 N N . LYS A 1 389 ? -7.414 -9.207 -16.495 1.00 98.69 389 LYS A N 1
ATOM 3083 C CA . LYS A 1 389 ? -6.340 -9.698 -17.366 1.00 98.69 389 LYS A CA 1
ATOM 3084 C C . LYS A 1 389 ? -4.999 -9.141 -16.896 1.00 98.69 389 LYS A C 1
ATOM 3086 O O . LYS A 1 389 ? -4.940 -8.028 -16.363 1.00 98.69 389 LYS A O 1
ATOM 3091 N N . LEU A 1 390 ? -3.934 -9.906 -17.120 1.00 98.88 390 LEU A N 1
ATOM 3092 C CA . LEU A 1 390 ? -2.570 -9.565 -16.727 1.00 98.88 390 LEU A CA 1
ATOM 3093 C C . LEU A 1 390 ? -1.671 -9.425 -17.961 1.00 98.88 390 LEU A C 1
ATOM 3095 O O . LEU A 1 390 ? -1.583 -10.332 -18.785 1.00 98.88 390 LEU A O 1
ATOM 3099 N N . VAL A 1 391 ? -0.978 -8.296 -18.075 1.00 98.88 391 VAL A N 1
ATOM 3100 C CA . VAL A 1 391 ? 0.002 -8.024 -19.130 1.00 98.88 391 VAL A CA 1
ATOM 3101 C C . VAL A 1 391 ? 1.381 -7.876 -18.500 1.00 98.88 391 VAL A C 1
ATOM 3103 O O . VAL A 1 391 ? 1.590 -7.045 -17.613 1.00 98.88 391 VAL A O 1
ATOM 3106 N N . LEU A 1 392 ? 2.323 -8.681 -18.978 1.00 98.81 392 LEU A N 1
ATOM 3107 C CA . LEU A 1 392 ? 3.700 -8.753 -18.511 1.00 98.81 392 LEU A CA 1
ATOM 3108 C C . LEU A 1 392 ? 4.635 -8.339 -19.651 1.00 98.81 392 LEU A C 1
ATOM 3110 O O . LEU A 1 392 ? 4.892 -9.119 -20.567 1.00 98.81 392 LEU A O 1
ATOM 3114 N N . LEU A 1 393 ? 5.137 -7.108 -19.603 1.00 98.44 393 LEU A N 1
ATOM 3115 C CA . LEU A 1 393 ? 6.113 -6.594 -20.561 1.00 98.44 393 LEU A CA 1
ATOM 3116 C C . LEU A 1 393 ? 7.531 -6.816 -20.023 1.00 98.44 393 LEU A C 1
ATOM 3118 O O . LEU A 1 393 ? 7.875 -6.281 -18.968 1.00 98.44 393 LEU A O 1
ATOM 3122 N N . ALA A 1 394 ? 8.345 -7.587 -20.746 1.00 96.50 394 ALA A N 1
ATOM 3123 C CA . ALA A 1 394 ? 9.719 -7.942 -20.377 1.00 96.50 394 ALA A CA 1
ATOM 3124 C C . ALA A 1 394 ? 9.871 -8.446 -18.918 1.00 96.50 394 ALA A C 1
ATOM 3126 O O . ALA A 1 394 ? 10.663 -7.888 -18.151 1.00 96.50 394 ALA A O 1
ATOM 3127 N N . PRO A 1 395 ? 9.089 -9.452 -18.474 1.00 95.38 395 PRO A N 1
ATOM 3128 C CA . PRO A 1 395 ? 9.041 -9.847 -17.070 1.00 95.38 395 PRO A CA 1
ATOM 3129 C C . PRO A 1 395 ? 10.376 -10.374 -16.543 1.00 95.38 395 PRO A C 1
ATOM 3131 O O . PRO A 1 395 ? 10.970 -11.286 -17.114 1.00 95.38 395 PRO A O 1
ATOM 3134 N N . GLN A 1 396 ? 10.821 -9.850 -15.396 1.00 92.50 396 GLN A N 1
ATOM 3135 C CA . GLN A 1 396 ? 11.940 -10.458 -14.674 1.00 92.50 396 GLN A CA 1
ATOM 3136 C C . GLN A 1 396 ? 11.544 -11.851 -14.177 1.00 92.50 396 GLN A C 1
ATOM 3138 O O . GLN A 1 396 ? 10.470 -12.050 -13.599 1.00 92.50 396 GLN A O 1
ATOM 3143 N N . TRP A 1 397 ? 12.431 -12.812 -14.411 1.00 94.12 397 TRP A N 1
ATOM 3144 C CA . TRP A 1 397 ? 12.258 -14.206 -14.036 1.00 94.12 397 TRP A CA 1
ATOM 3145 C C . TRP A 1 397 ? 13.604 -14.831 -13.673 1.00 94.12 397 TRP A C 1
ATOM 3147 O O . TRP A 1 397 ? 14.639 -14.169 -13.758 1.00 94.12 397 TRP A O 1
ATOM 3157 N N . ILE A 1 398 ? 13.575 -16.103 -13.268 1.00 93.44 398 ILE A N 1
ATOM 3158 C CA . ILE A 1 398 ? 14.774 -16.906 -13.006 1.00 93.44 398 ILE A CA 1
ATOM 3159 C C . ILE A 1 398 ? 15.744 -16.772 -14.179 1.00 93.44 398 ILE A C 1
ATOM 3161 O O . ILE A 1 398 ? 15.348 -16.942 -15.335 1.00 93.44 398 ILE A O 1
ATOM 3165 N N . ARG A 1 399 ? 17.007 -16.478 -13.865 1.00 89.69 399 ARG A N 1
ATOM 3166 C CA . ARG A 1 399 ? 18.039 -16.198 -14.860 1.00 89.69 399 ARG A CA 1
ATOM 3167 C C . ARG A 1 399 ? 19.364 -16.851 -14.499 1.00 89.69 399 ARG A C 1
ATOM 3169 O O . ARG A 1 399 ? 19.732 -16.927 -13.332 1.00 89.69 399 ARG A O 1
ATOM 3176 N N . ASP A 1 400 ? 20.084 -17.260 -15.531 1.00 85.50 400 ASP A N 1
ATOM 3177 C CA . ASP A 1 400 ? 21.469 -17.740 -15.504 1.00 85.50 400 ASP A CA 1
ATOM 3178 C C . ASP A 1 400 ? 22.463 -16.689 -16.038 1.00 85.50 400 ASP A C 1
ATOM 3180 O O . ASP A 1 400 ? 23.679 -16.862 -15.963 1.00 85.50 400 ASP A O 1
ATOM 3184 N N . THR A 1 401 ? 21.945 -15.573 -16.554 1.00 85.25 401 THR A N 1
ATOM 3185 C CA . THR A 1 401 ? 22.724 -14.420 -17.013 1.00 85.25 401 THR A CA 1
ATOM 3186 C C . THR A 1 401 ? 22.802 -13.338 -15.935 1.00 85.25 401 THR A C 1
ATOM 3188 O O . THR A 1 401 ? 21.834 -13.155 -15.189 1.00 85.25 401 THR A O 1
ATOM 3191 N N . PRO A 1 402 ? 23.897 -12.555 -15.874 1.00 81.62 402 PRO A N 1
ATOM 3192 C CA . PRO A 1 402 ? 23.980 -11.399 -14.986 1.00 81.62 402 PRO A CA 1
ATOM 3193 C C . PRO A 1 402 ? 22.820 -10.420 -15.202 1.00 81.62 402 PRO A C 1
ATOM 3195 O O . PRO A 1 402 ? 22.406 -10.166 -16.334 1.00 81.62 402 PRO A O 1
ATOM 3198 N N . SER A 1 403 ? 22.302 -9.851 -14.113 1.00 84.69 403 SER A N 1
ATOM 3199 C CA . SER A 1 403 ? 21.323 -8.765 -14.189 1.00 84.69 403 SER A CA 1
ATOM 3200 C C . SER A 1 403 ? 22.017 -7.471 -14.599 1.00 84.69 403 SER A C 1
ATOM 3202 O O . SER A 1 403 ? 22.978 -7.061 -13.959 1.00 84.69 403 SER A O 1
ATOM 3204 N N . ALA A 1 404 ? 21.499 -6.779 -15.615 1.00 81.19 404 ALA A N 1
ATOM 3205 C CA . ALA A 1 404 ? 22.057 -5.500 -16.067 1.00 81.19 404 ALA A CA 1
ATOM 3206 C C . ALA A 1 404 ? 21.998 -4.394 -14.994 1.00 81.19 404 ALA A C 1
ATOM 3208 O O . ALA A 1 404 ? 22.730 -3.410 -15.067 1.00 81.19 404 ALA A O 1
ATOM 3209 N N . SER A 1 405 ? 21.119 -4.542 -13.995 1.00 82.31 405 SER A N 1
ATOM 3210 C CA . SER A 1 405 ? 21.030 -3.616 -12.859 1.00 82.31 405 SER A CA 1
ATOM 3211 C C . SER A 1 405 ? 21.970 -3.977 -11.702 1.00 82.31 405 SER A C 1
ATOM 3213 O O . SER A 1 405 ? 22.068 -3.196 -10.759 1.00 82.31 405 SER A O 1
ATOM 3215 N N . ASP A 1 406 ? 22.640 -5.133 -11.758 1.00 88.94 406 ASP A N 1
ATOM 3216 C CA . ASP A 1 406 ? 23.580 -5.598 -10.741 1.00 88.94 406 ASP A CA 1
ATOM 3217 C C . ASP A 1 406 ? 25.026 -5.438 -11.227 1.00 88.94 406 ASP A C 1
ATOM 3219 O O . ASP A 1 406 ? 25.502 -6.167 -12.095 1.00 88.94 406 ASP A O 1
ATOM 3223 N N . THR A 1 407 ? 25.745 -4.482 -10.644 1.00 85.62 407 THR A N 1
ATOM 3224 C CA . THR A 1 407 ? 27.157 -4.218 -10.955 1.00 85.62 407 THR A CA 1
ATOM 3225 C C . THR A 1 407 ? 28.130 -5.040 -10.102 1.00 85.62 407 THR A C 1
ATOM 3227 O O . THR A 1 407 ? 29.337 -4.815 -10.170 1.00 85.62 407 THR A O 1
ATOM 3230 N N . GLY A 1 408 ? 27.631 -5.967 -9.277 1.00 87.69 408 GLY A N 1
ATOM 3231 C CA . GLY A 1 408 ? 28.414 -6.656 -8.252 1.00 87.69 408 GLY A CA 1
ATOM 3232 C C . GLY A 1 408 ? 28.692 -5.781 -7.021 1.00 87.69 408 GLY A C 1
ATOM 3233 O O . GLY A 1 408 ? 28.245 -4.638 -6.935 1.00 87.69 408 GLY A O 1
ATOM 3234 N N . GLY A 1 409 ? 29.410 -6.337 -6.041 1.00 91.25 409 GLY A N 1
ATOM 3235 C CA . GLY A 1 409 ? 29.769 -5.642 -4.796 1.00 91.25 409 GLY A CA 1
ATOM 3236 C C . GLY A 1 409 ? 28.634 -5.529 -3.770 1.00 91.25 409 GLY A C 1
ATOM 3237 O O . GLY A 1 409 ? 27.546 -6.083 -3.948 1.00 91.25 409 GLY A O 1
ATOM 3238 N N . GLU A 1 410 ? 28.905 -4.835 -2.667 1.00 93.50 410 GLU A N 1
ATOM 3239 C CA . GLU A 1 410 ? 27.932 -4.588 -1.597 1.00 93.50 410 GLU A CA 1
ATOM 3240 C C . GLU A 1 410 ? 26.863 -3.576 -2.045 1.00 93.50 410 GLU A C 1
ATOM 3242 O O . GLU A 1 410 ? 27.158 -2.630 -2.777 1.00 93.50 410 GLU A O 1
ATOM 3247 N N . LEU A 1 411 ? 25.606 -3.792 -1.643 1.00 96.38 411 LEU A N 1
ATOM 3248 C CA . LEU A 1 411 ? 24.490 -2.911 -1.990 1.00 96.38 411 LEU A CA 1
ATOM 3249 C C . LEU A 1 411 ? 24.073 -2.089 -0.774 1.00 96.38 411 LEU A C 1
ATOM 3251 O O . LEU A 1 411 ? 23.645 -2.648 0.231 1.00 96.38 411 LEU A O 1
ATOM 3255 N N . GLY A 1 412 ? 24.127 -0.766 -0.914 1.00 97.12 412 GLY A N 1
ATOM 3256 C CA . GLY A 1 412 ? 23.474 0.164 0.007 1.00 97.12 412 GLY A CA 1
ATOM 3257 C C . GLY A 1 412 ? 21.976 0.327 -0.280 1.00 97.12 412 GLY A C 1
ATOM 3258 O O . GLY A 1 412 ? 21.436 -0.326 -1.177 1.00 97.12 412 GLY A O 1
ATOM 3259 N N . ALA A 1 413 ? 21.310 1.258 0.406 1.00 97.50 413 ALA A N 1
ATOM 3260 C CA . ALA A 1 413 ? 19.872 1.521 0.274 1.00 97.50 413 ALA A CA 1
ATOM 3261 C C . ALA A 1 413 ? 19.407 1.744 -1.175 1.00 97.50 413 ALA A C 1
ATOM 3263 O O . ALA A 1 413 ? 18.399 1.180 -1.614 1.00 97.50 413 ALA A O 1
ATOM 3264 N N . TYR A 1 414 ? 20.157 2.532 -1.943 1.00 97.81 414 TYR A N 1
ATOM 3265 C CA . TYR A 1 414 ? 19.843 2.883 -3.327 1.00 97.81 414 TYR A CA 1
ATOM 3266 C C . TYR A 1 414 ? 21.107 2.955 -4.192 1.00 97.81 414 TYR A C 1
ATOM 3268 O O . TYR A 1 414 ? 22.226 3.041 -3.689 1.00 97.81 414 TYR A O 1
ATOM 3276 N N . ARG A 1 415 ? 20.925 2.966 -5.516 1.00 96.12 415 ARG A N 1
ATOM 3277 C CA . ARG A 1 415 ? 21.965 3.289 -6.505 1.00 96.12 415 ARG A CA 1
ATOM 3278 C C . ARG A 1 415 ? 21.659 4.612 -7.196 1.00 96.12 415 ARG A C 1
ATOM 3280 O O . ARG A 1 415 ? 20.496 4.968 -7.392 1.00 96.12 415 ARG A O 1
ATOM 3287 N N . VAL A 1 416 ? 22.706 5.332 -7.582 1.00 95.75 416 VAL A N 1
ATOM 3288 C CA . VAL A 1 416 ? 22.587 6.569 -8.361 1.00 95.75 416 VAL A CA 1
ATOM 3289 C C . VAL A 1 416 ? 22.630 6.229 -9.845 1.00 95.75 416 VAL A C 1
ATOM 3291 O O . VAL A 1 416 ? 23.582 5.611 -10.319 1.00 95.75 416 VAL A O 1
ATOM 3294 N N . VAL A 1 417 ? 21.611 6.651 -10.588 1.00 95.38 417 VAL A N 1
ATOM 3295 C CA . VAL A 1 417 ? 21.528 6.489 -12.042 1.00 95.38 417 VAL A CA 1
ATOM 3296 C C . VAL A 1 417 ? 21.678 7.857 -12.684 1.00 95.38 417 VAL A C 1
ATOM 3298 O O . VAL A 1 417 ? 20.872 8.749 -12.436 1.00 95.38 417 VAL A O 1
ATOM 3301 N N . LYS A 1 418 ? 22.727 8.023 -13.490 1.00 96.56 418 LYS A N 1
ATOM 3302 C CA . LYS A 1 418 ? 23.061 9.293 -14.141 1.00 96.56 418 LYS A CA 1
ATOM 3303 C C . LYS A 1 418 ? 22.334 9.426 -15.474 1.00 96.56 418 LYS A C 1
ATOM 3305 O O . LYS A 1 418 ? 22.239 8.456 -16.227 1.00 96.56 418 LYS A O 1
ATOM 3310 N N . ARG A 1 419 ? 21.908 10.645 -15.803 1.00 96.75 419 ARG A N 1
ATOM 3311 C CA . ARG A 1 419 ? 21.353 10.996 -17.115 1.00 96.75 419 ARG A CA 1
ATOM 3312 C C . ARG A 1 419 ? 22.308 10.599 -18.243 1.00 96.75 419 ARG A C 1
ATOM 3314 O O . ARG A 1 419 ? 21.899 9.955 -19.206 1.00 96.75 419 ARG A O 1
ATOM 3321 N N . SER A 1 420 ? 23.592 10.915 -18.084 1.00 95.06 420 SER A N 1
ATOM 3322 C CA . SER A 1 420 ? 24.634 10.673 -19.089 1.00 95.06 420 SER A CA 1
ATOM 3323 C C . SER A 1 420 ? 24.855 9.197 -19.439 1.00 95.06 420 SER A C 1
ATOM 3325 O O . SER A 1 420 ? 25.273 8.897 -20.555 1.00 95.06 420 SER A O 1
ATOM 3327 N N . SER A 1 421 ? 24.535 8.255 -18.543 1.00 93.50 421 SER A N 1
ATOM 3328 C CA . SER A 1 421 ? 24.629 6.817 -18.838 1.00 93.50 421 SER A CA 1
ATOM 3329 C C . SER A 1 421 ? 23.324 6.208 -19.359 1.00 93.50 421 SER A C 1
ATOM 3331 O O . SER A 1 421 ? 23.333 5.081 -19.859 1.00 93.50 421 SER A O 1
ATOM 3333 N N . ALA A 1 422 ? 22.205 6.936 -19.283 1.00 94.31 422 ALA A N 1
ATOM 3334 C CA . ALA A 1 422 ? 20.883 6.398 -19.584 1.00 94.31 422 ALA A CA 1
ATOM 3335 C C . ALA A 1 422 ? 20.734 5.984 -21.054 1.00 94.31 422 ALA A C 1
ATOM 3337 O O . ALA A 1 422 ? 20.220 4.901 -21.323 1.00 94.31 422 ALA A O 1
ATOM 3338 N N . LYS A 1 423 ? 21.241 6.786 -22.004 1.00 94.88 423 LYS A N 1
ATOM 3339 C CA . LYS A 1 423 ? 21.139 6.464 -23.439 1.00 94.88 423 LYS A CA 1
ATOM 3340 C C . LYS A 1 423 ? 21.930 5.210 -23.806 1.00 94.88 423 LYS A C 1
ATOM 3342 O O . LYS A 1 423 ? 21.435 4.355 -24.532 1.00 94.88 423 LYS A O 1
ATOM 3347 N N . ALA A 1 424 ? 23.149 5.092 -23.278 1.00 93.31 424 ALA A N 1
ATOM 3348 C CA . ALA A 1 424 ? 24.001 3.931 -23.511 1.00 93.31 424 ALA A CA 1
ATOM 3349 C C . ALA A 1 424 ? 23.377 2.652 -22.936 1.00 93.31 424 ALA A C 1
ATOM 3351 O O . ALA A 1 424 ? 23.407 1.613 -23.589 1.00 93.31 424 ALA A O 1
ATOM 3352 N N . ARG A 1 425 ? 22.763 2.743 -21.747 1.00 92.38 425 ARG A N 1
ATOM 3353 C CA . ARG A 1 425 ? 22.011 1.632 -21.154 1.00 92.38 425 ARG A CA 1
ATOM 3354 C C . ARG A 1 425 ? 20.792 1.256 -21.996 1.00 92.38 425 ARG A C 1
ATOM 3356 O O . ARG A 1 425 ? 20.580 0.076 -22.235 1.00 92.38 425 ARG A O 1
ATOM 3363 N N . TRP A 1 426 ? 20.011 2.240 -22.438 1.00 94.75 426 TRP A N 1
ATOM 3364 C CA . TRP A 1 426 ? 18.817 2.014 -23.253 1.00 94.75 426 TRP A CA 1
ATOM 3365 C C . TRP A 1 426 ? 19.157 1.275 -24.549 1.00 94.75 426 TRP A C 1
ATOM 3367 O O . TRP A 1 426 ? 18.529 0.281 -24.886 1.00 94.75 426 TRP A O 1
ATOM 3377 N N . LEU A 1 427 ? 20.197 1.724 -25.253 1.00 95.38 427 LEU A N 1
ATOM 3378 C CA . LEU A 1 427 ? 20.622 1.154 -26.533 1.00 95.38 427 LEU A CA 1
ATOM 3379 C C . LEU A 1 427 ? 21.509 -0.094 -26.386 1.00 95.38 427 LEU A C 1
ATOM 3381 O O . LEU A 1 427 ? 22.135 -0.531 -27.357 1.00 95.38 427 LEU A O 1
ATOM 3385 N N . ASN A 1 428 ? 21.597 -0.672 -25.186 1.00 91.94 428 ASN A N 1
ATOM 3386 C CA . ASN A 1 428 ? 22.342 -1.901 -24.967 1.00 91.94 428 ASN A CA 1
ATOM 3387 C C . ASN A 1 428 ? 21.729 -3.045 -25.791 1.00 91.94 428 ASN A C 1
ATOM 3389 O O . ASN A 1 428 ? 20.541 -3.326 -25.688 1.00 91.94 428 ASN A O 1
ATOM 3393 N N . GLY A 1 429 ? 22.547 -3.711 -26.607 1.00 89.69 429 GLY A N 1
ATOM 3394 C CA . GLY A 1 429 ? 22.096 -4.763 -27.522 1.00 89.69 429 GLY A CA 1
ATOM 3395 C C . GLY A 1 429 ? 21.633 -4.283 -28.900 1.00 89.69 429 GLY A C 1
ATOM 3396 O O . GLY A 1 429 ? 21.490 -5.128 -29.780 1.00 89.69 429 GLY A O 1
ATOM 3397 N N . VAL A 1 430 ? 21.479 -2.970 -29.116 1.00 96.19 430 VAL A N 1
ATOM 3398 C CA . VAL A 1 430 ? 21.073 -2.395 -30.409 1.00 96.19 430 VAL A CA 1
ATOM 3399 C C . VAL A 1 430 ? 22.272 -2.315 -31.369 1.00 96.19 430 VAL A C 1
ATOM 3401 O O . VAL A 1 430 ? 23.308 -1.740 -30.987 1.00 96.19 430 VAL A O 1
ATOM 3404 N N . PRO A 1 431 ? 22.157 -2.831 -32.613 1.00 95.75 431 PRO A N 1
ATOM 3405 C CA . PRO A 1 431 ? 23.180 -2.669 -33.646 1.00 95.75 431 PRO A CA 1
ATOM 3406 C C . PRO A 1 431 ? 23.509 -1.194 -33.889 1.00 95.75 431 PRO A C 1
ATOM 3408 O O . PRO A 1 431 ? 22.617 -0.352 -33.914 1.00 95.75 431 PRO A O 1
ATOM 3411 N N . GLU A 1 432 ? 24.787 -0.862 -34.083 1.00 93.00 432 GLU A N 1
ATOM 3412 C CA . GLU A 1 432 ? 25.237 0.535 -34.175 1.00 93.00 432 GLU A CA 1
ATOM 3413 C C . GLU A 1 432 ? 24.525 1.326 -35.283 1.00 93.00 432 GLU A C 1
ATOM 3415 O O . GLU A 1 432 ? 24.118 2.461 -35.042 1.00 93.00 432 GLU A O 1
ATOM 3420 N N . SER A 1 433 ? 24.281 0.697 -36.439 1.00 94.19 433 SER A N 1
ATOM 3421 C CA . SER A 1 433 ? 23.547 1.291 -37.564 1.00 94.19 433 SER A CA 1
ATOM 3422 C C . SER A 1 433 ? 22.084 1.621 -37.252 1.00 94.19 433 SER A C 1
ATOM 3424 O O . SER A 1 433 ? 21.506 2.481 -37.906 1.00 94.19 433 SER A O 1
ATOM 3426 N N . GLU A 1 434 ? 21.489 0.969 -36.251 1.00 94.25 434 GLU A N 1
ATOM 3427 C CA . GLU A 1 434 ? 20.060 1.075 -35.931 1.00 94.25 434 GLU A CA 1
ATOM 3428 C C . GLU A 1 434 ? 19.772 2.043 -34.778 1.00 94.25 434 GLU A C 1
ATOM 3430 O O . GLU A 1 434 ? 18.625 2.437 -34.558 1.00 94.25 434 GLU A O 1
ATOM 3435 N N . ARG A 1 435 ? 20.802 2.466 -34.036 1.00 92.44 435 ARG A N 1
ATOM 3436 C CA . ARG A 1 435 ? 20.651 3.235 -32.789 1.00 92.44 435 ARG A CA 1
ATOM 3437 C C . ARG A 1 435 ? 19.878 4.540 -32.954 1.00 92.44 435 ARG A C 1
ATOM 3439 O O . ARG A 1 435 ? 19.040 4.849 -32.110 1.00 92.44 435 ARG A O 1
ATOM 3446 N N . GLU A 1 436 ? 20.150 5.296 -34.016 1.00 87.94 436 GLU A N 1
ATOM 3447 C CA . GLU A 1 436 ? 19.439 6.555 -34.286 1.00 87.94 436 GLU A CA 1
ATOM 3448 C C . GLU A 1 436 ? 17.994 6.326 -34.740 1.00 87.94 436 GLU A C 1
ATOM 3450 O O . GLU A 1 436 ? 17.120 7.135 -34.435 1.00 87.94 436 GLU A O 1
ATOM 3455 N N . SER A 1 437 ? 17.733 5.212 -35.432 1.00 90.44 437 SER A N 1
ATOM 3456 C CA . SER A 1 437 ? 16.394 4.855 -35.905 1.00 90.44 437 SER A CA 1
ATOM 3457 C C . SER A 1 437 ? 15.484 4.441 -34.748 1.00 90.44 437 SER A C 1
ATOM 3459 O O . SER A 1 437 ? 14.351 4.911 -34.659 1.00 90.44 437 SER A O 1
ATOM 3461 N N . VAL A 1 438 ? 15.972 3.570 -33.857 1.00 93.81 438 VAL A N 1
ATOM 3462 C CA . VAL A 1 438 ? 15.189 2.994 -32.747 1.00 93.81 438 VAL A CA 1
ATOM 3463 C C . VAL A 1 438 ? 14.697 4.062 -31.779 1.00 93.81 438 VAL A C 1
ATOM 3465 O O . VAL A 1 438 ? 13.522 4.065 -31.400 1.00 93.81 438 VAL A O 1
ATOM 3468 N N . LEU A 1 439 ? 15.600 4.961 -31.387 1.00 94.00 439 LEU A N 1
ATOM 3469 C CA . LEU A 1 439 ? 15.348 5.991 -30.392 1.00 94.00 439 LEU A CA 1
ATOM 3470 C C . LEU A 1 439 ? 15.801 7.353 -30.934 1.00 94.00 439 LEU A C 1
ATOM 3472 O O . LEU A 1 439 ? 16.958 7.743 -30.732 1.00 94.00 439 LEU A O 1
ATOM 3476 N N . PRO A 1 440 ? 14.895 8.096 -31.599 1.00 91.75 440 PRO A N 1
ATOM 3477 C CA . PRO A 1 440 ? 15.182 9.446 -32.057 1.00 91.75 440 PRO A CA 1
ATOM 3478 C C . PRO A 1 440 ? 15.699 10.323 -30.912 1.00 91.75 440 PRO A C 1
ATOM 3480 O O . PRO A 1 440 ? 15.159 10.298 -29.804 1.00 91.75 440 PRO A O 1
ATOM 3483 N N . GLN A 1 441 ? 16.720 11.142 -31.183 1.00 93.25 441 GLN A N 1
ATOM 3484 C CA . GLN A 1 441 ? 17.371 11.978 -30.165 1.00 93.25 441 GLN A CA 1
ATOM 3485 C C . GLN A 1 441 ? 16.367 12.849 -29.394 1.00 93.25 441 GLN A C 1
ATOM 3487 O O . GLN A 1 441 ? 16.382 12.855 -28.169 1.00 93.25 441 GLN A O 1
ATOM 3492 N N . ALA A 1 442 ? 15.434 13.493 -30.100 1.00 94.12 442 ALA A N 1
ATOM 3493 C CA . ALA A 1 442 ? 14.411 14.335 -29.482 1.00 94.12 442 ALA A CA 1
ATOM 3494 C C . ALA A 1 442 ? 13.500 13.571 -28.502 1.00 94.12 442 ALA A C 1
ATOM 3496 O O . ALA A 1 442 ? 13.032 14.146 -27.523 1.00 94.12 442 ALA A O 1
ATOM 3497 N N . TRP A 1 443 ? 13.244 12.281 -28.745 1.00 95.50 443 TRP A N 1
ATOM 3498 C CA . TRP A 1 443 ? 12.437 11.457 -27.841 1.00 95.50 443 TRP A CA 1
ATOM 3499 C C . TRP A 1 443 ? 13.225 11.093 -26.588 1.00 95.50 443 TRP A C 1
ATOM 3501 O O . TRP A 1 443 ? 12.691 11.187 -25.484 1.00 95.50 443 TRP A O 1
ATOM 3511 N N . PHE A 1 444 ? 14.503 10.734 -26.755 1.00 95.88 444 PHE A N 1
ATOM 3512 C CA . PHE A 1 444 ? 15.393 10.514 -25.620 1.00 95.88 444 PHE A CA 1
ATOM 3513 C C . PHE A 1 444 ? 15.513 11.773 -24.760 1.00 95.88 444 PHE A C 1
ATOM 3515 O O . PHE A 1 444 ? 15.383 11.669 -23.546 1.00 95.88 444 PHE A O 1
ATOM 3522 N N . ASP A 1 445 ? 15.714 12.946 -25.364 1.00 95.44 445 ASP A N 1
ATOM 3523 C CA . ASP A 1 445 ? 15.855 14.204 -24.626 1.00 95.44 445 ASP A CA 1
ATOM 3524 C C . ASP A 1 445 ? 14.576 14.559 -23.866 1.00 95.44 445 ASP A C 1
ATOM 3526 O O . ASP A 1 445 ? 14.645 14.843 -22.673 1.00 95.44 445 ASP A O 1
ATOM 3530 N N . ALA A 1 446 ? 13.404 14.436 -24.502 1.00 95.50 446 ALA A N 1
ATOM 3531 C CA . ALA A 1 446 ? 12.120 14.656 -23.837 1.00 95.50 446 ALA A CA 1
ATOM 3532 C C . ALA A 1 446 ? 11.927 13.724 -22.627 1.00 95.50 446 ALA A C 1
ATOM 3534 O O . ALA A 1 446 ? 11.487 14.156 -21.558 1.00 95.50 446 ALA A O 1
ATOM 3535 N N . TRP A 1 447 ? 12.289 12.446 -22.769 1.00 96.44 447 TRP A N 1
ATOM 3536 C CA . TRP A 1 447 ? 12.237 11.487 -21.668 1.00 96.44 447 TRP A CA 1
ATOM 3537 C C . TRP A 1 447 ? 13.271 11.754 -20.579 1.00 96.44 447 TRP A C 1
ATOM 3539 O O . TRP A 1 447 ? 12.953 11.666 -19.388 1.00 96.44 447 TRP A O 1
ATOM 3549 N N . ALA A 1 448 ? 14.495 12.093 -20.967 1.00 96.69 448 ALA A N 1
ATOM 3550 C CA . ALA A 1 448 ? 15.574 12.367 -20.040 1.00 96.69 448 ALA A CA 1
ATOM 3551 C C . ALA A 1 448 ? 15.271 13.632 -19.224 1.00 96.69 448 ALA A C 1
ATOM 3553 O O . ALA A 1 448 ? 15.452 13.629 -18.008 1.00 96.69 448 ALA A O 1
ATOM 3554 N N . ASP A 1 449 ? 14.730 14.675 -19.853 1.00 95.75 449 ASP A N 1
ATOM 3555 C CA . ASP A 1 449 ? 14.307 15.906 -19.182 1.00 95.75 449 ASP A CA 1
ATOM 3556 C C . ASP A 1 449 ? 13.188 15.639 -18.180 1.00 95.75 449 ASP A C 1
ATOM 3558 O O . ASP A 1 449 ? 13.265 16.100 -17.042 1.00 95.75 449 ASP A O 1
ATOM 3562 N N . ALA A 1 450 ? 12.188 14.840 -18.558 1.00 95.00 450 ALA A N 1
ATOM 3563 C CA . ALA A 1 450 ? 11.100 14.476 -17.657 1.00 95.00 450 ALA A CA 1
ATOM 3564 C C . ALA A 1 450 ? 11.569 13.610 -16.473 1.00 95.00 450 ALA A C 1
ATOM 3566 O O . ALA A 1 450 ? 11.045 13.740 -15.369 1.00 95.00 450 ALA A O 1
ATOM 3567 N N . THR A 1 451 ? 12.540 12.718 -16.695 1.00 95.50 451 THR A N 1
ATOM 3568 C CA . THR A 1 451 ? 12.976 11.720 -15.702 1.00 95.50 451 THR A CA 1
ATOM 3569 C C . THR A 1 451 ? 14.067 12.235 -14.766 1.00 95.50 451 THR A C 1
ATOM 3571 O O . THR A 1 451 ? 14.019 11.965 -13.568 1.00 95.50 451 THR A O 1
ATOM 3574 N N . PHE A 1 452 ? 15.057 12.953 -15.296 1.00 96.12 452 PHE A N 1
ATOM 3575 C CA . PHE A 1 452 ? 16.228 13.420 -14.549 1.00 96.12 452 PHE A CA 1
ATOM 3576 C C . PHE A 1 452 ? 16.209 14.934 -14.304 1.00 96.12 452 PHE A C 1
ATOM 3578 O O . PHE A 1 452 ? 16.851 15.405 -13.370 1.00 96.12 452 PHE A O 1
ATOM 3585 N N . GLY A 1 453 ? 15.487 15.698 -15.126 1.00 92.94 453 GLY A N 1
ATOM 3586 C CA . GLY A 1 453 ? 15.683 17.139 -15.273 1.00 92.94 453 GLY A CA 1
ATOM 3587 C C . GLY A 1 453 ? 16.717 17.467 -16.362 1.00 92.94 453 GLY A C 1
ATOM 3588 O O . GLY A 1 453 ? 17.471 16.587 -16.784 1.00 92.94 453 GLY A O 1
ATOM 3589 N N . PRO A 1 454 ? 16.770 18.725 -16.835 1.00 92.31 454 PRO A N 1
ATOM 3590 C CA . PRO A 1 454 ? 17.513 19.107 -18.043 1.00 92.31 454 PRO A CA 1
ATOM 3591 C C . PRO A 1 454 ? 19.038 19.205 -17.865 1.00 92.31 454 PRO A C 1
ATOM 3593 O O . PRO A 1 454 ? 19.756 19.362 -18.849 1.00 92.31 454 PRO A O 1
ATOM 3596 N N . ALA A 1 455 ? 19.553 19.144 -16.633 1.00 93.69 455 ALA A N 1
ATOM 3597 C CA . ALA A 1 455 ? 20.987 19.260 -16.375 1.00 93.69 455 ALA A CA 1
ATOM 3598 C C . ALA A 1 455 ? 21.753 18.004 -16.833 1.00 93.69 455 ALA A C 1
ATOM 3600 O O . ALA A 1 455 ? 21.280 16.879 -16.675 1.00 93.69 455 ALA A O 1
ATOM 3601 N N . GLU A 1 456 ? 22.954 18.181 -17.387 1.00 88.19 456 GLU A N 1
ATOM 3602 C CA . GLU A 1 456 ? 23.764 17.078 -17.927 1.00 88.19 456 GLU A CA 1
ATOM 3603 C C . GLU A 1 456 ? 24.256 16.112 -16.834 1.00 88.19 456 GLU A C 1
ATOM 3605 O O . GLU A 1 456 ? 24.306 14.896 -17.034 1.00 88.19 456 GLU A O 1
ATOM 3610 N N . ASP A 1 457 ? 24.563 16.649 -15.653 1.00 92.31 457 ASP A N 1
ATOM 3611 C CA . ASP A 1 457 ? 24.984 15.913 -14.461 1.00 92.31 457 ASP A CA 1
ATOM 3612 C C . ASP A 1 457 ? 23.809 15.378 -13.628 1.00 92.31 457 ASP A C 1
ATOM 3614 O O . ASP A 1 457 ? 24.026 14.737 -12.594 1.00 92.31 457 ASP A O 1
ATOM 3618 N N . ALA A 1 458 ? 22.570 15.590 -14.086 1.00 96.81 458 ALA A N 1
ATOM 3619 C CA . ALA A 1 458 ? 21.380 15.141 -13.387 1.00 96.81 458 ALA A CA 1
ATOM 3620 C C . ALA A 1 458 ? 21.387 13.625 -13.152 1.00 96.81 458 ALA A C 1
ATOM 3622 O O . ALA A 1 458 ? 21.844 12.818 -13.972 1.00 96.81 458 ALA A O 1
ATOM 3623 N N . ALA A 1 459 ? 20.836 13.224 -12.012 1.00 96.88 459 ALA A N 1
ATOM 3624 C CA . ALA A 1 459 ? 20.764 11.835 -11.606 1.00 96.88 459 ALA A CA 1
ATOM 3625 C C . ALA A 1 459 ? 19.522 11.576 -10.758 1.00 96.88 459 ALA A C 1
ATOM 3627 O O . ALA A 1 459 ? 19.005 12.467 -10.086 1.00 96.88 459 ALA A O 1
ATOM 3628 N N . ILE A 1 460 ? 19.085 10.322 -10.752 1.00 96.62 460 ILE A N 1
ATOM 3629 C CA . ILE A 1 460 ? 18.026 9.836 -9.870 1.00 96.62 460 ILE A CA 1
ATOM 3630 C C . ILE A 1 460 ? 18.575 8.774 -8.921 1.00 96.62 460 ILE A C 1
ATOM 3632 O O . ILE A 1 460 ? 19.539 8.069 -9.234 1.00 96.62 460 ILE A O 1
ATOM 3636 N N . LYS A 1 461 ? 17.939 8.640 -7.757 1.00 97.19 461 LYS A N 1
ATOM 3637 C CA . LYS A 1 461 ? 18.174 7.536 -6.823 1.00 97.19 461 LYS A CA 1
ATOM 3638 C C . LYS A 1 461 ? 17.167 6.427 -7.129 1.00 97.19 461 LYS A C 1
ATOM 3640 O O . LYS A 1 461 ? 15.969 6.685 -7.114 1.00 97.19 461 LYS A O 1
ATOM 3645 N N . ALA A 1 462 ? 17.645 5.216 -7.392 1.00 96.81 462 ALA A N 1
ATOM 3646 C CA . ALA A 1 462 ? 16.809 4.034 -7.581 1.00 96.81 462 ALA A CA 1
ATOM 3647 C C . ALA A 1 462 ? 17.047 3.047 -6.423 1.00 96.81 462 ALA A C 1
ATOM 3649 O O . ALA A 1 462 ? 18.195 2.643 -6.221 1.00 96.81 462 ALA A O 1
ATOM 3650 N N . PRO A 1 463 ? 16.010 2.644 -5.666 1.00 97.69 463 PRO A N 1
ATOM 3651 C CA . PRO A 1 463 ? 16.126 1.645 -4.606 1.00 97.69 463 PRO A CA 1
ATOM 3652 C C . PRO A 1 463 ? 16.841 0.362 -5.051 1.00 97.69 463 PRO A C 1
ATOM 3654 O O . PRO A 1 463 ? 16.630 -0.134 -6.163 1.00 97.69 463 PRO A O 1
ATOM 3657 N N . ASN A 1 464 ? 17.685 -0.190 -4.176 1.00 97.69 464 ASN A N 1
ATOM 3658 C CA . ASN A 1 464 ? 18.424 -1.425 -4.451 1.00 97.69 464 ASN A CA 1
ATOM 3659 C C . ASN A 1 464 ? 17.690 -2.690 -4.011 1.00 97.69 464 ASN A C 1
ATOM 3661 O O . ASN A 1 464 ? 18.180 -3.782 -4.290 1.00 97.69 464 ASN A O 1
ATOM 3665 N N . GLY A 1 465 ? 16.524 -2.589 -3.369 1.00 96.12 465 GLY A N 1
ATOM 3666 C CA . GLY A 1 465 ? 15.807 -3.760 -2.877 1.00 96.12 465 GLY A CA 1
ATOM 3667 C C . GLY A 1 465 ? 15.494 -4.786 -3.968 1.00 96.12 465 GLY A C 1
ATOM 3668 O O . GLY A 1 465 ? 15.730 -5.972 -3.779 1.00 96.12 465 GLY A O 1
ATOM 3669 N N . THR A 1 466 ? 15.092 -4.324 -5.152 1.00 93.69 466 THR A N 1
ATOM 3670 C CA . THR A 1 466 ? 14.906 -5.157 -6.356 1.00 93.69 466 THR A CA 1
ATOM 3671 C C . THR A 1 466 ? 16.199 -5.813 -6.867 1.00 93.69 466 THR A C 1
ATOM 3673 O O . THR A 1 466 ? 16.174 -6.947 -7.339 1.00 93.69 466 THR A O 1
ATOM 3676 N N . VAL A 1 467 ? 17.354 -5.148 -6.740 1.00 95.19 467 VAL A N 1
ATOM 3677 C CA . VAL A 1 467 ? 18.656 -5.729 -7.118 1.00 95.19 467 VAL A CA 1
ATOM 3678 C C . VAL A 1 467 ? 19.043 -6.818 -6.116 1.00 95.19 467 VAL A C 1
ATOM 3680 O O . VAL A 1 467 ? 19.457 -7.905 -6.513 1.00 95.19 467 VAL A O 1
ATOM 3683 N N . GLN A 1 468 ? 18.824 -6.563 -4.825 1.00 95.44 468 GLN A N 1
ATOM 3684 C CA . GLN A 1 468 ? 19.022 -7.552 -3.771 1.00 95.44 468 GLN A CA 1
ATOM 3685 C C . GLN A 1 468 ? 18.094 -8.765 -3.957 1.00 95.44 468 GLN A C 1
ATOM 3687 O O . GLN A 1 468 ? 18.551 -9.903 -3.878 1.00 95.44 468 GLN A O 1
ATOM 3692 N N . ASP A 1 469 ? 16.821 -8.542 -4.295 1.00 93.31 469 ASP A N 1
ATOM 3693 C CA . ASP A 1 469 ? 15.887 -9.620 -4.639 1.00 93.31 469 ASP A CA 1
ATOM 3694 C C . ASP A 1 469 ? 16.341 -10.395 -5.871 1.00 93.31 469 ASP A C 1
ATOM 3696 O O . ASP A 1 469 ? 16.261 -11.617 -5.881 1.00 93.31 469 ASP A O 1
ATOM 3700 N N . SER A 1 470 ? 16.864 -9.720 -6.897 1.00 92.06 470 SER A N 1
ATOM 3701 C CA . SER A 1 470 ? 17.405 -10.404 -8.071 1.00 92.06 470 SER A CA 1
ATOM 3702 C C . SER A 1 470 ? 18.530 -11.364 -7.688 1.00 92.06 470 SER A C 1
ATOM 3704 O O . SER A 1 470 ? 18.544 -12.484 -8.193 1.00 92.06 470 SER A O 1
ATOM 3706 N N . ARG A 1 471 ? 19.448 -10.958 -6.800 1.00 93.31 471 ARG A N 1
ATOM 3707 C CA . ARG A 1 471 ? 20.552 -11.809 -6.322 1.00 93.31 471 ARG A CA 1
ATOM 3708 C C . ARG A 1 471 ? 20.044 -13.013 -5.549 1.00 93.31 471 ARG A C 1
ATOM 3710 O O . ARG A 1 471 ? 20.455 -14.140 -5.807 1.00 93.31 471 ARG A O 1
ATOM 3717 N N . GLU A 1 472 ? 19.160 -12.764 -4.593 1.00 93.19 472 GLU A N 1
ATOM 3718 C CA . GLU A 1 472 ? 18.678 -13.798 -3.689 1.00 93.19 472 GLU A CA 1
ATOM 3719 C C . GLU A 1 472 ? 17.690 -14.739 -4.380 1.00 93.19 472 GLU A C 1
ATOM 3721 O O . GLU A 1 472 ? 17.652 -15.919 -4.050 1.00 93.19 472 GLU A O 1
ATOM 3726 N N . ILE A 1 473 ? 16.880 -14.255 -5.316 1.00 91.81 473 ILE A N 1
ATOM 3727 C CA . ILE A 1 473 ? 15.746 -14.998 -5.865 1.00 91.81 473 ILE A CA 1
ATOM 3728 C C . ILE A 1 473 ? 16.089 -15.496 -7.267 1.00 91.81 473 ILE A C 1
ATOM 3730 O O . I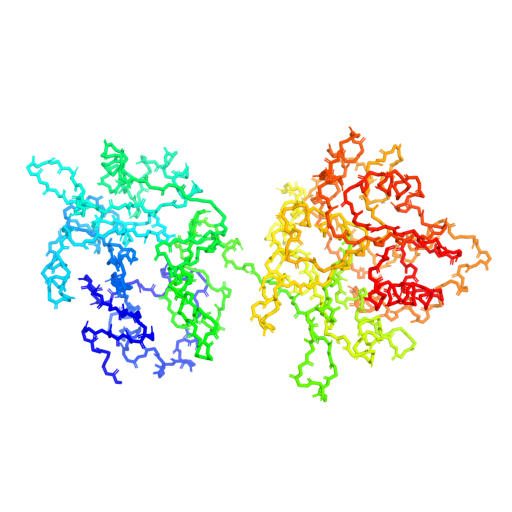LE A 1 473 ? 16.454 -16.660 -7.430 1.00 91.81 473 ILE A O 1
ATOM 3734 N N . TRP A 1 474 ? 16.035 -14.625 -8.274 1.00 91.12 474 TRP A N 1
ATOM 3735 C CA . TRP A 1 474 ? 16.116 -15.048 -9.674 1.00 91.12 474 TRP A CA 1
ATOM 3736 C C . TRP A 1 474 ? 17.481 -15.603 -10.071 1.00 91.12 474 TRP A C 1
ATOM 3738 O O . TRP A 1 474 ? 17.537 -16.651 -10.713 1.00 91.12 474 TRP A O 1
ATOM 3748 N N . SER A 1 475 ? 18.567 -14.942 -9.667 1.00 91.19 475 SER A N 1
ATOM 3749 C CA . SER A 1 475 ? 19.939 -15.388 -9.944 1.00 91.19 475 SER A CA 1
ATOM 3750 C C . SER A 1 475 ? 20.331 -16.623 -9.125 1.00 91.19 475 SER A C 1
ATOM 3752 O O . SER A 1 475 ? 21.281 -17.317 -9.471 1.00 91.19 475 SER A O 1
ATOM 3754 N N . ALA A 1 476 ? 19.594 -16.923 -8.052 1.00 92.19 476 ALA A N 1
ATOM 3755 C CA . ALA A 1 476 ? 19.770 -18.131 -7.249 1.00 92.19 476 ALA A CA 1
ATOM 3756 C C . ALA A 1 476 ? 18.900 -19.308 -7.733 1.00 92.19 476 ALA A C 1
ATOM 3758 O O . ALA A 1 476 ? 18.772 -20.307 -7.026 1.00 92.19 476 ALA A O 1
ATOM 3759 N N . GLY A 1 477 ? 18.252 -19.192 -8.898 1.00 91.81 477 GLY A N 1
ATOM 3760 C CA . GLY A 1 477 ? 17.379 -20.242 -9.427 1.00 91.81 477 GLY A CA 1
ATOM 3761 C C . GLY A 1 477 ? 16.027 -20.360 -8.716 1.00 91.81 477 GLY A C 1
ATOM 3762 O O . GLY A 1 477 ? 15.338 -21.365 -8.883 1.00 91.81 477 GLY A O 1
ATOM 3763 N N . ARG A 1 478 ? 15.638 -19.367 -7.906 1.00 92.81 478 ARG A N 1
ATOM 3764 C CA . ARG A 1 478 ? 14.378 -19.361 -7.151 1.00 92.81 478 ARG A CA 1
ATOM 3765 C C . ARG A 1 478 ? 13.336 -18.489 -7.845 1.00 92.81 478 ARG A C 1
ATOM 3767 O O . ARG A 1 478 ? 13.646 -17.434 -8.395 1.00 92.81 478 ARG A O 1
ATOM 3774 N N . ALA A 1 479 ? 12.079 -18.917 -7.793 1.00 91.50 479 ALA A N 1
ATOM 3775 C CA . ALA A 1 479 ? 10.954 -18.115 -8.254 1.00 91.50 479 ALA A CA 1
ATOM 3776 C C . ALA A 1 479 ? 10.444 -17.218 -7.119 1.00 91.50 479 ALA A C 1
ATOM 3778 O O . ALA A 1 479 ? 10.345 -17.653 -5.974 1.00 91.50 479 ALA A O 1
ATOM 3779 N N . LEU A 1 480 ? 10.095 -15.974 -7.452 1.00 91.06 480 LEU A N 1
ATOM 3780 C CA . LEU A 1 480 ? 9.466 -15.040 -6.514 1.00 91.06 480 LEU A CA 1
ATOM 3781 C C . LEU A 1 480 ? 8.014 -15.439 -6.198 1.00 91.06 480 LEU A C 1
ATOM 3783 O O . LEU A 1 480 ? 7.525 -15.205 -5.098 1.00 91.06 480 LEU A O 1
ATOM 3787 N N . TYR A 1 481 ? 7.332 -16.026 -7.178 1.00 94.44 481 TYR A N 1
ATOM 3788 C CA . TYR A 1 481 ? 5.938 -16.442 -7.108 1.00 94.44 481 TYR A CA 1
ATOM 3789 C C . TYR A 1 481 ? 5.751 -17.745 -7.888 1.00 94.44 481 TYR A C 1
ATOM 3791 O O . TYR A 1 481 ? 6.525 -18.043 -8.796 1.00 94.44 481 TYR A O 1
ATOM 3799 N N . ASP A 1 482 ? 4.718 -18.519 -7.559 1.00 96.88 482 ASP A N 1
ATOM 3800 C CA . ASP A 1 482 ? 4.323 -19.682 -8.356 1.00 96.88 482 ASP A CA 1
ATOM 3801 C C . ASP A 1 482 ? 3.446 -19.222 -9.530 1.00 96.88 482 ASP A C 1
ATOM 3803 O O . ASP A 1 482 ? 2.277 -18.868 -9.355 1.00 96.88 482 ASP A O 1
ATOM 3807 N N . ALA A 1 483 ? 4.012 -19.211 -10.739 1.00 97.50 483 ALA A N 1
ATOM 3808 C CA . ALA A 1 483 ? 3.311 -18.791 -11.952 1.00 97.50 483 ALA A CA 1
ATOM 3809 C C . ALA A 1 483 ? 2.083 -19.667 -12.263 1.00 97.50 483 ALA A C 1
ATOM 3811 O O . ALA A 1 483 ? 1.134 -19.184 -12.886 1.00 97.50 483 ALA A O 1
ATOM 3812 N N . ALA A 1 484 ? 2.046 -20.915 -11.781 1.00 97.75 484 ALA A N 1
ATOM 3813 C CA . ALA A 1 484 ? 0.881 -21.776 -11.932 1.00 97.75 484 ALA A CA 1
ATOM 3814 C C . ALA A 1 484 ? -0.318 -21.286 -11.105 1.00 97.75 484 ALA A C 1
ATOM 3816 O O . ALA A 1 484 ? -1.439 -21.669 -11.407 1.00 97.75 484 ALA A O 1
ATOM 3817 N N . GLN A 1 485 ? -0.134 -20.413 -10.106 1.00 98.19 485 GLN A N 1
ATOM 3818 C CA . GLN A 1 485 ? -1.241 -19.841 -9.322 1.00 98.19 485 GLN A CA 1
ATOM 3819 C C . GLN A 1 485 ? -1.941 -18.665 -10.010 1.00 98.19 485 GLN A C 1
ATOM 3821 O O . GLN A 1 485 ? -2.926 -18.142 -9.481 1.00 98.19 485 GLN A O 1
ATOM 3826 N N . ILE A 1 486 ? -1.458 -18.225 -11.173 1.00 98.69 486 ILE A N 1
ATOM 3827 C CA . ILE A 1 486 ? -2.105 -17.178 -11.965 1.00 98.69 486 ILE A CA 1
ATOM 3828 C C . ILE A 1 486 ? -3.231 -17.819 -12.783 1.00 98.69 486 ILE A C 1
ATOM 3830 O O . ILE A 1 486 ? -2.989 -18.603 -13.697 1.00 98.69 486 ILE A O 1
ATOM 3834 N N . ARG A 1 487 ? -4.473 -17.471 -12.439 1.00 98.44 487 ARG A N 1
ATOM 3835 C CA . ARG A 1 487 ? -5.732 -18.021 -12.974 1.00 98.44 487 ARG A CA 1
ATOM 3836 C C . ARG A 1 487 ? -6.529 -17.008 -13.800 1.00 98.44 487 ARG A C 1
ATOM 3838 O O . ARG A 1 487 ? -7.719 -17.190 -14.041 1.00 98.44 487 ARG A O 1
ATOM 3845 N N . VAL A 1 488 ? -5.875 -15.937 -14.236 1.00 98.56 488 VAL A N 1
ATOM 3846 C CA . VAL A 1 488 ? -6.433 -14.915 -15.134 1.00 98.56 488 VAL A CA 1
ATOM 3847 C C . VAL A 1 488 ? -5.748 -15.003 -16.498 1.00 98.56 488 VAL A C 1
ATOM 3849 O O . VAL A 1 488 ? -4.640 -15.537 -16.574 1.00 98.56 488 VAL A O 1
ATOM 3852 N N . PRO A 1 489 ? -6.363 -14.518 -17.589 1.00 98.62 489 PRO A N 1
ATOM 3853 C CA . PRO A 1 489 ? -5.694 -14.456 -18.880 1.00 98.62 489 PRO A CA 1
ATOM 3854 C C . PRO A 1 489 ? -4.388 -13.665 -18.826 1.00 98.62 489 PRO A C 1
ATOM 3856 O O . PRO A 1 489 ? -4.349 -12.592 -18.214 1.00 98.62 489 PRO A O 1
ATOM 3859 N N . VAL A 1 490 ? -3.351 -14.153 -19.515 1.00 98.81 490 VAL A N 1
ATOM 3860 C CA . VAL A 1 490 ? -2.021 -13.519 -19.505 1.00 98.81 490 VAL A CA 1
ATOM 3861 C C . VAL A 1 490 ? -1.502 -13.213 -20.908 1.00 98.81 490 VAL A C 1
ATOM 3863 O O . VAL A 1 490 ? -1.508 -14.072 -21.790 1.00 98.81 490 VAL A O 1
ATOM 3866 N N . LEU A 1 491 ? -0.975 -12.006 -21.097 1.00 98.81 491 LEU A N 1
ATOM 3867 C CA . LEU A 1 491 ? -0.148 -11.643 -22.244 1.00 98.81 491 LEU A CA 1
ATOM 3868 C C . LEU A 1 491 ? 1.285 -11.397 -21.776 1.00 98.81 491 LEU A C 1
ATOM 3870 O O . LEU A 1 491 ? 1.509 -10.558 -20.907 1.00 98.81 491 LEU A O 1
ATOM 3874 N N . ILE A 1 492 ? 2.248 -12.080 -22.390 1.00 98.75 492 ILE A N 1
ATOM 3875 C CA . ILE A 1 492 ? 3.665 -11.723 -22.312 1.00 98.75 492 ILE A CA 1
ATOM 3876 C C . ILE A 1 492 ? 4.039 -10.975 -23.590 1.00 98.75 492 ILE A C 1
ATOM 3878 O O . ILE A 1 492 ? 3.762 -11.453 -24.692 1.00 98.75 492 ILE A O 1
ATOM 3882 N N . VAL A 1 493 ? 4.660 -9.808 -23.433 1.00 98.62 493 VAL A N 1
ATOM 3883 C CA . VAL A 1 493 ? 5.263 -9.043 -24.529 1.00 98.62 493 VAL A CA 1
ATOM 3884 C C . VAL A 1 493 ? 6.761 -8.942 -24.272 1.00 98.62 493 VAL A C 1
ATOM 3886 O O . VAL A 1 493 ? 7.177 -8.579 -23.171 1.00 98.62 493 VAL A O 1
ATOM 3889 N N . HIS A 1 494 ? 7.563 -9.259 -25.278 1.00 98.25 494 HIS A N 1
ATOM 3890 C CA . HIS A 1 494 ? 9.021 -9.225 -25.228 1.00 98.25 494 HIS A CA 1
ATOM 3891 C C . HIS A 1 494 ? 9.570 -8.587 -26.515 1.00 98.25 494 HIS A C 1
ATOM 3893 O O . HIS A 1 494 ? 8.840 -8.477 -27.503 1.00 98.25 494 HIS A O 1
ATOM 3899 N N . ALA A 1 495 ? 10.818 -8.117 -26.491 1.00 97.31 495 ALA A N 1
ATOM 3900 C CA . ALA A 1 495 ? 11.461 -7.473 -27.630 1.00 97.31 495 ALA A CA 1
ATOM 3901 C C . ALA A 1 495 ? 12.842 -8.079 -27.925 1.00 97.31 495 ALA A C 1
ATOM 3903 O O . ALA A 1 495 ? 13.591 -8.398 -27.004 1.00 97.31 495 ALA A O 1
ATOM 3904 N N . ASP A 1 496 ? 13.186 -8.232 -29.203 1.00 94.62 496 ASP A N 1
ATOM 3905 C CA . ASP A 1 496 ? 14.299 -9.093 -29.631 1.00 94.62 496 ASP A CA 1
ATOM 3906 C C . ASP A 1 496 ? 15.697 -8.627 -29.170 1.00 94.62 496 ASP A C 1
ATOM 3908 O O . ASP A 1 496 ? 16.590 -9.456 -28.963 1.00 94.62 496 ASP A O 1
ATOM 3912 N N . TRP A 1 497 ? 15.903 -7.319 -28.990 1.00 96.19 497 TRP A N 1
ATOM 3913 C CA . TRP A 1 497 ? 17.165 -6.717 -28.552 1.00 96.19 497 TRP A CA 1
ATOM 3914 C C . TRP A 1 497 ? 17.191 -6.446 -27.050 1.00 96.19 497 TRP A C 1
ATOM 3916 O O . TRP A 1 497 ? 18.150 -5.852 -26.555 1.00 96.19 497 TRP A O 1
ATOM 3926 N N . ASP A 1 498 ? 16.188 -6.906 -26.302 1.00 95.31 498 ASP A N 1
ATOM 3927 C CA . ASP A 1 498 ? 16.166 -6.800 -24.850 1.00 95.31 498 ASP A CA 1
ATOM 3928 C C . ASP A 1 498 ? 17.297 -7.627 -24.209 1.00 95.31 498 ASP A C 1
ATOM 3930 O O . ASP A 1 498 ? 17.333 -8.861 -24.237 1.00 95.31 498 ASP A O 1
ATOM 3934 N N . ARG A 1 499 ? 18.270 -6.920 -23.625 1.00 91.94 499 ARG A N 1
ATOM 3935 C CA . ARG A 1 499 ? 19.374 -7.518 -22.859 1.00 91.94 499 ARG A CA 1
ATOM 3936 C C . ARG A 1 499 ? 19.134 -7.499 -21.353 1.00 91.94 499 ARG A C 1
ATOM 3938 O O . ARG A 1 499 ? 19.794 -8.247 -20.630 1.00 91.94 499 ARG A O 1
ATOM 3945 N N . ASP A 1 500 ? 18.192 -6.691 -20.878 1.00 91.25 500 ASP A N 1
ATOM 3946 C CA . ASP A 1 500 ? 17.853 -6.586 -19.458 1.00 91.25 500 ASP A CA 1
ATOM 3947 C C . ASP A 1 500 ? 16.954 -7.769 -19.039 1.00 91.25 500 ASP A C 1
ATOM 3949 O O . ASP A 1 500 ? 17.107 -8.318 -17.936 1.00 91.25 500 ASP A O 1
ATOM 3953 N N . CYS A 1 501 ? 16.078 -8.214 -19.943 1.00 93.19 501 CYS A N 1
ATOM 3954 C CA . CYS A 1 501 ? 15.282 -9.435 -19.861 1.00 93.19 501 CYS A CA 1
ATOM 3955 C C . CYS A 1 501 ? 15.549 -10.305 -21.102 1.00 93.19 501 CYS A C 1
ATOM 3957 O O . CYS A 1 501 ? 14.899 -10.112 -22.116 1.00 93.19 501 CYS A O 1
ATOM 3959 N N . PRO A 1 502 ? 16.499 -11.258 -21.061 1.00 91.81 502 PRO A N 1
ATOM 3960 C CA . PRO A 1 502 ? 16.723 -12.156 -22.191 1.00 91.81 502 PRO A CA 1
ATOM 3961 C C . PRO A 1 502 ? 15.502 -13.033 -22.504 1.00 91.81 502 PRO A C 1
ATOM 3963 O O . PRO A 1 502 ? 14.817 -13.500 -21.591 1.00 91.81 502 PRO A O 1
ATOM 3966 N N . LEU A 1 503 ? 15.315 -13.362 -23.786 1.00 92.88 503 LEU A N 1
ATOM 3967 C CA . LEU A 1 503 ? 14.183 -14.136 -24.318 1.00 92.88 503 LEU A CA 1
ATOM 3968 C C . LEU A 1 503 ? 13.805 -15.381 -23.489 1.00 92.88 503 LEU A C 1
ATOM 3970 O O . LEU A 1 503 ? 12.626 -15.653 -23.249 1.00 92.88 503 LEU A O 1
ATOM 3974 N N . GLU A 1 504 ? 14.801 -16.145 -23.033 1.00 92.75 504 GLU A N 1
ATOM 3975 C CA . GLU A 1 504 ? 14.580 -17.402 -22.306 1.00 92.75 504 GLU A CA 1
ATOM 3976 C C . GLU A 1 504 ? 13.872 -17.215 -20.951 1.00 92.75 504 GLU A C 1
ATOM 3978 O O . GLU A 1 504 ? 13.150 -18.119 -20.519 1.00 92.75 504 GLU A O 1
ATOM 3983 N N . LEU A 1 505 ? 13.990 -16.044 -20.308 1.00 93.81 505 LEU A N 1
ATOM 3984 C CA . LEU A 1 505 ? 13.266 -15.729 -19.066 1.00 93.81 505 LEU A CA 1
ATOM 3985 C C . LEU A 1 505 ? 11.762 -15.740 -19.325 1.00 93.81 505 LEU A C 1
ATOM 3987 O O . LEU A 1 505 ? 11.008 -16.471 -18.676 1.00 93.81 505 LEU A O 1
ATOM 3991 N N . SER A 1 506 ? 11.344 -14.965 -20.328 1.00 95.00 506 SER A N 1
ATOM 3992 C CA . SER A 1 506 ? 9.949 -14.881 -20.743 1.00 95.00 506 SER A CA 1
ATOM 3993 C C . SER A 1 506 ? 9.446 -16.261 -21.174 1.00 95.00 506 SER A C 1
ATOM 3995 O O . SER A 1 506 ? 8.349 -16.661 -20.782 1.00 95.00 506 SER A O 1
ATOM 3997 N N . LYS A 1 507 ? 10.259 -17.034 -21.916 1.00 95.06 507 LYS A N 1
ATOM 3998 C CA . LYS A 1 507 ? 9.910 -18.363 -22.468 1.00 95.06 507 LYS A CA 1
ATOM 3999 C C . LYS A 1 507 ? 9.641 -19.371 -21.374 1.00 95.06 507 LYS A C 1
ATOM 4001 O O . LYS A 1 507 ? 8.627 -20.074 -21.399 1.00 95.06 507 LYS A O 1
ATOM 4006 N N . THR A 1 508 ? 10.516 -19.377 -20.381 1.00 94.81 508 THR A N 1
ATOM 4007 C CA . THR A 1 508 ? 10.369 -20.208 -19.196 1.00 94.81 508 THR A CA 1
ATOM 4008 C C . THR A 1 508 ? 9.102 -19.827 -18.438 1.00 94.81 508 THR A C 1
ATOM 4010 O O . THR A 1 508 ? 8.267 -20.698 -18.194 1.00 94.81 508 THR A O 1
ATOM 4013 N N . LEU A 1 509 ? 8.893 -18.540 -18.146 1.00 96.62 509 LEU A N 1
ATOM 4014 C CA . LEU A 1 509 ? 7.696 -18.072 -17.446 1.00 96.62 509 LEU A CA 1
ATOM 4015 C C . LEU A 1 509 ? 6.403 -18.427 -18.198 1.00 96.62 509 LEU A C 1
ATOM 4017 O O . LEU A 1 509 ? 5.471 -18.960 -17.599 1.00 96.62 509 LEU A O 1
ATOM 4021 N N . PHE A 1 510 ? 6.356 -18.211 -19.516 1.00 97.88 510 PHE A N 1
ATOM 4022 C CA . PHE A 1 510 ? 5.192 -18.525 -20.347 1.00 97.88 510 PHE A CA 1
ATOM 4023 C C . PHE A 1 510 ? 4.761 -19.989 -20.212 1.00 97.88 510 PHE A C 1
ATOM 4025 O O . PHE A 1 510 ? 3.570 -20.284 -20.096 1.00 97.88 510 PHE A O 1
ATOM 4032 N N . SER A 1 511 ? 5.727 -20.913 -20.180 1.00 97.25 511 SER A N 1
ATOM 4033 C CA . SER A 1 511 ? 5.444 -22.342 -20.020 1.00 97.25 511 SER A CA 1
ATOM 4034 C C . SER A 1 511 ? 4.796 -22.675 -18.666 1.00 97.25 511 SER A C 1
ATOM 4036 O O . SER A 1 511 ? 3.939 -23.561 -18.599 1.00 97.25 511 SER A O 1
ATOM 4038 N N . GLN A 1 512 ? 5.130 -21.916 -17.616 1.00 97.62 512 GLN A N 1
ATOM 4039 C CA . GLN A 1 512 ? 4.708 -22.159 -16.234 1.00 97.62 512 GLN A CA 1
ATOM 4040 C C . GLN A 1 512 ? 3.340 -21.565 -15.871 1.00 97.62 512 GLN A C 1
ATOM 4042 O O . GLN A 1 512 ? 2.775 -21.938 -14.847 1.00 97.62 512 GLN A O 1
ATOM 4047 N N . LEU A 1 513 ? 2.757 -20.706 -16.713 1.00 98.00 513 LEU A N 1
ATOM 4048 C CA . LEU A 1 513 ? 1.414 -20.128 -16.529 1.00 98.00 513 LEU A CA 1
ATOM 4049 C C . LEU A 1 513 ? 0.296 -21.155 -16.800 1.00 98.00 513 LEU A C 1
ATOM 4051 O O . LEU A 1 513 ? -0.535 -20.959 -17.687 1.00 98.00 513 LEU A O 1
ATOM 4055 N N . THR A 1 514 ? 0.343 -22.323 -16.162 1.00 98.06 514 THR A N 1
ATOM 4056 C CA . THR A 1 514 ? -0.437 -23.517 -16.542 1.00 98.06 514 THR A CA 1
ATOM 4057 C C . THR A 1 514 ? -1.909 -23.452 -16.155 1.00 98.06 514 THR A C 1
ATOM 4059 O O . THR A 1 514 ? -2.712 -24.126 -16.795 1.00 98.06 514 THR A O 1
ATOM 4062 N N . GLN A 1 515 ? -2.279 -22.641 -15.159 1.00 98.06 515 GLN A N 1
ATOM 4063 C CA . GLN A 1 515 ? -3.681 -22.424 -14.778 1.00 98.06 515 GLN A CA 1
ATOM 4064 C C . GLN A 1 515 ? -4.290 -21.150 -15.377 1.00 98.06 515 GLN A C 1
ATOM 4066 O O . GLN A 1 515 ? -5.461 -20.863 -15.122 1.00 98.06 515 GLN A O 1
ATOM 4071 N N . ALA A 1 516 ? -3.537 -20.390 -16.180 1.00 98.06 516 ALA A N 1
ATOM 4072 C CA . ALA A 1 516 ? -4.109 -19.269 -16.909 1.00 98.06 516 ALA A CA 1
ATOM 4073 C C . ALA A 1 516 ? -5.129 -19.820 -17.928 1.00 98.06 516 ALA A C 1
ATOM 4075 O O . ALA A 1 516 ? -4.769 -20.699 -18.714 1.00 98.06 516 ALA A O 1
ATOM 4076 N N . PRO A 1 517 ? -6.379 -19.318 -17.963 1.00 96.56 517 PRO A N 1
ATOM 4077 C CA . PRO A 1 517 ? -7.419 -19.819 -18.866 1.00 96.56 517 PRO A CA 1
ATOM 4078 C C . PRO A 1 517 ? -7.002 -19.727 -20.337 1.00 96.56 517 PRO A C 1
ATOM 4080 O O . PRO A 1 517 ? -7.346 -20.585 -21.142 1.00 96.56 517 PRO A O 1
ATOM 4083 N N . TYR A 1 518 ? -6.229 -18.697 -20.680 1.00 96.69 518 TYR A N 1
ATOM 4084 C CA . TYR A 1 518 ? -5.470 -18.632 -21.916 1.00 96.69 518 TYR A CA 1
ATOM 4085 C C . TYR A 1 518 ? -4.268 -17.704 -21.737 1.00 96.69 518 TYR A C 1
ATOM 4087 O O . TYR A 1 518 ? -4.256 -16.814 -20.881 1.00 96.69 518 TYR A O 1
ATOM 4095 N N . ARG A 1 519 ? -3.243 -17.924 -22.558 1.00 95.94 519 ARG A N 1
ATOM 4096 C CA . ARG A 1 519 ? -1.994 -17.164 -22.526 1.00 95.94 519 ARG A CA 1
ATOM 4097 C C . ARG A 1 519 ? -1.497 -16.885 -23.937 1.00 95.94 519 ARG A C 1
ATOM 4099 O O . ARG A 1 519 ? -1.585 -17.756 -24.802 1.00 95.94 519 ARG A O 1
ATOM 4106 N N . ARG A 1 520 ? -0.969 -15.683 -24.168 1.00 96.75 520 ARG A N 1
ATOM 4107 C CA . ARG A 1 520 ? -0.374 -15.272 -25.447 1.00 96.75 520 ARG A CA 1
ATOM 4108 C C . ARG A 1 520 ? 1.034 -14.728 -25.240 1.00 96.75 520 ARG A C 1
ATOM 4110 O O . ARG A 1 520 ? 1.314 -14.087 -24.232 1.00 96.75 520 ARG A O 1
ATOM 4117 N N . TRP A 1 521 ? 1.888 -14.988 -26.219 1.00 97.31 521 TRP A N 1
ATOM 4118 C CA . TRP A 1 521 ? 3.193 -14.363 -26.372 1.00 97.31 521 TRP A CA 1
ATOM 4119 C C . TRP A 1 521 ? 3.180 -13.438 -27.581 1.00 97.31 521 TRP A C 1
ATOM 4121 O O . TRP A 1 521 ? 2.674 -13.833 -28.634 1.00 97.31 521 TRP A O 1
ATOM 4131 N N . VAL A 1 522 ? 3.777 -12.256 -27.456 1.00 98.19 522 VAL A N 1
ATOM 4132 C CA . VAL A 1 522 ? 4.123 -11.396 -28.592 1.00 98.19 522 VAL A CA 1
ATOM 4133 C C . VAL A 1 522 ? 5.596 -11.001 -28.508 1.00 98.19 522 VAL A C 1
ATOM 4135 O O . VAL A 1 522 ? 6.040 -10.468 -27.496 1.00 98.19 522 VAL A O 1
ATOM 4138 N N . GLU A 1 523 ? 6.327 -11.269 -29.588 1.00 98.06 523 GLU A N 1
ATOM 4139 C CA . GLU A 1 523 ? 7.722 -10.868 -29.770 1.00 98.06 523 GLU A CA 1
ATOM 4140 C C . GLU A 1 523 ? 7.772 -9.664 -30.713 1.00 98.06 523 GLU A C 1
ATOM 4142 O O . GLU A 1 523 ? 7.227 -9.731 -31.817 1.00 98.06 523 GLU A O 1
ATOM 4147 N N . ILE A 1 524 ? 8.406 -8.573 -30.288 1.00 98.06 524 ILE A N 1
ATOM 4148 C CA . ILE A 1 524 ? 8.591 -7.364 -31.093 1.00 98.06 524 ILE A CA 1
ATOM 4149 C C . ILE A 1 524 ? 10.022 -7.340 -31.628 1.00 98.06 524 ILE A C 1
ATOM 4151 O O . ILE A 1 524 ? 10.975 -7.280 -30.857 1.00 98.06 524 ILE A O 1
ATOM 4155 N N . GLY A 1 525 ? 10.174 -7.382 -32.951 1.00 96.31 525 GLY A N 1
ATOM 4156 C CA . GLY A 1 525 ? 11.483 -7.238 -33.589 1.00 96.31 525 GLY A CA 1
ATOM 4157 C C . GLY A 1 525 ? 12.011 -5.805 -33.515 1.00 96.31 525 GLY A C 1
ATOM 4158 O O . GLY A 1 525 ? 11.227 -4.852 -33.485 1.00 96.31 525 GLY A O 1
ATOM 4159 N N . GLU A 1 526 ? 13.336 -5.661 -33.529 1.00 95.31 526 GLU A N 1
ATOM 4160 C CA . GLU A 1 526 ? 14.049 -4.379 -33.473 1.00 95.31 526 GLU A CA 1
ATOM 4161 C C . GLU A 1 526 ? 13.606 -3.487 -32.301 1.00 95.31 526 GLU A C 1
ATOM 4163 O O . GLU A 1 526 ? 13.359 -2.286 -32.464 1.00 95.31 526 GLU A O 1
ATOM 4168 N N . GLY A 1 527 ? 13.424 -4.079 -31.123 1.00 96.50 527 GLY A N 1
ATOM 4169 C CA . GLY A 1 527 ? 12.961 -3.373 -29.930 1.00 96.50 527 GLY A CA 1
ATOM 4170 C C . GLY A 1 527 ? 13.826 -3.693 -28.722 1.00 96.50 527 GLY A C 1
ATOM 4171 O O . GLY A 1 527 ? 14.301 -4.818 -28.576 1.00 96.50 527 GLY A O 1
ATOM 4172 N N . THR A 1 528 ? 14.027 -2.715 -27.839 1.00 97.12 528 THR A N 1
ATOM 4173 C CA . THR A 1 528 ? 14.798 -2.930 -26.602 1.00 97.12 528 THR A CA 1
ATOM 4174 C C . THR A 1 528 ? 13.893 -3.230 -25.403 1.00 97.12 528 THR A C 1
ATOM 4176 O O . THR A 1 528 ? 12.668 -3.315 -25.519 1.00 97.12 528 THR A O 1
ATOM 4179 N N . HIS A 1 529 ? 14.487 -3.304 -24.208 1.00 96.81 529 HIS A N 1
ATOM 4180 C CA . HIS A 1 529 ? 13.762 -3.367 -22.937 1.00 96.81 529 HIS A CA 1
ATOM 4181 C C . HIS A 1 529 ? 12.695 -2.270 -22.775 1.00 96.81 529 HIS A C 1
ATOM 4183 O O . HIS A 1 529 ? 11.714 -2.451 -22.054 1.00 96.81 529 HIS A O 1
ATOM 4189 N N . SER A 1 530 ? 12.877 -1.137 -23.455 1.00 95.88 530 SER A N 1
ATOM 4190 C CA . SER A 1 530 ? 12.008 0.038 -23.410 1.00 95.88 530 SER A CA 1
ATOM 4191 C C . SER A 1 530 ? 11.189 0.232 -24.696 1.00 95.88 530 SER A C 1
ATOM 4193 O O . SER A 1 530 ? 10.771 1.349 -24.989 1.00 95.88 530 SER A O 1
ATOM 4195 N N . VAL A 1 531 ? 10.912 -0.838 -25.455 1.00 97.06 531 VAL A N 1
ATOM 4196 C CA . VAL A 1 531 ? 10.254 -0.805 -26.783 1.00 97.06 531 VAL A CA 1
ATOM 4197 C C . VAL A 1 531 ? 8.964 0.030 -26.872 1.00 97.06 531 VAL A C 1
ATOM 4199 O O . VAL A 1 531 ? 8.644 0.597 -27.915 1.00 97.06 531 VAL A O 1
ATOM 4202 N N . PHE A 1 532 ? 8.228 0.185 -25.773 1.00 96.62 532 PHE A N 1
ATOM 4203 C CA . PHE A 1 532 ? 7.013 1.005 -25.693 1.00 96.62 532 PHE A CA 1
ATOM 4204 C C . PHE A 1 532 ? 7.272 2.528 -25.710 1.00 96.62 532 PHE A C 1
ATOM 4206 O O . PHE A 1 532 ? 6.329 3.311 -25.824 1.00 96.62 532 PHE A O 1
ATOM 4213 N N . MET A 1 533 ? 8.534 2.948 -25.632 1.00 96.62 533 MET A N 1
ATOM 4214 C CA . MET A 1 533 ? 9.002 4.334 -25.752 1.00 96.62 533 MET A CA 1
ATOM 4215 C C . MET A 1 533 ? 9.834 4.563 -27.034 1.00 96.62 533 MET A C 1
ATOM 4217 O O . MET A 1 533 ? 10.464 5.605 -27.188 1.00 96.62 533 MET A O 1
ATOM 4221 N N . GLU A 1 534 ? 9.841 3.604 -27.964 1.00 96.25 534 GLU A N 1
ATOM 4222 C CA . GLU A 1 534 ? 10.680 3.589 -29.176 1.00 96.25 534 GLU A CA 1
ATOM 4223 C C . GLU A 1 534 ? 9.849 3.650 -30.462 1.00 96.25 534 GLU A C 1
ATOM 4225 O O . GLU A 1 534 ? 8.615 3.626 -30.419 1.00 96.25 534 GLU A O 1
ATOM 4230 N N . LYS A 1 535 ? 10.510 3.669 -31.632 1.00 94.94 535 LYS A N 1
ATOM 4231 C CA . LYS A 1 535 ? 9.845 3.649 -32.952 1.00 94.94 535 LYS A CA 1
ATOM 4232 C C . LYS A 1 535 ? 8.780 2.543 -33.076 1.00 94.94 535 LYS A C 1
ATOM 4234 O O . LYS A 1 535 ? 7.727 2.757 -33.675 1.00 94.94 535 LYS A O 1
ATOM 4239 N N . ASN A 1 536 ? 9.025 1.382 -32.457 1.00 96.19 536 ASN A N 1
ATOM 4240 C CA . ASN A 1 536 ? 8.176 0.189 -32.531 1.00 96.19 536 ASN A CA 1
ATOM 4241 C C . ASN A 1 536 ? 7.064 0.128 -31.464 1.00 96.19 536 ASN A C 1
ATOM 4243 O O . ASN A 1 536 ? 6.307 -0.845 -31.419 1.00 96.19 536 ASN A O 1
ATOM 4247 N N . ARG A 1 537 ? 6.884 1.180 -30.652 1.00 96.38 537 ARG A N 1
ATOM 4248 C CA . ARG A 1 537 ? 5.884 1.237 -29.568 1.00 96.38 537 ARG A CA 1
ATOM 4249 C C . ARG A 1 537 ? 4.454 0.919 -29.995 1.00 96.38 537 ARG A C 1
ATOM 4251 O O . ARG A 1 537 ? 3.702 0.311 -29.239 1.00 96.38 537 ARG A O 1
ATOM 4258 N N . TRP A 1 538 ? 4.075 1.280 -31.220 1.00 97.06 538 TRP A N 1
ATOM 4259 C CA . TRP A 1 538 ? 2.730 1.036 -31.738 1.00 97.06 538 TRP A CA 1
ATOM 4260 C C . TRP A 1 538 ? 2.403 -0.454 -31.848 1.00 97.06 538 TRP A C 1
ATOM 4262 O O . TRP A 1 538 ? 1.245 -0.837 -31.677 1.00 97.06 538 TRP A O 1
ATOM 4272 N N . GLN A 1 539 ? 3.413 -1.301 -32.064 1.00 98.25 539 GLN A N 1
ATOM 4273 C CA . GLN A 1 539 ? 3.240 -2.752 -32.065 1.00 98.25 539 GLN A CA 1
ATOM 4274 C C . GLN A 1 539 ? 2.900 -3.258 -30.655 1.00 98.25 539 GLN A C 1
ATOM 4276 O O . GLN A 1 539 ? 1.976 -4.054 -30.495 1.00 98.25 539 GLN A O 1
ATOM 4281 N N . VAL A 1 540 ? 3.566 -2.721 -29.623 1.00 98.44 540 VAL A N 1
ATOM 4282 C CA . VAL A 1 540 ? 3.254 -3.007 -28.211 1.00 98.44 540 VAL A CA 1
ATOM 4283 C C . VAL A 1 540 ? 1.842 -2.537 -27.870 1.00 98.44 540 VAL A C 1
ATOM 4285 O O . VAL A 1 540 ? 1.047 -3.313 -27.342 1.00 98.44 540 VAL A O 1
ATOM 4288 N N . PHE A 1 541 ? 1.501 -1.289 -28.206 1.00 98.12 541 PHE A N 1
ATOM 4289 C CA . PHE A 1 541 ? 0.192 -0.712 -27.888 1.00 98.12 541 PHE A CA 1
ATOM 4290 C C . PHE A 1 541 ? -0.933 -1.518 -28.538 1.00 98.12 541 PHE A C 1
ATOM 4292 O O . PHE A 1 541 ? -1.906 -1.856 -27.867 1.00 98.12 541 PHE A O 1
ATOM 4299 N N . THR A 1 542 ? -0.766 -1.889 -29.809 1.00 98.19 542 THR A N 1
ATOM 4300 C CA . THR A 1 542 ? -1.738 -2.692 -30.561 1.00 98.19 542 THR A CA 1
ATOM 4301 C C . THR A 1 542 ? -1.885 -4.091 -29.971 1.00 98.19 542 THR A C 1
ATOM 4303 O O . THR A 1 542 ? -3.007 -4.534 -29.736 1.00 98.19 542 THR A O 1
ATOM 4306 N N . ALA A 1 543 ? -0.775 -4.783 -29.690 1.00 98.38 543 ALA A N 1
ATOM 4307 C CA . ALA A 1 543 ? -0.799 -6.130 -29.123 1.00 98.38 543 ALA A CA 1
AT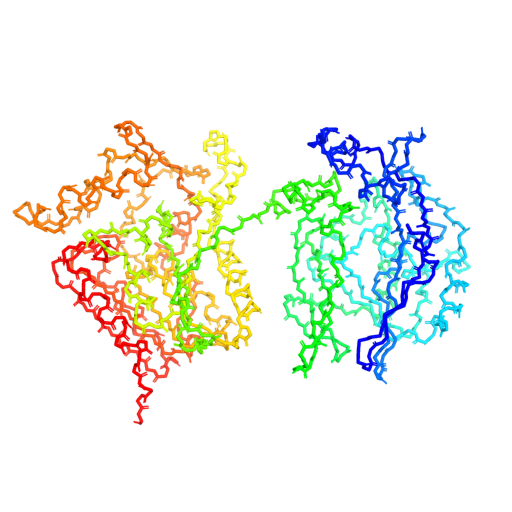OM 4308 C C . ALA A 1 543 ? -1.504 -6.167 -27.761 1.00 98.38 543 ALA A C 1
ATOM 4310 O O . ALA A 1 543 ? -2.351 -7.031 -27.514 1.00 98.38 543 ALA A O 1
ATOM 4311 N N . VAL A 1 544 ? -1.186 -5.200 -26.898 1.00 98.62 544 VAL A N 1
ATOM 4312 C CA . VAL A 1 544 ? -1.784 -5.086 -25.568 1.00 98.62 544 VAL A CA 1
ATOM 4313 C C . VAL A 1 544 ? -3.254 -4.701 -25.663 1.00 98.62 544 VAL A C 1
ATOM 4315 O O . VAL A 1 544 ? -4.085 -5.375 -25.064 1.00 98.62 544 VAL A O 1
ATOM 4318 N N . GLN A 1 545 ? -3.609 -3.678 -26.443 1.00 98.38 545 GLN A N 1
ATOM 4319 C CA . GLN A 1 545 ? -5.003 -3.262 -26.584 1.00 98.38 545 GLN A CA 1
ATOM 4320 C C . GLN A 1 545 ? -5.871 -4.377 -27.181 1.00 98.38 545 GLN A C 1
ATOM 4322 O O . GLN A 1 545 ? -6.947 -4.651 -26.658 1.00 98.38 545 GLN A O 1
ATOM 4327 N N . HIS A 1 546 ? -5.385 -5.075 -28.210 1.00 97.75 546 HIS A N 1
ATOM 4328 C CA . HIS A 1 546 ? -6.089 -6.218 -28.786 1.00 97.75 546 HIS A CA 1
ATOM 4329 C C . HIS A 1 546 ? -6.339 -7.307 -27.735 1.00 97.75 546 HIS A C 1
ATOM 4331 O O . HIS A 1 546 ? -7.454 -7.804 -27.608 1.00 97.75 546 HIS A O 1
ATOM 4337 N N . PHE A 1 547 ? -5.326 -7.654 -26.938 1.00 98.38 547 PHE A N 1
ATOM 4338 C CA . PHE A 1 547 ? -5.484 -8.610 -25.843 1.00 98.38 547 PHE A CA 1
ATOM 4339 C C . PHE A 1 547 ? -6.459 -8.129 -24.760 1.00 98.38 547 PHE A C 1
ATOM 4341 O O . PHE A 1 547 ? -7.198 -8.936 -24.201 1.00 98.38 547 PHE A O 1
ATOM 4348 N N . LEU A 1 548 ? -6.502 -6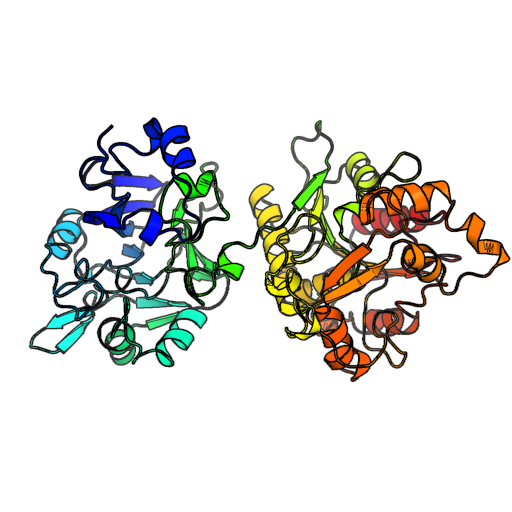.833 -24.451 1.00 98.00 548 LEU A N 1
ATOM 4349 C CA . LEU A 1 548 ? -7.460 -6.291 -23.486 1.00 98.00 548 LEU A CA 1
ATOM 4350 C C . LEU A 1 548 ? -8.898 -6.337 -24.028 1.00 98.00 548 LEU A C 1
ATOM 4352 O O . LEU A 1 548 ? -9.798 -6.770 -23.305 1.00 98.00 548 LEU A O 1
ATOM 4356 N N . ASP A 1 549 ? -9.100 -6.009 -25.304 1.00 96.81 549 ASP A N 1
ATOM 4357 C CA . ASP A 1 549 ? -10.413 -5.981 -25.961 1.00 96.81 549 ASP A CA 1
ATOM 4358 C C . ASP A 1 549 ? -10.949 -7.376 -26.345 1.00 96.81 549 ASP A C 1
ATOM 4360 O O . ASP A 1 549 ? -12.156 -7.542 -26.540 1.00 96.81 549 ASP A O 1
ATOM 4364 N N . GLU A 1 550 ? -10.089 -8.393 -26.457 1.00 93.00 550 GLU A N 1
ATOM 4365 C CA . GLU A 1 550 ? -10.519 -9.706 -26.942 1.00 93.00 550 GLU A CA 1
ATOM 4366 C C . GLU A 1 550 ? -11.431 -10.454 -25.961 1.00 93.00 550 GLU A C 1
ATOM 4368 O O . GLU A 1 550 ? -11.313 -10.360 -24.735 1.00 93.00 550 GLU A O 1
ATOM 4373 N N . LYS A 1 551 ? -12.334 -11.260 -26.516 1.00 90.00 551 LYS A N 1
ATOM 4374 C CA . LYS A 1 551 ? -13.160 -12.185 -25.736 1.00 90.00 551 LYS A CA 1
ATOM 4375 C C . LYS A 1 551 ? -12.341 -13.414 -25.344 1.00 90.00 551 LYS A C 1
ATOM 4377 O O . LYS A 1 551 ? -11.392 -13.774 -26.036 1.00 90.00 551 LYS A O 1
ATOM 4382 N N . ALA A 1 552 ? -12.746 -14.073 -24.259 1.00 86.38 552 ALA A N 1
ATOM 4383 C CA . ALA A 1 552 ? -12.175 -15.364 -23.901 1.00 86.38 552 ALA A CA 1
ATOM 4384 C C . ALA A 1 552 ? -12.360 -16.369 -25.062 1.00 86.38 552 ALA A C 1
ATOM 4386 O O . ALA A 1 552 ? -13.420 -16.351 -25.700 1.00 86.38 552 ALA A O 1
ATOM 4387 N N . PRO A 1 553 ? -11.360 -17.224 -25.344 1.00 82.94 553 PRO A N 1
ATOM 4388 C CA . PRO A 1 553 ? -11.519 -18.349 -26.259 1.00 82.94 553 PRO A CA 1
ATOM 4389 C C . PRO A 1 553 ? -12.682 -19.242 -25.810 1.00 82.94 553 PRO A C 1
ATOM 4391 O O . PRO A 1 553 ? -12.901 -19.400 -24.607 1.00 82.94 553 PRO A O 1
ATOM 4394 N N . VAL A 1 554 ? -13.427 -19.782 -26.777 1.00 69.44 554 VAL A N 1
ATOM 4395 C CA . VAL A 1 554 ? -14.555 -20.705 -26.552 1.00 69.44 554 VAL A CA 1
ATOM 4396 C C . VAL A 1 554 ? -14.067 -22.142 -26.537 1.00 69.44 554 VAL A C 1
ATOM 4398 O O . VAL A 1 554 ? -13.218 -22.463 -27.402 1.00 69.44 554 VAL A O 1
#

Foldseek 3Di:
DDDDCWDWDDQDQKIKIKQFQDKDFDDAQCQFFVPDDVVLCVVCVVVCPPRQAPPVVNGGIFTQIWMFMDHPPFTEIEFDFQAACDPFVQGPVSHRDDTPRQVSCVVVVDHLQRHAEYEYLAQANGGQHQCFHQDPNATAGSNLNYQYEFEPQRVVVCVVCCCPHHRRHNSCVRGPVNCVVSVRYDYDYAWDDPPPFWTKHAQAFLHNGRIKIWGHNPPDPDGTDIRRPVLDRGPSCVVVVLIGTPSGPHSLSSRWDKDKDKAADPPDPAAAQLQEEEEAEAQFAFPCLQAAFDDPHGGLNRVSRVVGGTYMYIGFECHDPTPHGPCVVDDQAVAAFPDALVSRLVSVVVNLVVVCVVRVHQAHAYAYAEVRLLSQLQNCLVCVRRHAEYEYELYDAADQDDAPVDPDDGGGHWDKAFLQCVLVSQCQQPDPVCSCQWAPPVLSQSSSCVTFNNDRRTIGTGGCNVVVCCVVARNVRHGPHQLCSRQHEYEYEYECSEPNRDPVRSVVSQVRNNNHLYYYYDYHYSAYSSRCSTPNVVVVSVVVVCVSPDDRDD

Secondary structure (DSSP, 8-state):
-PPPSSEEEEETTEEEEEEEEEEEE---HHHH-TT--HHHHHHTHHHHTTTTEETTTTEEEEEEEEEEEE-SS-EEEE---S-TT---TT-TTTSS----HHHHHHHTT--GGG--EEE-S---HHHHGGGEEEETTEEEESSTTPEEEEEHHHHHHHHHSTT--STTTTHIIIIIHHHHHTT-EEEE-SSEEETTTEEEEE-TTSSTT-EEEEE--TT-SS--EEE-GGG-SSGGGGT-TTPPPTT-S-HHHHT----EEEE--TT-S---GGGEEEEE--SSS-HHHHTS--BTTB-HHHHHHHTT-EEEEEPPTTSTTSPPPGGGTS-GGGS---S-HHHHHHHHHHHHHHHHHHHT-S-EEEEEETHHHHHHHHHHHHHGGGEEEEEEES-----SSPPTT--SS---SEEEEEHHHHHHHHTTT--GGGHHHHS-HHHHHHHHHHHH-S-TT-EEEEESHHHHHHHHTGGGT--SS-GGG--S-EEEEEETT-SSS-HHHHHHHHHH-TTSS-EEEEEETT--TTGGGSTTHHHHHHHHHHHHHPPPP-

Sequence (554 aa):
MRLPAVLKFQLHDVSVTRVVEQRGPGFAPDFLYPDWDPALLEEHRELMVPECFDVVSRRFIASIHSWVVRTRHHTILIDTCAGNHKERPSLPRFHQLDLPFLNRLSEAGVTPESVDYVMCTHLHADHCGWNTQLIDGRWEPTFPNARYVFSRKEYDYWLTHQDDEGFNANVFNDSVRPILERNQAIIVEGTTAIADALLIHPTPGHSPGHITFELLNNGHRQRGGLFCGDIMHQPLQVYRPAWNSRFCADQQQARIELYVRNKRRGDLTAIPGARTVLFVAGSTYPASTSFDLALDGTSWMDNLAHAGYDAWLVDVRGYGQSSKPAEMAEPPEQNAPVVRTPVAVSDVASAVDFIRRQTGHAAINLIGWSWGAALMATYTTAHNGAVNKLVLLAPQWIRDTPSASDTGGELGAYRVVKRSSAKARWLNGVPESERESVLPQAWFDAWADATFGPAEDAAIKAPNGTVQDSREIWSAGRALYDAAQIRVPVLIVHADWDRDCPLELSKTLFSQLTQAPYRRWVEIGEGTHSVFMEKNRWQVFTAVQHFLDEKAPV